Protein AF-A0A7V2Y6A7-F1 (afdb_monomer_lite)

Radius of gyration: 33.12 Å; chains: 1; bounding box: 86×65×86 Å

pLDDT: mean 72.44, std 16.3, range [29.2, 94.75]

Sequence (646 aa):
MNVSGGICSSGGDNKKPAILAMLDSTALSPCHEFSRSATKQEVMSVTSLHDLLLLVTRYEAGELPMVISVGSVKALTPAILKALQRLDCEWIVPRKIASVLGCDDTSTVVVALDAEGGAVDAASNTHVQYVLFHVSPQNVATFAQTLRENLGTSYSVTLRAKNLDQYEERDFLNYERQLAALAEEILKGADCSGGRCFCPNLCSREAPRCGAGTTLLTAAPDGLIYPCPAFYHAGRSHALASVHELLDEPGWGKRIQQLCRDLDCRACAFLSRAQNGKAEQACRFSAAEALARRQLPHYAVRSRRLWRGFCSLETVASQVRTQLECDAAQTPVVQTYDVGTDLLRQALVDVQTLAAYAWSANGLSEEIWQRWRPLDGVPSGSRLAVFRARVLEIVEELLQLRDARKSSALRDNDAWNRDAHGNTADTSTSNVCLRLSAEEIENIHGRHAVYMGWRALVISSQRDKADGFDCGEPSWMETQLRSSRIAVDEWFHEARQRYGLHADDGWTCEVNFEKGSLDVSSPCSSSQMCLATGFASQNPLLEKQRETMALSDKDLQFIYALLELRNALIDTFRSQYRDAQTANAKRERTRALLHELGDVSMGISAWYGQKARAMGWVPTASWTIDMQEKMLVLTHDSESDASRRG

Structure (mmCIF, N/CA/C/O backbone):
data_AF-A0A7V2Y6A7-F1
#
_entry.id   AF-A0A7V2Y6A7-F1
#
loop_
_atom_site.group_PDB
_atom_site.id
_atom_site.type_symbol
_atom_site.label_atom_id
_atom_site.label_alt_id
_atom_site.label_comp_id
_atom_site.label_asym_id
_atom_site.label_entity_id
_atom_site.label_seq_id
_atom_site.pdbx_PDB_ins_code
_atom_site.Cartn_x
_atom_site.Cartn_y
_atom_site.Cartn_z
_atom_site.occupancy
_atom_site.B_iso_or_equiv
_atom_site.auth_seq_id
_atom_site.auth_comp_id
_atom_site.auth_asym_id
_atom_site.auth_atom_id
_atom_site.pdbx_PDB_model_num
ATOM 1 N N . MET A 1 1 ? 22.693 13.515 -13.619 1.00 29.20 1 MET A N 1
ATOM 2 C CA . MET A 1 1 ? 21.214 13.617 -13.651 1.00 29.20 1 MET A CA 1
ATOM 3 C C . MET A 1 1 ? 20.679 12.343 -13.012 1.00 29.20 1 MET A C 1
ATOM 5 O O . MET A 1 1 ? 21.199 11.309 -13.367 1.00 29.20 1 MET A O 1
ATOM 9 N N . ASN A 1 2 ? 19.756 12.401 -12.042 1.00 30.44 2 ASN A N 1
ATOM 10 C CA . ASN A 1 2 ? 19.219 11.205 -11.360 1.00 30.44 2 ASN A CA 1
ATOM 11 C C . ASN A 1 2 ? 17.943 10.742 -12.088 1.00 30.44 2 ASN A C 1
ATOM 13 O O . ASN A 1 2 ? 16.851 11.240 -11.794 1.00 30.44 2 ASN A O 1
ATOM 17 N N . VAL A 1 3 ? 18.065 9.841 -13.065 1.00 42.25 3 VAL A N 1
ATOM 18 C CA . VAL A 1 3 ? 16.919 9.300 -13.821 1.00 42.25 3 VAL A CA 1
ATOM 19 C C . VAL A 1 3 ? 16.109 8.332 -12.942 1.00 42.25 3 VAL A C 1
ATOM 21 O O . VAL A 1 3 ? 14.883 8.297 -13.036 1.00 42.25 3 VAL A O 1
ATOM 24 N N . SER A 1 4 ? 16.738 7.682 -11.962 1.00 41.19 4 SER A N 1
ATOM 25 C CA . SER A 1 4 ? 16.099 6.842 -10.930 1.00 41.19 4 SER A CA 1
ATOM 26 C C . SER A 1 4 ? 15.046 7.563 -10.064 1.00 41.19 4 SER A C 1
ATOM 28 O O . SER A 1 4 ? 14.013 6.980 -9.738 1.00 41.19 4 SER A O 1
ATOM 30 N N . GLY A 1 5 ? 15.234 8.853 -9.759 1.00 39.09 5 GLY A N 1
ATOM 31 C CA . GLY A 1 5 ? 14.198 9.701 -9.147 1.00 39.09 5 GLY A CA 1
ATOM 32 C C . GLY A 1 5 ? 13.186 10.264 -10.158 1.00 39.09 5 GLY A C 1
ATOM 33 O O . GLY A 1 5 ? 12.112 10.731 -9.781 1.00 39.09 5 GLY A O 1
ATOM 34 N N . GLY A 1 6 ? 13.516 10.234 -11.452 1.00 37.94 6 GLY A N 1
ATOM 35 C CA . GLY A 1 6 ? 12.758 10.825 -12.558 1.00 37.94 6 GLY A CA 1
ATOM 36 C C . GLY A 1 6 ? 11.764 9.887 -13.247 1.00 37.94 6 GLY A C 1
ATOM 37 O O . GLY A 1 6 ? 10.730 10.363 -13.708 1.00 37.94 6 GLY A O 1
ATOM 38 N N . ILE A 1 7 ? 12.018 8.573 -13.269 1.00 45.84 7 ILE A N 1
ATOM 39 C CA . ILE A 1 7 ? 11.173 7.587 -13.978 1.00 45.84 7 ILE A CA 1
ATOM 40 C C . ILE A 1 7 ? 9.750 7.503 -13.384 1.00 45.84 7 ILE A C 1
ATOM 42 O O . ILE A 1 7 ? 8.827 7.038 -14.051 1.00 45.84 7 ILE A O 1
ATOM 46 N N . CYS A 1 8 ? 9.534 7.986 -12.153 1.00 40.06 8 CYS A N 1
ATOM 47 C CA . CYS A 1 8 ? 8.248 7.893 -11.450 1.00 40.06 8 CYS A CA 1
ATOM 48 C C . CYS A 1 8 ? 7.839 9.141 -10.630 1.00 40.06 8 CYS A C 1
ATOM 50 O O . CYS A 1 8 ? 6.833 9.078 -9.923 1.00 40.06 8 CYS A O 1
ATOM 52 N N . SER A 1 9 ? 8.569 10.266 -10.685 1.00 37.28 9 SER A N 1
ATOM 53 C CA . SER A 1 9 ? 8.211 11.470 -9.907 1.00 37.28 9 SER A CA 1
ATOM 54 C C . SER A 1 9 ? 7.148 12.326 -10.598 1.00 37.28 9 SER A C 1
ATOM 56 O O . SER A 1 9 ? 7.328 12.776 -11.731 1.00 37.28 9 SER A O 1
ATOM 58 N N . SER A 1 10 ? 6.053 12.592 -9.886 1.00 38.47 10 SER A N 1
ATOM 59 C CA . SER A 1 10 ? 5.015 13.538 -10.282 1.00 38.47 10 SER A CA 1
ATOM 60 C C . SER A 1 10 ? 5.404 14.972 -9.895 1.00 38.47 10 SER A C 1
ATOM 62 O O . SER A 1 10 ? 5.747 15.264 -8.753 1.00 38.47 10 SER A O 1
ATOM 64 N N . GLY A 1 11 ? 5.403 15.874 -10.875 1.00 35.06 11 GLY A N 1
ATOM 65 C CA . GLY A 1 11 ? 5.667 17.304 -10.688 1.00 35.06 11 GLY A CA 1
ATOM 66 C C . GLY A 1 11 ? 6.063 17.953 -12.013 1.00 35.06 11 GLY A C 1
ATOM 67 O O . GLY A 1 11 ? 6.853 17.368 -12.749 1.00 35.06 11 GLY A O 1
ATOM 68 N N . GLY A 1 12 ? 5.448 19.094 -12.333 1.00 41.91 12 GLY A N 1
ATOM 69 C CA . GLY A 1 12 ? 5.376 19.698 -13.667 1.00 41.91 12 GLY A CA 1
ATOM 70 C C . GLY A 1 12 ? 6.686 20.214 -14.279 1.00 41.91 12 GLY A C 1
ATOM 71 O O . GLY A 1 12 ? 7.741 20.187 -13.655 1.00 41.91 12 GLY A O 1
ATOM 72 N N . ASP A 1 13 ? 6.528 20.692 -15.518 1.00 44.12 13 ASP A N 1
ATOM 73 C CA . ASP A 1 13 ? 7.490 21.246 -16.486 1.00 44.12 13 ASP A CA 1
ATOM 74 C C . ASP A 1 13 ? 8.343 20.251 -17.297 1.00 44.12 13 ASP A C 1
ATOM 76 O O . ASP A 1 13 ? 9.270 19.623 -16.797 1.00 44.12 13 ASP A O 1
ATOM 80 N N . ASN A 1 14 ? 8.003 20.138 -18.596 1.00 54.50 14 ASN A N 1
ATOM 81 C CA . ASN A 1 14 ? 8.814 19.698 -19.750 1.00 54.50 14 ASN A CA 1
ATOM 82 C C . ASN A 1 14 ? 9.995 18.736 -19.478 1.00 54.50 14 ASN A C 1
ATOM 84 O O . ASN A 1 14 ? 11.102 18.937 -19.987 1.00 54.50 14 ASN A O 1
ATOM 88 N N . LYS A 1 15 ? 9.786 17.653 -18.721 1.00 61.81 15 LYS A N 1
ATOM 89 C CA . LYS A 1 15 ? 10.799 16.598 -18.594 1.00 61.81 15 LYS A CA 1
ATOM 90 C C . LYS A 1 15 ? 10.938 15.867 -19.928 1.00 61.81 15 LYS A C 1
ATOM 92 O O . LYS A 1 15 ? 9.965 15.343 -20.466 1.00 61.81 15 LYS A O 1
ATOM 97 N N . LYS A 1 16 ? 12.162 15.846 -20.458 1.00 71.44 16 LYS A N 1
ATOM 98 C CA . LYS A 1 16 ? 12.517 15.079 -21.657 1.00 71.44 16 LYS A CA 1
ATOM 99 C C . LYS A 1 16 ? 12.300 13.582 -21.389 1.00 71.44 16 LYS A C 1
ATOM 101 O O . LYS A 1 16 ? 12.652 13.132 -20.296 1.00 71.44 16 LYS A O 1
ATOM 106 N N . PRO A 1 17 ? 11.753 12.815 -22.347 1.00 77.50 17 PRO A N 1
ATOM 107 C CA . PRO A 1 17 ? 11.653 11.370 -22.200 1.00 77.50 17 PRO A CA 1
ATOM 108 C C . PRO A 1 17 ? 13.050 10.742 -22.133 1.00 77.50 17 PRO A C 1
ATOM 110 O O . PRO A 1 17 ? 13.981 11.230 -22.770 1.00 77.50 17 PRO A O 1
ATOM 113 N N . ALA A 1 18 ? 13.189 9.663 -21.369 1.00 86.31 18 ALA A N 1
ATOM 114 C CA . ALA A 1 18 ? 14.375 8.813 -21.355 1.00 86.31 18 ALA A CA 1
ATOM 115 C C . ALA A 1 18 ? 14.158 7.572 -22.238 1.00 86.31 18 ALA A C 1
ATOM 117 O O . ALA A 1 18 ? 13.022 7.117 -22.408 1.00 86.31 18 ALA A O 1
ATOM 118 N N . ILE A 1 19 ? 15.234 6.984 -22.765 1.00 89.94 19 ILE A N 1
ATOM 119 C CA . ILE A 1 19 ? 15.189 5.658 -23.395 1.00 89.94 19 ILE A CA 1
ATOM 120 C C . ILE A 1 19 ? 15.784 4.615 -22.455 1.00 89.94 19 ILE A C 1
ATOM 122 O O . ILE A 1 19 ? 16.933 4.716 -22.035 1.00 89.94 19 ILE A O 1
ATOM 126 N N . LEU A 1 20 ? 15.007 3.572 -22.186 1.00 92.81 20 LEU A N 1
ATOM 127 C CA . LEU A 1 20 ? 15.472 2.314 -21.627 1.00 92.81 20 LEU A CA 1
ATOM 128 C C . LEU A 1 20 ? 15.904 1.383 -22.766 1.00 92.81 20 LEU A C 1
ATOM 130 O O . LEU A 1 20 ? 15.060 0.901 -23.521 1.00 92.81 20 LEU A O 1
ATOM 134 N N . ALA A 1 21 ? 17.196 1.106 -22.886 1.00 93.88 21 ALA A N 1
ATOM 135 C CA . ALA A 1 21 ? 17.734 0.152 -23.848 1.00 93.88 21 ALA A CA 1
ATOM 136 C C . ALA A 1 21 ? 17.866 -1.234 -23.201 1.00 93.88 21 ALA A C 1
ATOM 138 O O . ALA A 1 21 ? 18.738 -1.451 -22.363 1.00 93.88 21 ALA A O 1
ATOM 139 N N . MET A 1 22 ? 17.007 -2.178 -23.581 1.00 94.12 22 MET A N 1
ATOM 140 C CA . MET A 1 22 ? 17.089 -3.573 -23.142 1.00 94.12 22 MET A CA 1
ATOM 141 C C . MET A 1 22 ? 17.996 -4.358 -24.090 1.00 94.12 22 MET A C 1
ATOM 143 O O . MET A 1 22 ? 17.633 -4.594 -25.241 1.00 94.12 22 MET A O 1
ATOM 147 N N . LEU A 1 23 ? 19.164 -4.791 -23.614 1.00 93.25 23 LEU A N 1
ATOM 148 C CA . LEU A 1 23 ? 20.128 -5.506 -24.461 1.00 93.25 23 LEU A CA 1
ATOM 149 C C . LEU A 1 23 ? 19.753 -6.966 -24.715 1.00 93.25 23 LEU A C 1
ATOM 151 O O . LEU A 1 23 ? 20.261 -7.576 -25.653 1.00 93.25 23 LEU A O 1
ATOM 155 N N . ASP A 1 24 ? 18.877 -7.539 -23.897 1.00 92.00 24 ASP A N 1
ATOM 156 C CA . ASP A 1 24 ? 18.388 -8.897 -24.074 1.00 92.00 24 ASP A CA 1
ATOM 157 C C . ASP A 1 24 ? 16.984 -9.081 -23.497 1.00 92.00 24 ASP A C 1
ATOM 159 O O . ASP A 1 24 ? 16.505 -8.265 -22.707 1.00 92.00 24 ASP A O 1
ATOM 163 N N . SER A 1 25 ? 16.300 -10.153 -23.900 1.00 89.38 25 SER A N 1
ATOM 164 C CA . SER A 1 25 ? 14.912 -10.395 -23.488 1.00 89.38 25 SER A CA 1
ATOM 165 C C . SER A 1 25 ? 14.774 -10.715 -22.000 1.00 89.38 25 SER A C 1
ATOM 167 O O . SER A 1 25 ? 13.656 -10.707 -21.483 1.00 89.38 25 SER A O 1
ATOM 169 N N . THR A 1 26 ? 15.890 -10.977 -21.306 1.00 87.44 26 THR A N 1
ATOM 170 C CA . THR A 1 26 ? 15.943 -11.199 -19.859 1.00 87.44 26 THR A CA 1
ATOM 171 C C . THR A 1 26 ? 16.251 -9.943 -19.055 1.00 87.44 26 THR A C 1
ATOM 173 O O . THR A 1 26 ? 16.211 -10.007 -17.828 1.00 87.44 26 THR A O 1
ATOM 176 N N . ALA A 1 27 ? 16.494 -8.811 -19.722 1.00 88.12 27 ALA A N 1
ATOM 177 C CA . ALA A 1 27 ? 16.737 -7.523 -19.092 1.00 88.12 27 ALA A CA 1
ATOM 178 C C . ALA A 1 27 ? 15.652 -7.168 -18.065 1.00 88.12 27 ALA A C 1
ATOM 180 O O . ALA A 1 27 ? 14.460 -7.422 -18.266 1.00 88.12 27 ALA A O 1
ATOM 181 N N . LEU A 1 28 ? 16.100 -6.603 -16.946 1.00 82.94 28 LEU A N 1
ATOM 182 C CA . LEU A 1 28 ? 15.254 -6.244 -15.817 1.00 82.94 28 LEU A CA 1
ATOM 183 C C . LEU A 1 28 ? 14.446 -4.998 -16.155 1.00 82.94 28 LEU A C 1
ATOM 185 O O . LEU A 1 28 ? 14.983 -4.006 -16.663 1.00 82.94 28 LEU A O 1
ATOM 189 N N . SER A 1 29 ? 13.155 -5.033 -15.848 1.00 81.38 29 SER A N 1
ATOM 190 C CA . SER A 1 29 ? 12.271 -3.904 -16.109 1.00 81.38 29 SER A CA 1
ATOM 191 C C . SER A 1 29 ? 12.105 -3.037 -14.860 1.00 81.38 29 SER A C 1
ATOM 193 O O . SER A 1 29 ? 11.726 -3.570 -13.818 1.00 81.38 29 SER A O 1
ATOM 195 N N . PRO A 1 30 ? 12.252 -1.697 -14.942 1.00 82.12 30 PRO A N 1
ATOM 196 C CA . PRO A 1 30 ? 11.836 -0.787 -13.870 1.00 82.12 30 PRO A CA 1
ATOM 197 C C . PRO A 1 30 ? 10.302 -0.697 -13.726 1.00 82.12 30 PRO A C 1
ATOM 199 O O . PRO A 1 30 ? 9.796 0.046 -12.880 1.00 82.12 30 PRO A O 1
ATOM 202 N N . CYS A 1 31 ? 9.548 -1.413 -14.567 1.00 81.69 31 CYS A N 1
ATOM 203 C CA . CYS A 1 31 ? 8.094 -1.542 -14.526 1.00 81.69 31 CYS A CA 1
ATOM 204 C C . CYS A 1 31 ? 7.674 -2.877 -13.881 1.00 81.69 31 CYS A C 1
ATOM 206 O O . CYS A 1 31 ? 8.509 -3.667 -13.452 1.00 81.69 31 CYS A O 1
ATOM 208 N N . HIS A 1 32 ? 6.367 -3.131 -13.825 1.00 80.25 32 HIS A N 1
ATOM 209 C CA . HIS A 1 32 ? 5.845 -4.458 -13.511 1.00 80.25 32 HIS A CA 1
ATOM 210 C C . HIS A 1 32 ? 6.189 -5.442 -14.636 1.00 80.25 32 HIS A C 1
ATOM 212 O O . HIS A 1 32 ? 6.089 -5.095 -15.817 1.00 80.25 32 HIS A O 1
ATOM 218 N N . GLU A 1 33 ? 6.584 -6.659 -14.270 1.00 80.25 33 GLU A N 1
ATOM 219 C CA . GLU A 1 33 ? 6.861 -7.737 -15.221 1.00 80.25 33 GLU A CA 1
ATOM 220 C C . GLU A 1 33 ? 5.668 -8.689 -15.323 1.00 80.25 33 GLU A C 1
ATOM 222 O O . GLU A 1 33 ? 4.976 -8.957 -14.340 1.00 80.25 33 GLU A O 1
ATOM 227 N N . PHE A 1 34 ? 5.453 -9.225 -16.521 1.00 77.94 34 PHE A N 1
ATOM 228 C CA . PHE A 1 34 ? 4.435 -10.230 -16.820 1.00 77.94 34 PHE A CA 1
ATOM 229 C C . PHE A 1 34 ? 5.117 -11.542 -17.185 1.00 77.94 34 PHE A C 1
ATOM 231 O O . PHE A 1 34 ? 6.252 -11.537 -17.671 1.00 77.94 34 PHE A O 1
ATOM 238 N N . SER A 1 35 ? 4.413 -12.651 -16.983 1.00 75.56 35 SER A N 1
ATOM 239 C CA . SER A 1 35 ? 4.882 -13.976 -17.372 1.00 75.56 35 SER A CA 1
ATOM 240 C C . SER A 1 35 ? 5.261 -13.971 -18.847 1.00 75.56 35 SER A C 1
ATOM 242 O O . SER A 1 35 ? 4.439 -13.706 -19.726 1.00 75.56 35 SER A O 1
ATOM 244 N N . ARG A 1 36 ? 6.537 -14.234 -19.124 1.00 71.75 36 ARG A N 1
ATOM 245 C CA . ARG A 1 36 ? 7.058 -14.242 -20.489 1.00 71.75 36 ARG A CA 1
ATOM 246 C C . ARG A 1 36 ? 6.557 -15.491 -21.209 1.00 71.75 36 ARG A C 1
ATOM 248 O O . ARG A 1 36 ? 6.721 -16.600 -20.710 1.00 71.75 36 ARG A O 1
ATOM 255 N N . SER A 1 37 ? 6.005 -15.318 -22.407 1.00 57.38 37 SER A N 1
ATOM 256 C CA . SER A 1 37 ? 5.673 -16.431 -23.309 1.00 57.38 37 SER A CA 1
ATOM 257 C C . SER A 1 37 ? 6.879 -16.915 -24.129 1.00 57.38 37 SER A C 1
ATOM 259 O O . SER A 1 37 ? 6.824 -17.975 -24.753 1.00 57.38 37 SER A O 1
ATOM 261 N N . ALA A 1 38 ? 7.976 -16.149 -24.151 1.00 55.25 38 ALA A N 1
ATOM 262 C CA . ALA A 1 38 ? 9.100 -16.389 -25.048 1.00 55.25 38 ALA A CA 1
ATOM 263 C C . ALA A 1 38 ? 10.020 -17.524 -24.566 1.00 55.25 38 ALA A C 1
ATOM 265 O O . ALA A 1 38 ? 10.620 -17.462 -23.495 1.00 55.25 38 ALA A O 1
ATOM 266 N N . THR A 1 39 ? 10.192 -18.533 -25.422 1.00 57.00 39 THR A N 1
ATOM 267 C CA . THR A 1 39 ? 11.076 -19.695 -25.225 1.00 57.00 39 THR A CA 1
ATOM 268 C C . THR A 1 39 ? 12.521 -19.465 -25.683 1.00 57.00 39 THR A C 1
ATOM 270 O O . THR A 1 39 ? 13.382 -20.306 -25.424 1.00 57.00 39 THR A O 1
ATOM 273 N N . LYS A 1 40 ? 12.824 -18.339 -26.348 1.00 74.19 40 LYS A N 1
ATOM 274 C CA . LYS A 1 40 ? 14.178 -17.986 -26.808 1.00 74.19 40 LYS A CA 1
ATOM 275 C C . LYS A 1 40 ? 14.662 -16.678 -26.190 1.00 74.19 40 LYS A C 1
ATOM 277 O O . LYS A 1 40 ? 13.940 -15.686 -26.142 1.00 74.19 40 LYS A O 1
ATOM 282 N N . GLN A 1 41 ? 15.915 -16.696 -25.747 1.00 81.00 41 GLN A N 1
ATOM 283 C CA . GLN A 1 41 ? 16.631 -15.509 -25.305 1.00 81.00 41 GLN A CA 1
ATOM 284 C C . GLN A 1 41 ? 17.021 -14.681 -26.537 1.00 81.00 41 GLN A C 1
ATOM 286 O O . GLN A 1 41 ? 17.829 -15.132 -27.349 1.00 81.00 41 GLN A O 1
ATOM 291 N N . GLU A 1 42 ? 16.425 -13.501 -26.693 1.00 89.19 42 GLU A N 1
ATOM 292 C CA . GLU A 1 42 ? 16.776 -12.549 -27.752 1.00 89.19 42 GLU A CA 1
ATOM 293 C C . GLU A 1 42 ? 17.856 -11.599 -27.236 1.00 89.19 42 GLU A C 1
ATOM 295 O O . GLU A 1 42 ? 17.863 -11.258 -26.054 1.00 89.19 42 GLU A O 1
ATOM 300 N N . VAL A 1 43 ? 18.766 -11.178 -28.113 1.00 91.00 43 VAL A N 1
ATOM 301 C CA . VAL A 1 43 ? 19.843 -10.227 -27.808 1.00 91.00 43 VAL A CA 1
ATOM 302 C C . VAL A 1 43 ? 19.819 -9.134 -28.867 1.00 91.00 43 VAL A C 1
ATOM 304 O O . VAL A 1 43 ? 19.700 -9.435 -30.056 1.00 91.00 43 VAL A O 1
ATOM 307 N N . MET A 1 44 ? 19.953 -7.881 -28.433 1.00 91.06 44 MET A N 1
ATOM 308 C CA . MET A 1 44 ? 20.017 -6.722 -29.312 1.00 91.06 44 MET A CA 1
ATOM 309 C C . MET A 1 44 ? 21.185 -6.853 -30.287 1.00 91.06 44 MET A C 1
ATOM 311 O O . MET A 1 44 ? 22.329 -7.093 -29.894 1.00 91.06 44 MET A O 1
ATOM 315 N N . SER A 1 45 ? 20.900 -6.681 -31.578 1.00 89.56 45 SER A N 1
ATOM 316 C CA . SER A 1 45 ? 21.947 -6.710 -32.596 1.00 89.56 45 SER A CA 1
ATOM 317 C C . SER A 1 45 ? 22.884 -5.503 -32.456 1.00 89.56 45 SER A C 1
ATOM 319 O O . SER A 1 45 ? 22.470 -4.420 -32.038 1.00 89.56 45 SER A O 1
ATOM 321 N N . VAL A 1 46 ? 24.151 -5.663 -32.855 1.00 88.38 46 VAL A N 1
ATOM 322 C CA . VAL A 1 46 ? 25.131 -4.560 -32.861 1.00 88.38 46 VAL A CA 1
ATOM 323 C C . VAL A 1 46 ? 24.648 -3.401 -33.735 1.00 88.38 46 VAL A C 1
ATOM 325 O O . VAL A 1 46 ? 24.819 -2.246 -33.357 1.00 88.38 46 VAL A O 1
ATOM 328 N N . THR A 1 47 ? 24.005 -3.704 -34.865 1.00 89.31 47 THR A N 1
ATOM 329 C CA . THR A 1 47 ? 23.417 -2.701 -35.761 1.00 89.31 47 THR A CA 1
ATOM 330 C C . THR A 1 47 ? 22.305 -1.920 -35.065 1.00 89.31 47 THR A C 1
ATOM 332 O O . THR A 1 47 ? 22.331 -0.698 -35.069 1.00 89.31 47 THR A O 1
ATOM 335 N N . SER A 1 48 ? 21.379 -2.602 -34.386 1.00 91.00 48 SER A N 1
ATOM 336 C CA . SER A 1 48 ? 20.292 -1.940 -33.651 1.00 91.00 48 SER A CA 1
ATOM 337 C C . SER A 1 48 ? 20.812 -1.071 -32.506 1.00 91.00 48 SER A C 1
ATOM 339 O O . SER A 1 48 ? 20.295 0.020 -32.289 1.00 91.00 48 SER A O 1
ATOM 341 N N . LEU A 1 49 ? 21.849 -1.526 -31.790 1.00 90.62 49 LEU A N 1
ATOM 342 C CA . LEU A 1 49 ? 22.485 -0.723 -30.747 1.00 90.62 49 LEU A CA 1
ATOM 343 C C . LEU A 1 49 ? 23.180 0.507 -31.340 1.00 90.62 49 LEU A C 1
ATOM 345 O O . LEU A 1 49 ? 23.029 1.603 -30.815 1.00 90.62 49 LEU A O 1
ATOM 349 N N . HIS A 1 50 ? 23.925 0.343 -32.432 1.00 89.81 50 HIS A N 1
ATOM 350 C CA . HIS A 1 50 ? 24.558 1.457 -33.132 1.00 89.81 50 HIS A CA 1
ATOM 351 C C . HIS A 1 50 ? 23.526 2.504 -33.569 1.00 89.81 50 HIS A C 1
ATOM 353 O O . HIS A 1 50 ? 23.698 3.693 -33.297 1.00 89.81 50 HIS A O 1
ATOM 359 N N . ASP A 1 51 ? 22.429 2.055 -34.175 1.00 91.25 51 ASP A N 1
ATOM 360 C CA . ASP A 1 51 ? 21.348 2.928 -34.621 1.00 91.25 51 ASP A CA 1
ATOM 361 C C . ASP A 1 51 ? 20.685 3.641 -33.434 1.00 91.25 51 ASP A C 1
ATOM 363 O O . ASP A 1 51 ? 20.400 4.836 -33.499 1.00 91.25 51 ASP A O 1
ATOM 367 N N . LEU A 1 52 ? 20.538 2.956 -32.298 1.00 90.94 52 LEU A N 1
ATOM 368 C CA . LEU A 1 52 ? 20.011 3.556 -31.077 1.00 90.94 52 LEU A CA 1
ATOM 369 C C . LEU A 1 52 ? 20.930 4.653 -30.526 1.00 90.94 52 LEU A C 1
ATOM 371 O O . LEU A 1 52 ? 20.456 5.706 -30.103 1.00 90.94 52 LEU A O 1
ATOM 375 N N . LEU A 1 53 ? 22.245 4.435 -30.545 1.00 89.44 53 LEU A N 1
ATOM 376 C CA . LEU A 1 53 ? 23.219 5.437 -30.108 1.00 89.44 53 LEU A CA 1
ATOM 377 C C . LEU A 1 53 ? 23.207 6.668 -31.021 1.00 89.44 53 LEU A C 1
ATOM 379 O O . LEU A 1 53 ? 23.270 7.801 -30.537 1.00 89.44 53 LEU A O 1
ATOM 383 N N . LEU A 1 54 ? 23.070 6.468 -32.334 1.00 87.88 54 LEU A N 1
ATOM 384 C CA . LEU A 1 54 ? 22.858 7.570 -33.272 1.00 87.88 54 LEU A CA 1
ATOM 385 C C . LEU A 1 54 ? 21.553 8.314 -32.981 1.00 87.88 54 LEU A C 1
ATOM 387 O O . LEU A 1 54 ? 21.533 9.541 -33.023 1.00 87.88 54 LEU A O 1
ATOM 391 N N . LEU A 1 55 ? 20.483 7.595 -32.646 1.00 86.19 55 LEU A N 1
ATOM 392 C CA . LEU A 1 55 ? 19.180 8.187 -32.355 1.00 86.19 55 LEU A CA 1
ATOM 393 C C . LEU A 1 55 ? 19.257 9.088 -31.117 1.00 86.19 55 LEU A C 1
ATOM 395 O O . LEU A 1 55 ? 18.831 10.241 -31.155 1.00 86.19 55 LEU A O 1
ATOM 399 N N . VAL A 1 56 ? 19.860 8.579 -30.040 1.00 86.06 56 VAL A N 1
ATOM 400 C CA . VAL A 1 56 ? 20.046 9.300 -28.773 1.00 86.06 56 VAL A CA 1
ATOM 401 C C . VAL A 1 56 ? 20.920 10.547 -28.950 1.00 86.06 56 VAL A C 1
ATOM 403 O O . VAL A 1 56 ? 20.617 11.593 -28.377 1.00 86.06 56 VAL A O 1
ATOM 406 N N . THR A 1 57 ? 21.972 10.467 -29.771 1.00 82.88 57 THR A N 1
ATOM 407 C CA . THR A 1 57 ? 22.901 11.589 -30.013 1.00 82.88 57 THR A CA 1
ATOM 408 C C . THR A 1 57 ? 22.368 12.632 -30.997 1.00 82.88 57 THR A C 1
ATOM 410 O O . THR A 1 57 ? 22.722 13.804 -30.886 1.00 82.88 57 THR A O 1
ATOM 413 N N . ARG A 1 58 ? 21.499 12.247 -31.942 1.00 80.00 58 ARG A N 1
ATOM 414 C CA . ARG A 1 58 ? 20.885 13.156 -32.931 1.00 80.00 58 ARG A CA 1
ATOM 415 C C . ARG A 1 58 ? 19.597 13.824 -32.447 1.00 80.00 58 ARG A C 1
ATOM 417 O O . ARG A 1 58 ? 18.974 14.554 -33.217 1.00 80.00 58 ARG A O 1
ATOM 424 N N . TYR A 1 59 ? 19.165 13.585 -31.210 1.00 74.44 59 TYR A N 1
ATOM 425 C CA . TYR A 1 59 ? 17.920 14.156 -30.705 1.00 74.44 59 TYR A CA 1
ATOM 426 C C . TYR A 1 59 ? 17.984 15.693 -30.647 1.00 74.44 59 TYR A C 1
ATOM 428 O O . TYR A 1 59 ? 18.754 16.284 -29.891 1.00 74.44 59 TYR A O 1
ATOM 436 N N . GLU A 1 60 ? 17.141 16.353 -31.449 1.00 62.22 60 GLU A N 1
ATOM 437 C CA . GLU A 1 60 ? 17.190 17.802 -31.713 1.00 62.22 60 GLU A CA 1
ATOM 438 C C . GLU A 1 60 ? 16.998 18.679 -30.460 1.00 62.22 60 GLU A C 1
ATOM 440 O O . GLU A 1 60 ? 17.404 19.839 -30.444 1.00 62.22 60 GLU A O 1
ATOM 445 N N . ALA A 1 61 ? 16.401 18.142 -29.389 1.00 61.03 61 ALA A N 1
ATOM 446 C CA . ALA A 1 61 ? 16.177 18.871 -28.140 1.00 61.03 61 ALA A CA 1
ATOM 447 C C . ALA A 1 61 ? 17.357 18.778 -27.145 1.00 61.03 61 ALA A C 1
ATOM 449 O O . ALA A 1 61 ? 17.212 19.206 -25.996 1.00 61.03 61 ALA A O 1
ATOM 450 N N . GLY A 1 62 ? 18.507 18.224 -27.547 1.00 66.62 62 GLY A N 1
ATOM 451 C CA . GLY A 1 62 ? 19.687 17.940 -26.713 1.00 66.62 62 GLY A CA 1
ATOM 452 C C . GLY A 1 62 ? 19.788 16.459 -26.333 1.00 66.62 62 GLY A C 1
ATOM 453 O O . GLY A 1 62 ? 18.933 15.677 -26.724 1.00 66.62 62 GLY A O 1
ATOM 454 N N . GLU A 1 63 ? 20.794 16.070 -25.545 1.00 67.88 63 GLU A N 1
ATOM 455 C CA . GLU A 1 63 ? 21.010 14.657 -25.186 1.00 67.88 63 GLU A CA 1
ATOM 456 C C . GLU A 1 63 ? 19.769 14.035 -24.526 1.00 67.88 63 GLU A C 1
ATOM 458 O O . GLU A 1 63 ? 19.205 14.576 -23.564 1.00 67.88 63 GLU A O 1
ATOM 463 N N . LEU A 1 64 ? 19.320 12.913 -25.092 1.00 77.06 64 LEU A N 1
ATOM 464 C CA . LEU A 1 64 ? 18.230 12.116 -24.553 1.00 77.06 64 LEU A CA 1
ATOM 465 C C . LEU A 1 64 ? 18.801 11.184 -23.471 1.00 77.06 64 LEU A C 1
ATOM 467 O O . LEU A 1 64 ? 19.686 10.387 -23.784 1.00 77.06 64 LEU A O 1
ATOM 471 N N . PRO A 1 65 ? 18.333 11.241 -22.211 1.00 84.88 65 PRO A N 1
ATOM 472 C CA . PRO A 1 65 ? 18.851 10.361 -21.171 1.00 84.88 65 PRO A CA 1
ATOM 473 C C . PRO A 1 65 ? 18.650 8.894 -21.553 1.00 84.88 65 PRO A C 1
ATOM 475 O O . PRO A 1 65 ? 17.547 8.495 -21.937 1.00 84.88 65 PRO A O 1
ATOM 478 N N . MET A 1 66 ? 19.705 8.093 -21.429 1.00 87.94 66 MET A N 1
ATOM 479 C CA . MET A 1 66 ? 19.668 6.671 -21.747 1.00 87.94 66 MET A CA 1
ATOM 480 C C . MET A 1 66 ? 19.985 5.835 -20.509 1.00 87.94 66 MET A C 1
ATOM 482 O O . MET A 1 66 ? 20.960 6.086 -19.800 1.00 87.94 66 MET A O 1
ATOM 486 N N . VAL A 1 67 ? 19.157 4.820 -20.282 1.00 88.94 67 VAL A N 1
ATOM 487 C CA . VAL A 1 67 ? 19.325 3.809 -19.239 1.00 88.94 67 VAL A CA 1
ATOM 488 C C . VAL A 1 67 ? 19.516 2.463 -19.924 1.00 88.94 67 VAL A C 1
ATOM 490 O O . VAL A 1 67 ? 18.676 2.049 -20.720 1.00 88.94 67 VAL A O 1
ATOM 493 N N . ILE A 1 68 ? 20.607 1.767 -19.631 1.00 90.62 68 ILE A N 1
ATOM 494 C CA . ILE A 1 68 ? 20.903 0.444 -20.178 1.00 90.62 68 ILE A CA 1
ATOM 495 C C . ILE A 1 68 ? 20.388 -0.624 -19.215 1.00 90.62 68 ILE A C 1
ATOM 497 O O . ILE A 1 68 ? 20.700 -0.585 -18.028 1.00 90.62 68 ILE A O 1
ATOM 501 N N . SER A 1 69 ? 19.635 -1.604 -19.714 1.00 90.69 69 SER A N 1
ATOM 502 C CA . SER A 1 69 ? 19.215 -2.776 -18.944 1.00 90.69 69 SER A CA 1
ATOM 503 C C . SER A 1 69 ? 19.730 -4.068 -19.564 1.00 90.69 69 SER A C 1
ATOM 505 O O . SER A 1 69 ? 19.586 -4.3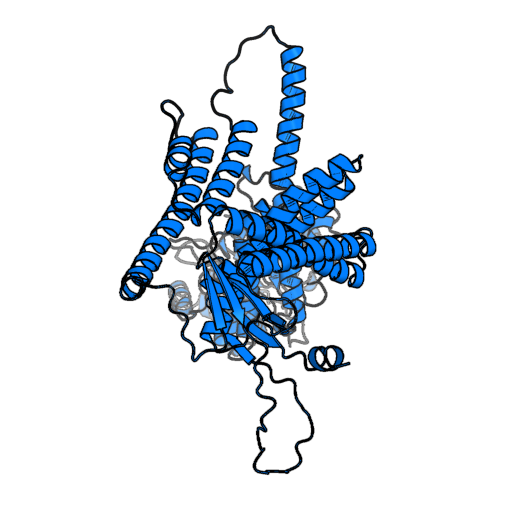00 -20.768 1.00 90.69 69 SER A O 1
ATOM 507 N N . VAL A 1 70 ? 20.336 -4.918 -18.733 1.00 89.12 70 VAL A N 1
ATOM 508 C CA . VAL A 1 70 ? 20.971 -6.174 -19.157 1.00 89.12 70 VAL A CA 1
ATOM 509 C C . VAL A 1 70 ? 20.586 -7.284 -18.199 1.00 89.12 70 VAL A C 1
ATOM 511 O O . VAL A 1 70 ? 20.798 -7.159 -16.999 1.00 89.12 70 VAL A O 1
ATOM 514 N N . GLY A 1 71 ? 20.040 -8.379 -18.718 1.00 85.38 71 GLY A N 1
ATOM 515 C CA . GLY A 1 71 ? 19.638 -9.540 -17.924 1.00 85.38 71 GLY A CA 1
ATOM 516 C C . GLY A 1 71 ? 20.663 -10.666 -17.946 1.00 85.38 71 GLY A C 1
ATOM 517 O O . GLY A 1 71 ? 20.717 -11.473 -17.018 1.00 85.38 71 GLY A O 1
ATOM 518 N N . SER A 1 72 ? 21.514 -10.718 -18.977 1.00 86.31 72 SER A N 1
ATOM 519 C CA . SER A 1 72 ? 22.494 -11.790 -19.145 1.00 86.31 72 SER A CA 1
ATOM 520 C C . SER A 1 72 ? 23.841 -11.308 -19.667 1.00 86.31 72 SER A C 1
ATOM 522 O O . SER A 1 72 ? 23.921 -10.554 -20.630 1.00 86.31 72 SER A O 1
ATOM 524 N N . VAL A 1 73 ? 24.927 -11.860 -19.114 1.00 83.38 73 VAL A N 1
ATOM 525 C CA . VAL A 1 73 ? 26.300 -11.611 -19.593 1.00 83.38 73 VAL A CA 1
ATOM 526 C C . VAL A 1 73 ? 26.466 -11.999 -21.066 1.00 83.38 73 VAL A C 1
ATOM 528 O O . VAL A 1 73 ? 27.241 -11.379 -21.784 1.00 83.38 73 VAL A O 1
ATOM 531 N N . LYS A 1 74 ? 25.695 -12.980 -21.558 1.00 83.94 74 LYS A N 1
ATOM 532 C CA . LYS A 1 74 ? 25.722 -13.391 -22.972 1.00 83.94 74 LYS A CA 1
ATOM 533 C C . LYS A 1 74 ? 25.328 -12.264 -23.934 1.00 83.94 74 LYS A C 1
ATOM 535 O O . LYS A 1 74 ? 25.724 -12.309 -25.094 1.00 83.94 74 LYS A O 1
ATOM 540 N N . ALA A 1 75 ? 24.574 -11.272 -23.462 1.00 78.31 75 ALA A N 1
ATOM 541 C CA . ALA A 1 75 ? 24.186 -10.103 -24.244 1.00 78.31 75 ALA A CA 1
ATOM 542 C C . ALA A 1 75 ? 25.342 -9.107 -24.447 1.00 78.31 75 ALA A C 1
ATOM 544 O O . ALA A 1 75 ? 25.330 -8.297 -25.372 1.00 78.31 75 ALA A O 1
ATOM 545 N N . LEU A 1 76 ? 26.367 -9.177 -23.595 1.00 81.25 76 LEU A N 1
ATOM 546 C CA . LEU A 1 76 ? 27.494 -8.254 -23.563 1.00 81.25 76 LEU A CA 1
ATOM 547 C C . LEU A 1 76 ? 28.667 -8.821 -24.356 1.00 81.25 76 LEU A C 1
ATOM 549 O O . LEU A 1 76 ? 29.670 -9.270 -23.800 1.00 81.25 76 LEU A O 1
ATOM 553 N N . THR A 1 77 ? 28.565 -8.789 -25.685 1.00 83.38 77 THR A N 1
ATOM 554 C CA . THR A 1 77 ? 29.757 -9.052 -26.505 1.00 83.38 77 THR A CA 1
ATOM 555 C C . THR A 1 77 ? 30.860 -8.040 -26.151 1.00 83.38 77 THR A C 1
ATOM 557 O O . THR A 1 77 ? 30.543 -6.898 -25.803 1.00 83.38 77 THR A O 1
ATOM 560 N N . PRO A 1 78 ? 32.156 -8.386 -26.273 1.00 82.25 78 PRO A N 1
ATOM 561 C CA . PRO A 1 78 ? 33.241 -7.451 -25.957 1.00 82.25 78 PRO A CA 1
ATOM 562 C C . PRO A 1 78 ? 33.136 -6.110 -26.702 1.00 82.25 78 PRO A C 1
ATOM 564 O O . PRO A 1 78 ? 33.514 -5.068 -26.170 1.00 82.25 78 PRO A O 1
ATOM 567 N N . ALA A 1 79 ? 32.588 -6.125 -27.923 1.00 76.44 79 ALA A N 1
ATOM 568 C CA . ALA A 1 79 ? 32.337 -4.925 -28.713 1.00 76.44 79 ALA A CA 1
ATOM 569 C C . ALA A 1 79 ? 31.236 -4.041 -28.102 1.00 76.44 79 ALA A C 1
ATOM 571 O O . ALA A 1 79 ? 31.445 -2.839 -27.950 1.00 76.44 79 ALA A O 1
ATOM 572 N N . ILE A 1 80 ? 30.101 -4.637 -27.713 1.00 82.19 80 ILE A N 1
ATOM 573 C CA . ILE A 1 80 ? 28.993 -3.937 -27.045 1.00 82.19 80 ILE A CA 1
ATOM 574 C C . ILE A 1 80 ? 29.465 -3.369 -25.705 1.00 82.19 80 ILE A C 1
ATOM 576 O O . ILE A 1 80 ? 29.279 -2.185 -25.444 1.00 82.19 80 ILE A O 1
ATOM 580 N N . LEU A 1 81 ? 30.150 -4.176 -24.891 1.00 83.25 81 LEU A N 1
ATOM 581 C CA . LEU A 1 81 ? 30.659 -3.750 -23.590 1.00 83.25 81 LEU A CA 1
ATOM 582 C C . LEU A 1 81 ? 31.593 -2.539 -23.711 1.00 83.25 81 LEU A C 1
ATOM 584 O O . LEU A 1 81 ? 31.399 -1.533 -23.034 1.00 83.25 81 LEU A O 1
ATOM 588 N N . LYS A 1 82 ? 32.566 -2.602 -24.626 1.00 80.88 82 LYS A N 1
ATOM 589 C CA . LYS A 1 82 ? 33.509 -1.504 -24.873 1.00 80.88 82 LYS A CA 1
ATOM 590 C C . LYS A 1 82 ? 32.818 -0.238 -25.387 1.00 80.88 82 LYS A C 1
ATOM 592 O O . LYS A 1 82 ? 33.289 0.861 -25.101 1.00 80.88 82 LYS A O 1
ATOM 597 N N . ALA A 1 83 ? 31.748 -0.378 -26.171 1.00 79.62 83 ALA A N 1
ATOM 598 C CA . ALA A 1 83 ? 30.957 0.758 -26.635 1.00 79.62 83 ALA A CA 1
ATOM 599 C C . ALA A 1 83 ? 30.200 1.412 -25.473 1.00 79.62 83 ALA A C 1
ATOM 601 O O . ALA A 1 83 ? 30.296 2.622 -25.296 1.00 79.62 83 ALA A O 1
ATOM 602 N N . LEU A 1 84 ? 29.523 0.614 -24.646 1.00 81.88 84 LEU A N 1
ATOM 603 C CA . LEU A 1 84 ? 28.726 1.105 -23.523 1.00 81.88 84 LEU A CA 1
ATOM 604 C C . LEU A 1 84 ? 29.581 1.706 -22.397 1.00 81.88 84 LEU A C 1
ATOM 606 O O . LEU A 1 84 ? 29.192 2.713 -21.824 1.00 81.88 84 LEU A O 1
ATOM 610 N N . GLN A 1 85 ? 30.779 1.170 -22.136 1.00 80.25 85 GLN A N 1
ATOM 611 C CA . GLN A 1 85 ? 31.732 1.729 -21.159 1.00 80.25 85 GLN A CA 1
ATOM 612 C C . GLN A 1 85 ? 32.210 3.152 -21.494 1.00 80.25 85 GLN A C 1
ATOM 614 O O . GLN A 1 85 ? 32.782 3.826 -20.642 1.00 80.25 85 GLN A O 1
ATOM 619 N N . ARG A 1 86 ? 32.020 3.611 -22.736 1.00 79.81 86 ARG A N 1
ATOM 620 C CA . ARG A 1 86 ? 32.371 4.974 -23.165 1.00 79.81 86 ARG A CA 1
ATOM 621 C C . ARG A 1 86 ? 31.221 5.964 -23.006 1.00 79.81 86 ARG A C 1
ATOM 623 O O . ARG A 1 86 ? 31.423 7.147 -23.263 1.00 79.81 86 ARG A O 1
ATOM 630 N N . LEU A 1 87 ? 30.031 5.485 -22.651 1.00 78.00 87 LEU A N 1
ATOM 631 C CA . LEU A 1 87 ? 28.828 6.294 -22.534 1.00 78.00 87 LEU A CA 1
ATOM 632 C C . LEU A 1 87 ? 28.570 6.622 -21.069 1.00 78.00 87 LEU A C 1
ATOM 634 O O . LEU A 1 87 ? 28.602 5.736 -20.215 1.00 78.00 87 LEU A O 1
ATOM 638 N N . ASP A 1 88 ? 28.246 7.882 -20.798 1.00 77.31 88 ASP A N 1
ATOM 639 C CA . ASP A 1 88 ? 27.743 8.312 -19.495 1.00 77.31 88 ASP A CA 1
ATOM 640 C C . ASP A 1 88 ? 26.254 7.943 -19.384 1.00 77.31 88 ASP A C 1
ATOM 642 O O . ASP A 1 88 ? 25.363 8.741 -19.671 1.00 77.31 88 ASP A O 1
ATOM 646 N N . CYS A 1 89 ? 25.981 6.671 -19.088 1.00 80.75 89 CYS A N 1
ATOM 647 C CA . CYS A 1 89 ? 24.630 6.117 -19.000 1.00 80.75 89 CYS A CA 1
ATOM 648 C C . CYS A 1 89 ? 24.395 5.396 -17.668 1.00 80.75 89 CYS A C 1
ATOM 650 O O . CYS A 1 89 ? 25.322 4.872 -17.049 1.00 80.75 89 CYS A O 1
ATOM 652 N N . GLU A 1 90 ? 23.135 5.365 -17.229 1.00 83.69 90 GLU A N 1
ATOM 653 C CA . GLU A 1 90 ? 22.729 4.616 -16.035 1.00 83.69 90 GLU A CA 1
ATOM 654 C C . GLU A 1 90 ? 22.500 3.138 -16.374 1.00 83.69 90 GLU A C 1
ATOM 656 O O . GLU A 1 90 ? 22.086 2.811 -17.489 1.00 83.69 90 GLU A O 1
ATOM 661 N N . TRP A 1 91 ? 22.722 2.242 -15.406 1.00 84.75 91 TRP A N 1
ATOM 662 C CA . TRP A 1 91 ? 22.631 0.796 -15.617 1.00 84.75 91 TRP A CA 1
ATOM 663 C C . TRP A 1 91 ? 21.618 0.131 -14.677 1.00 84.75 91 TRP A C 1
ATOM 665 O O . TRP A 1 91 ? 21.634 0.306 -13.457 1.00 84.75 91 TRP A O 1
ATOM 675 N N . ILE A 1 92 ? 20.766 -0.717 -15.250 1.00 85.88 92 ILE A N 1
ATOM 676 C CA . ILE A 1 92 ? 19.892 -1.647 -14.534 1.00 85.88 92 ILE A CA 1
ATOM 677 C C . ILE A 1 92 ? 20.399 -3.057 -14.820 1.00 85.88 92 ILE A C 1
ATOM 679 O O . ILE A 1 92 ? 20.217 -3.592 -15.914 1.00 85.88 92 ILE A O 1
ATOM 683 N N . VAL A 1 93 ? 21.065 -3.666 -13.843 1.00 83.94 93 VAL A N 1
ATOM 684 C CA . VAL A 1 93 ? 21.704 -4.974 -14.023 1.00 83.94 93 VAL A CA 1
ATOM 685 C C . VAL A 1 93 ? 21.550 -5.843 -12.774 1.00 83.94 93 VAL A C 1
ATOM 687 O O . VAL A 1 93 ? 21.591 -5.335 -11.651 1.00 83.94 93 VAL A O 1
ATOM 690 N N . PRO A 1 94 ? 21.408 -7.173 -12.921 1.00 79.56 94 PRO A N 1
ATOM 691 C CA . PRO A 1 94 ? 21.524 -8.091 -11.801 1.00 79.56 94 PRO A CA 1
ATOM 692 C C . PRO A 1 94 ? 22.888 -7.938 -11.124 1.00 79.56 94 PRO A C 1
ATOM 694 O O . PRO A 1 94 ? 23.904 -7.755 -11.801 1.00 79.56 94 PRO A O 1
ATOM 697 N N . ARG A 1 95 ? 22.948 -8.125 -9.799 1.00 74.31 95 ARG A N 1
ATOM 698 C CA . ARG A 1 95 ? 24.206 -8.026 -9.029 1.00 74.31 95 ARG A CA 1
ATOM 699 C C . ARG A 1 95 ? 25.337 -8.871 -9.618 1.00 74.31 95 ARG A C 1
ATOM 701 O O . ARG A 1 95 ? 26.469 -8.419 -9.706 1.00 74.31 95 ARG A O 1
ATOM 708 N N . LYS A 1 96 ? 25.015 -10.091 -10.061 1.00 76.31 96 LYS A N 1
ATOM 709 C CA . LYS A 1 96 ? 25.980 -11.031 -10.659 1.00 76.31 96 LYS A CA 1
ATOM 710 C C . LYS A 1 96 ? 26.633 -10.497 -11.942 1.00 76.31 96 LYS A C 1
ATOM 712 O O . LYS A 1 96 ? 27.684 -10.990 -12.325 1.00 76.31 96 LYS A O 1
ATOM 717 N N . ILE A 1 97 ? 25.993 -9.542 -12.617 1.00 79.88 97 ILE A N 1
ATOM 718 C CA . ILE A 1 97 ? 26.484 -8.912 -13.848 1.00 79.88 97 ILE A CA 1
ATOM 719 C C . ILE A 1 97 ? 27.234 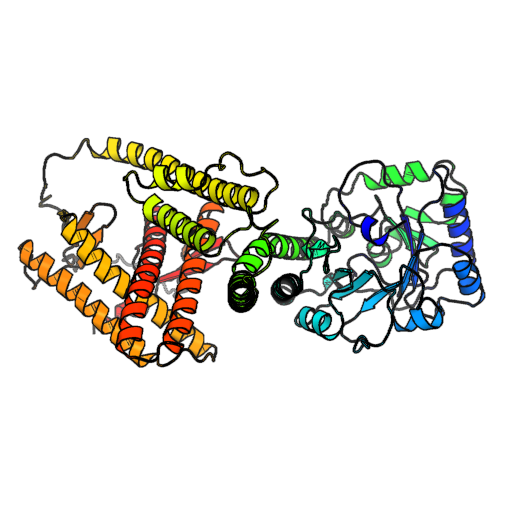-7.615 -13.532 1.00 79.88 97 ILE A C 1
ATOM 721 O O . ILE A 1 97 ? 28.212 -7.317 -14.209 1.00 79.88 97 ILE A O 1
ATOM 725 N N . ALA A 1 98 ? 26.825 -6.878 -12.494 1.00 77.75 98 ALA A N 1
ATOM 726 C CA . ALA A 1 98 ? 27.463 -5.620 -12.093 1.00 77.75 98 ALA A CA 1
ATOM 727 C C . ALA A 1 98 ? 28.983 -5.760 -11.880 1.00 77.75 98 ALA A C 1
ATOM 729 O O . ALA A 1 98 ? 29.748 -4.962 -12.423 1.00 77.75 98 ALA A O 1
ATOM 730 N N . SER A 1 99 ? 29.413 -6.833 -11.207 1.00 75.25 99 SER A N 1
ATOM 731 C CA . SER A 1 99 ? 30.836 -7.111 -10.971 1.00 75.25 99 SER A CA 1
ATOM 732 C C . SER A 1 99 ? 31.604 -7.430 -12.255 1.00 75.25 99 SER A C 1
ATOM 734 O O . SER A 1 99 ? 32.741 -7.003 -12.436 1.00 75.25 99 SER A O 1
ATOM 736 N N . VAL A 1 100 ? 30.970 -8.130 -13.200 1.00 78.44 100 VAL A N 1
ATOM 737 C CA . VAL A 1 100 ? 31.551 -8.426 -14.521 1.00 78.44 100 VAL A CA 1
ATOM 738 C C . VAL A 1 100 ? 31.736 -7.148 -15.342 1.00 78.44 100 VAL A C 1
ATOM 740 O O . VAL A 1 100 ? 32.676 -7.045 -16.127 1.00 78.44 100 VAL A O 1
ATOM 743 N N . LEU A 1 101 ? 30.850 -6.170 -15.159 1.00 76.56 101 LEU A N 1
ATOM 744 C CA . LEU A 1 101 ? 30.908 -4.881 -15.841 1.00 76.56 101 LEU A CA 1
ATOM 745 C C . LEU A 1 101 ? 31.931 -3.912 -15.230 1.00 76.56 101 LEU A C 1
ATOM 747 O O . LEU A 1 101 ? 32.235 -2.895 -15.855 1.00 76.56 101 LEU A O 1
ATOM 751 N N . GLY A 1 102 ? 32.462 -4.212 -14.038 1.00 73.12 102 GLY A N 1
ATOM 752 C CA . GLY A 1 102 ? 33.276 -3.271 -13.267 1.00 73.12 102 GLY A CA 1
ATOM 753 C C . GLY A 1 102 ? 32.477 -2.045 -12.814 1.00 73.12 102 GLY A C 1
ATOM 754 O O . GLY A 1 102 ? 33.048 -0.974 -12.629 1.00 73.12 102 GLY A O 1
ATOM 755 N N . CYS A 1 103 ? 31.153 -2.179 -12.674 1.00 67.06 103 CYS A N 1
ATOM 756 C CA . CYS A 1 103 ? 30.257 -1.098 -12.249 1.00 67.06 103 CYS A CA 1
ATOM 757 C C . CYS A 1 103 ? 30.128 -0.995 -10.722 1.00 67.06 103 CYS A C 1
ATOM 759 O O . CYS A 1 103 ? 29.241 -0.305 -10.228 1.00 67.06 103 CYS A O 1
ATOM 761 N N . ASP A 1 104 ? 30.990 -1.677 -9.968 1.00 61.06 104 ASP A N 1
ATOM 762 C CA . ASP A 1 104 ? 30.900 -1.760 -8.508 1.00 61.06 104 ASP A CA 1
ATOM 763 C C . ASP A 1 104 ? 31.071 -0.387 -7.814 1.00 61.06 104 ASP A C 1
ATOM 765 O O . ASP A 1 104 ? 30.534 -0.190 -6.722 1.00 61.06 104 ASP A O 1
ATOM 769 N N . ASP A 1 105 ? 31.709 0.579 -8.494 1.00 56.06 105 ASP A N 1
ATOM 770 C CA . ASP A 1 105 ? 32.027 1.924 -7.984 1.00 56.06 105 ASP A CA 1
ATOM 771 C C . ASP A 1 105 ? 31.250 3.077 -8.660 1.00 56.06 105 ASP A C 1
ATOM 773 O O . ASP A 1 105 ? 31.428 4.241 -8.289 1.00 56.06 105 ASP A O 1
ATOM 777 N N . THR A 1 106 ? 30.390 2.811 -9.655 1.00 54.38 106 THR A N 1
ATOM 778 C CA . THR A 1 106 ? 29.700 3.877 -10.409 1.00 54.38 106 THR A CA 1
ATOM 779 C C . THR A 1 106 ? 28.286 4.173 -9.895 1.00 54.38 106 THR A C 1
ATOM 781 O O . THR A 1 106 ? 27.550 3.312 -9.417 1.00 54.38 106 THR A O 1
ATOM 784 N N . SER A 1 107 ? 27.900 5.447 -9.991 1.00 48.16 107 SER A N 1
ATOM 785 C CA . SER A 1 107 ? 26.810 6.109 -9.254 1.00 48.16 107 SER A CA 1
ATOM 786 C C . SER A 1 107 ? 25.378 5.601 -9.469 1.00 48.16 107 SER A C 1
ATOM 788 O O . SER A 1 107 ? 24.454 6.190 -8.901 1.00 48.16 107 SER A O 1
ATOM 790 N N . THR A 1 108 ? 25.113 4.594 -10.301 1.00 54.25 108 THR A N 1
ATOM 791 C CA . THR A 1 108 ? 23.725 4.179 -10.575 1.00 54.25 108 THR A CA 1
ATOM 792 C C . THR A 1 108 ? 23.646 2.743 -11.082 1.00 54.25 108 THR A C 1
ATOM 794 O O . THR A 1 108 ? 23.306 2.491 -12.233 1.00 54.25 108 THR A O 1
ATOM 797 N N . VAL A 1 109 ? 23.964 1.788 -10.204 1.00 54.09 109 VAL A N 1
ATOM 798 C CA . VAL A 1 109 ? 23.603 0.378 -10.399 1.00 54.09 109 VAL A CA 1
ATOM 799 C C . VAL A 1 109 ? 22.292 0.111 -9.675 1.00 54.09 109 VAL A C 1
ATOM 801 O O . VAL A 1 109 ? 22.242 0.111 -8.445 1.00 54.09 109 VAL A O 1
ATOM 804 N N . VAL A 1 110 ? 21.228 -0.132 -10.439 1.00 59.69 110 VAL A N 1
ATOM 805 C CA . VAL A 1 110 ? 19.970 -0.652 -9.902 1.00 59.69 110 VAL A CA 1
ATOM 806 C C . VAL A 1 110 ? 20.092 -2.167 -9.805 1.00 59.69 110 VAL A C 1
ATOM 808 O O . VAL A 1 110 ? 19.912 -2.879 -10.794 1.00 59.69 110 VAL A O 1
ATOM 811 N N . VAL A 1 111 ? 20.423 -2.663 -8.614 1.00 60.62 111 VAL A N 1
ATOM 812 C CA . VAL A 1 111 ? 20.458 -4.105 -8.353 1.00 60.62 111 VAL A CA 1
ATOM 813 C C . VAL A 1 111 ? 19.025 -4.610 -8.256 1.00 60.62 111 VAL A C 1
ATOM 815 O O . VAL A 1 111 ? 18.298 -4.197 -7.348 1.00 60.62 111 VAL A O 1
ATOM 818 N N . ALA A 1 112 ? 18.627 -5.509 -9.161 1.00 57.22 112 ALA A N 1
ATOM 819 C CA . ALA A 1 112 ? 17.425 -6.296 -8.932 1.00 57.22 112 ALA A CA 1
ATOM 820 C C . ALA A 1 112 ? 17.709 -7.492 -8.036 1.00 57.22 112 ALA A C 1
ATOM 822 O O . ALA A 1 112 ? 18.613 -8.290 -8.304 1.00 57.22 112 ALA A O 1
ATOM 823 N N . LEU A 1 113 ? 16.927 -7.588 -6.968 1.00 63.47 113 LEU A N 1
ATOM 824 C CA . LEU A 1 113 ? 16.912 -8.733 -6.075 1.00 63.47 113 LEU A CA 1
ATOM 825 C C . LEU A 1 113 ? 15.636 -9.516 -6.358 1.00 63.47 113 LEU A C 1
ATOM 827 O O . LEU A 1 113 ? 14.536 -9.036 -6.093 1.00 63.47 113 LEU A O 1
ATOM 831 N N . ASP A 1 114 ? 15.806 -10.720 -6.890 1.00 59.03 114 ASP A N 1
ATOM 832 C CA . ASP A 1 114 ? 14.821 -11.779 -6.726 1.00 59.03 114 ASP A CA 1
ATOM 833 C C . ASP A 1 114 ? 15.096 -12.426 -5.361 1.00 59.03 114 ASP A C 1
ATOM 835 O O . ASP A 1 114 ? 16.253 -12.657 -5.019 1.00 59.03 114 ASP A O 1
ATOM 839 N N . ALA A 1 115 ? 14.070 -12.737 -4.567 1.00 52.09 115 ALA A N 1
ATOM 840 C CA . ALA A 1 115 ? 14.256 -13.365 -3.246 1.00 52.09 115 ALA A CA 1
ATOM 841 C C . ALA A 1 115 ? 14.982 -14.729 -3.286 1.00 52.09 115 ALA A C 1
ATOM 843 O O . ALA A 1 115 ? 15.518 -15.174 -2.277 1.00 52.09 115 ALA A O 1
ATOM 844 N N . GLU A 1 116 ? 15.043 -15.378 -4.452 1.00 53.94 116 GLU A N 1
ATOM 845 C CA . GLU A 1 116 ? 15.842 -16.590 -4.689 1.00 53.94 116 GLU A CA 1
ATOM 846 C C . GLU A 1 116 ? 17.351 -16.292 -4.839 1.00 53.94 116 GLU A C 1
ATOM 848 O O . GLU A 1 116 ? 18.191 -17.191 -4.868 1.00 53.94 116 GLU A O 1
ATOM 853 N N . GLY A 1 117 ? 17.712 -15.014 -4.942 1.00 50.00 117 GLY A N 1
ATOM 854 C CA . GLY A 1 117 ? 19.031 -14.501 -5.281 1.00 50.00 117 GLY A CA 1
ATOM 855 C C . GLY A 1 117 ? 19.960 -14.244 -4.099 1.00 50.00 117 GLY A C 1
ATOM 856 O O . GLY A 1 117 ? 20.743 -13.310 -4.190 1.00 50.00 117 GLY A O 1
ATOM 857 N N . GLY A 1 118 ? 19.919 -15.063 -3.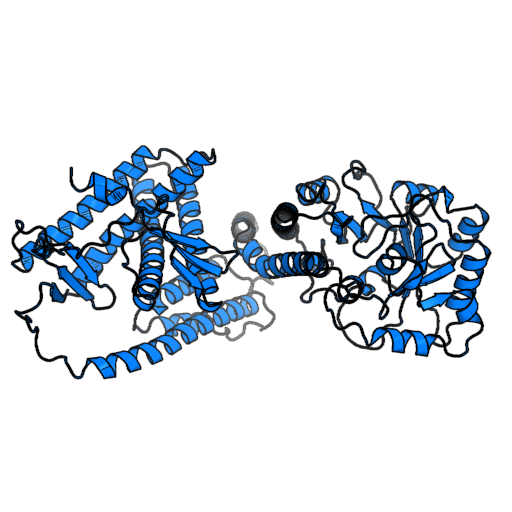045 1.00 51.62 118 GLY A N 1
ATOM 858 C CA . GLY A 1 118 ? 20.920 -15.067 -1.969 1.00 51.62 118 GLY A CA 1
ATOM 859 C C . GLY A 1 118 ? 21.003 -13.784 -1.132 1.00 51.62 118 GLY A C 1
ATOM 860 O O . GLY A 1 118 ? 20.413 -12.753 -1.452 1.00 51.62 118 GLY A O 1
ATOM 861 N N . ALA A 1 119 ? 21.730 -13.866 -0.017 1.00 53.84 119 ALA A N 1
ATOM 862 C CA . ALA A 1 119 ? 21.924 -12.718 0.851 1.00 53.84 119 ALA A CA 1
ATOM 863 C C . ALA A 1 119 ? 22.627 -11.584 0.090 1.00 53.84 119 ALA A C 1
ATOM 865 O O . ALA A 1 119 ? 23.581 -11.815 -0.660 1.00 53.84 119 ALA A O 1
ATOM 866 N N . VAL A 1 120 ? 22.181 -10.344 0.282 1.00 55.53 120 VAL A N 1
ATOM 867 C CA . VAL A 1 120 ? 22.983 -9.198 -0.133 1.00 55.53 120 VAL A CA 1
ATOM 868 C C . VAL A 1 120 ? 24.124 -9.137 0.867 1.00 55.53 120 VAL A C 1
ATOM 870 O O . VAL A 1 120 ? 23.940 -8.609 1.956 1.00 55.53 120 VAL A O 1
ATOM 873 N N . ASP A 1 121 ? 25.282 -9.712 0.531 1.00 50.91 121 ASP A N 1
ATOM 874 C CA . ASP A 1 121 ? 26.452 -9.627 1.408 1.00 50.91 121 ASP A CA 1
ATOM 875 C C . ASP A 1 121 ? 26.673 -8.158 1.786 1.00 50.91 121 ASP A C 1
ATOM 877 O O . 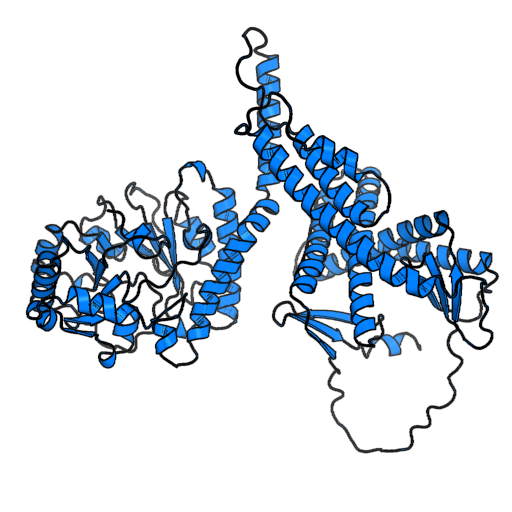ASP A 1 121 ? 26.956 -7.327 0.917 1.00 50.91 121 ASP A O 1
ATOM 881 N N . ALA A 1 122 ? 26.482 -7.860 3.076 1.00 45.88 122 ALA A N 1
ATOM 882 C CA . ALA A 1 122 ? 26.528 -6.528 3.679 1.00 45.88 122 ALA A CA 1
ATOM 883 C C . ALA A 1 122 ? 27.945 -5.922 3.689 1.00 45.88 122 ALA A C 1
ATOM 885 O O . ALA A 1 122 ? 28.161 -4.807 4.164 1.00 45.88 122 ALA A O 1
ATOM 886 N N . ALA A 1 123 ? 28.927 -6.652 3.161 1.00 41.03 123 ALA A N 1
ATOM 887 C CA . ALA A 1 123 ? 30.289 -6.192 3.008 1.00 41.03 123 ALA A CA 1
ATOM 888 C C . ALA A 1 123 ? 30.432 -5.384 1.701 1.00 41.03 123 ALA A C 1
ATOM 890 O O . ALA A 1 123 ? 30.501 -5.942 0.613 1.00 41.03 123 ALA A O 1
ATOM 891 N N . SER A 1 124 ? 30.496 -4.057 1.865 1.00 45.09 124 SER A N 1
ATOM 892 C CA . SER A 1 124 ? 31.494 -3.167 1.238 1.00 45.09 124 SER A CA 1
ATOM 893 C C . SER A 1 124 ? 31.185 -2.243 0.052 1.00 45.09 124 SER A C 1
ATOM 895 O O . SER A 1 124 ? 32.127 -1.564 -0.340 1.00 45.09 124 SER A O 1
ATOM 897 N N . ASN A 1 125 ? 29.964 -2.070 -0.470 1.00 50.91 125 ASN A N 1
ATOM 898 C CA . ASN A 1 125 ? 29.767 -1.070 -1.548 1.00 50.91 125 ASN A CA 1
ATOM 899 C C . ASN A 1 125 ? 28.996 0.177 -1.093 1.00 50.91 125 ASN A C 1
ATOM 901 O O . ASN A 1 125 ? 27.765 0.217 -1.071 1.00 50.91 125 ASN A O 1
ATOM 905 N N . THR A 1 126 ? 29.758 1.232 -0.788 1.00 51.81 126 THR A N 1
ATOM 906 C CA . THR A 1 126 ? 29.326 2.590 -0.405 1.00 51.81 126 THR A CA 1
ATOM 907 C C . THR A 1 126 ? 28.627 3.385 -1.519 1.00 51.81 126 THR A C 1
ATOM 909 O O . THR A 1 126 ? 28.227 4.525 -1.284 1.00 51.81 126 THR A O 1
ATOM 912 N N . HIS A 1 127 ? 28.453 2.817 -2.719 1.00 58.56 127 HIS A N 1
ATOM 913 C CA . HIS A 1 127 ? 28.021 3.565 -3.910 1.00 58.56 127 HIS A CA 1
ATOM 914 C C . HIS A 1 127 ? 26.680 3.143 -4.529 1.00 58.56 127 HIS A C 1
ATOM 916 O O . HIS A 1 127 ? 26.174 3.853 -5.399 1.00 58.56 127 HIS A O 1
ATOM 922 N N . VAL A 1 128 ? 26.037 2.067 -4.060 1.00 61.09 128 VAL A N 1
ATOM 923 C CA . VAL A 1 128 ? 24.691 1.711 -4.546 1.00 61.09 128 VAL A CA 1
ATOM 924 C C . VAL A 1 128 ? 23.666 2.660 -3.917 1.00 61.09 128 VAL A C 1
ATOM 926 O O . VAL A 1 128 ? 23.492 2.675 -2.704 1.00 61.09 128 VAL A O 1
ATOM 929 N N . GLN A 1 129 ? 22.992 3.476 -4.730 1.00 66.44 129 GLN A N 1
ATOM 930 C CA . GLN A 1 129 ? 22.000 4.452 -4.244 1.00 66.44 129 GLN A CA 1
ATOM 931 C C . GLN A 1 129 ? 20.550 3.966 -4.389 1.00 66.44 129 GLN A C 1
ATOM 933 O O . GLN A 1 129 ? 19.682 4.383 -3.618 1.00 66.44 129 GLN A O 1
ATOM 938 N N . TYR A 1 130 ? 20.289 3.073 -5.350 1.00 75.62 130 TYR A N 1
ATOM 939 C CA . TYR A 1 130 ? 18.943 2.645 -5.729 1.00 75.62 130 TYR A CA 1
ATOM 940 C C . TYR A 1 130 ? 18.876 1.130 -5.920 1.00 75.62 130 TYR A C 1
ATOM 942 O O . TYR A 1 130 ? 19.719 0.540 -6.587 1.00 75.62 130 TYR A O 1
ATOM 950 N N . VAL A 1 131 ? 17.846 0.504 -5.359 1.00 79.50 131 VAL A N 1
ATOM 951 C CA . VAL A 1 131 ? 17.579 -0.934 -5.467 1.00 79.50 131 VAL A CA 1
ATOM 952 C C . VAL A 1 131 ? 16.194 -1.114 -6.069 1.00 79.50 131 VAL A C 1
ATOM 954 O O . VAL A 1 131 ? 15.244 -0.462 -5.642 1.00 79.50 131 VAL A O 1
ATOM 957 N N . LEU A 1 132 ? 16.062 -1.998 -7.053 1.00 81.88 132 LEU A N 1
ATOM 958 C CA . LEU A 1 132 ? 14.769 -2.367 -7.623 1.00 81.88 132 LEU A CA 1
ATOM 959 C C . LEU A 1 132 ? 14.412 -3.758 -7.127 1.00 81.88 132 LEU A C 1
ATOM 961 O O . LEU A 1 132 ? 14.968 -4.745 -7.579 1.00 81.88 132 LEU A O 1
ATOM 965 N N . PHE A 1 133 ? 13.503 -3.864 -6.175 1.00 84.94 133 PHE A N 1
ATOM 966 C CA . PHE A 1 133 ? 13.133 -5.158 -5.629 1.00 84.94 133 PHE A CA 1
ATOM 967 C C . PHE A 1 133 ? 11.944 -5.734 -6.399 1.00 84.94 133 PHE A C 1
ATOM 969 O O . PHE A 1 133 ? 10.846 -5.165 -6.376 1.00 84.94 133 PHE A O 1
ATOM 976 N N . HIS A 1 134 ? 12.159 -6.868 -7.069 1.00 85.62 134 HIS A N 1
ATOM 977 C CA . HIS A 1 134 ? 11.100 -7.575 -7.777 1.00 85.62 134 HIS A CA 1
ATOM 978 C C . HIS A 1 134 ? 10.359 -8.515 -6.822 1.00 85.62 134 HIS A C 1
ATOM 980 O O . HIS A 1 134 ? 10.872 -9.535 -6.356 1.00 85.62 134 HIS A O 1
ATOM 986 N N . VAL A 1 135 ? 9.115 -8.157 -6.520 1.00 87.94 135 VAL A N 1
ATOM 987 C CA . VAL A 1 135 ? 8.215 -8.967 -5.700 1.00 87.94 135 VAL A CA 1
ATOM 988 C C . VAL A 1 135 ? 7.504 -9.940 -6.628 1.00 87.94 135 VAL A C 1
ATOM 990 O O . VAL A 1 135 ? 6.905 -9.512 -7.602 1.00 87.94 135 VAL A O 1
ATOM 993 N N . SER A 1 136 ? 7.582 -11.233 -6.348 1.00 89.44 136 SER A N 1
ATOM 994 C CA . SER A 1 136 ? 6.916 -12.309 -7.091 1.00 89.44 136 SER A CA 1
ATOM 995 C C . SER A 1 136 ? 5.911 -13.020 -6.178 1.00 89.44 136 SER A C 1
ATOM 997 O O . SER A 1 136 ? 6.026 -12.892 -4.954 1.00 89.44 136 SER A O 1
ATOM 999 N N . PRO A 1 137 ? 4.954 -13.802 -6.708 1.00 89.56 137 PRO A N 1
ATOM 1000 C CA . PRO A 1 137 ? 4.043 -14.585 -5.868 1.00 89.56 137 PRO A CA 1
ATOM 1001 C C . PRO A 1 137 ? 4.780 -15.492 -4.868 1.00 89.56 137 PRO A C 1
ATOM 1003 O O . PRO A 1 137 ? 4.342 -15.676 -3.739 1.00 89.56 137 PRO A O 1
ATOM 1006 N N . GLN A 1 138 ? 5.959 -16.000 -5.239 1.00 88.75 138 GLN A N 1
ATOM 1007 C CA . GLN A 1 138 ? 6.757 -16.897 -4.400 1.00 88.75 138 GLN A CA 1
ATOM 1008 C C . GLN A 1 138 ? 7.390 -16.191 -3.190 1.00 88.75 138 GLN A C 1
ATOM 1010 O O . GLN A 1 138 ? 7.674 -16.838 -2.186 1.00 88.75 138 GLN A O 1
ATOM 1015 N N . ASN A 1 139 ? 7.618 -14.875 -3.269 1.00 88.06 139 ASN A N 1
ATOM 1016 C CA . ASN A 1 139 ? 8.320 -14.113 -2.231 1.00 88.06 139 ASN A CA 1
ATOM 1017 C C . ASN A 1 139 ? 7.475 -13.020 -1.563 1.00 88.06 139 ASN A C 1
ATOM 1019 O O . ASN A 1 139 ? 7.930 -12.366 -0.620 1.00 88.06 139 ASN A O 1
ATOM 1023 N N . VAL A 1 140 ? 6.236 -12.832 -2.021 1.00 90.88 140 VAL A N 1
ATOM 1024 C CA . VAL A 1 140 ? 5.348 -11.771 -1.542 1.00 90.88 140 VAL A CA 1
ATOM 1025 C C . VAL A 1 140 ? 5.084 -11.855 -0.038 1.00 90.88 140 VAL A C 1
ATOM 1027 O O . VAL A 1 140 ? 4.827 -10.838 0.589 1.00 90.88 140 VAL A O 1
ATOM 1030 N N . ALA A 1 141 ? 5.176 -13.046 0.558 1.00 90.56 141 ALA A N 1
ATOM 1031 C CA . ALA A 1 141 ? 4.951 -13.266 1.983 1.00 90.56 141 ALA A CA 1
ATOM 1032 C C . ALA A 1 141 ? 6.159 -12.920 2.873 1.00 90.56 141 ALA A C 1
ATOM 1034 O O . ALA A 1 141 ? 5.997 -12.838 4.088 1.00 90.56 141 ALA A O 1
ATOM 1035 N N . THR A 1 142 ? 7.353 -12.733 2.303 1.00 89.62 142 THR A N 1
ATOM 1036 C CA . THR A 1 142 ? 8.601 -12.592 3.076 1.00 89.62 142 THR A CA 1
ATOM 1037 C C . THR A 1 142 ? 9.464 -11.403 2.662 1.00 89.62 142 THR A C 1
ATOM 1039 O O . THR A 1 142 ? 10.459 -11.123 3.332 1.00 89.62 142 THR A O 1
ATOM 1042 N N . PHE A 1 143 ? 9.108 -10.664 1.604 1.00 87.62 143 PHE A N 1
ATOM 1043 C CA . PHE A 1 143 ? 10.004 -9.640 1.060 1.00 87.62 143 PHE A CA 1
ATOM 1044 C C . PHE A 1 143 ? 10.385 -8.544 2.063 1.00 87.62 143 PHE A C 1
ATOM 1046 O O . PHE A 1 143 ? 11.501 -8.042 1.987 1.00 87.62 143 PHE A O 1
ATOM 1053 N N . ALA A 1 144 ? 9.523 -8.163 3.015 1.00 86.88 144 ALA A N 1
ATOM 1054 C CA . ALA A 1 144 ? 9.886 -7.130 3.988 1.00 86.88 144 ALA A CA 1
ATOM 1055 C C . ALA A 1 144 ? 10.990 -7.619 4.935 1.00 86.88 144 ALA A C 1
ATOM 1057 O O . ALA A 1 144 ? 11.902 -6.861 5.269 1.00 86.88 144 ALA A O 1
ATOM 1058 N N . GLN A 1 145 ? 10.943 -8.897 5.324 1.00 85.88 145 GLN A N 1
ATOM 1059 C CA . GLN A 1 145 ? 12.018 -9.539 6.078 1.00 85.88 145 GLN A CA 1
ATOM 1060 C C . GLN A 1 145 ? 13.291 -9.634 5.237 1.00 85.88 145 GLN A C 1
ATOM 1062 O O . GLN A 1 145 ? 14.355 -9.255 5.718 1.00 85.88 145 GLN A O 1
ATOM 1067 N N . THR A 1 146 ? 13.181 -10.039 3.968 1.00 83.50 146 THR A N 1
ATOM 1068 C CA . THR A 1 146 ? 14.326 -10.074 3.050 1.00 83.50 146 THR A CA 1
ATOM 1069 C C . THR A 1 146 ? 14.975 -8.700 2.929 1.00 83.50 146 THR A C 1
ATOM 1071 O O . THR A 1 146 ? 16.182 -8.588 3.102 1.00 83.50 146 THR A O 1
ATOM 1074 N N . LEU A 1 147 ? 14.200 -7.638 2.699 1.00 82.50 147 LEU A N 1
ATOM 1075 C CA . LEU A 1 147 ? 14.720 -6.272 2.642 1.00 82.50 147 LEU A CA 1
ATOM 1076 C C . LEU A 1 147 ? 15.418 -5.884 3.949 1.00 82.50 147 LEU A C 1
ATOM 1078 O O . LEU A 1 147 ? 16.482 -5.289 3.893 1.00 82.50 147 LEU A O 1
ATOM 1082 N N . ARG A 1 148 ? 14.874 -6.261 5.110 1.00 79.44 148 ARG A N 1
ATOM 1083 C CA . ARG A 1 148 ? 15.471 -5.960 6.420 1.00 79.44 148 ARG A CA 1
ATOM 1084 C C . ARG A 1 148 ? 16.808 -6.666 6.648 1.00 79.44 148 ARG A C 1
ATOM 1086 O O . ARG A 1 148 ? 17.735 -6.062 7.173 1.00 79.44 148 ARG A O 1
ATOM 1093 N N . GLU A 1 149 ? 16.886 -7.947 6.308 1.00 79.12 149 GLU A N 1
ATOM 1094 C CA . GLU A 1 149 ? 18.084 -8.766 6.527 1.00 79.12 149 GLU A CA 1
ATOM 1095 C C . GLU A 1 149 ? 19.211 -8.406 5.556 1.00 79.12 149 GLU A C 1
ATOM 1097 O O . GLU A 1 149 ? 20.384 -8.548 5.888 1.00 79.12 149 GLU A O 1
ATOM 1102 N N . ASN A 1 150 ? 18.849 -7.928 4.364 1.00 71.00 150 ASN A N 1
ATOM 1103 C CA . ASN A 1 150 ? 19.777 -7.764 3.250 1.00 71.00 150 ASN A CA 1
ATOM 1104 C C . ASN A 1 150 ? 20.104 -6.304 2.932 1.00 71.00 150 ASN A C 1
ATOM 1106 O O . ASN A 1 150 ? 21.169 -6.010 2.397 1.00 71.00 150 ASN A O 1
ATOM 1110 N N . LEU A 1 151 ? 19.209 -5.369 3.239 1.00 70.19 151 LEU A N 1
ATOM 1111 C CA . LEU A 1 151 ? 19.397 -3.957 2.939 1.00 70.19 151 LEU A CA 1
ATOM 1112 C C . LEU A 1 151 ? 19.370 -3.155 4.239 1.00 70.19 151 LEU A C 1
ATOM 1114 O O . LEU A 1 151 ? 18.354 -3.062 4.925 1.00 70.19 151 LEU A O 1
ATOM 1118 N N . GLY A 1 152 ? 20.500 -2.525 4.559 1.00 64.62 152 GLY A N 1
ATOM 1119 C CA . GLY A 1 152 ? 20.531 -1.463 5.564 1.00 64.62 152 GLY A CA 1
ATOM 1120 C C . GLY A 1 152 ? 19.675 -0.261 5.138 1.00 64.62 152 GLY A C 1
ATOM 1121 O O . GLY A 1 152 ? 19.264 -0.142 3.985 1.00 64.62 152 GLY A O 1
ATOM 1122 N N . THR A 1 153 ? 19.446 0.691 6.044 1.00 60.88 153 THR A N 1
ATOM 1123 C CA . THR A 1 153 ? 18.600 1.881 5.801 1.00 60.88 153 THR A CA 1
ATOM 1124 C C . THR A 1 153 ? 19.174 2.887 4.790 1.00 60.88 153 THR A C 1
ATOM 1126 O O . THR A 1 153 ? 18.541 3.901 4.504 1.00 60.88 153 THR A O 1
ATOM 1129 N N . SER A 1 154 ? 20.361 2.632 4.235 1.00 64.31 154 SER A N 1
ATOM 1130 C CA . SER A 1 154 ? 21.098 3.559 3.366 1.00 64.31 154 SER A CA 1
ATOM 1131 C C . SER A 1 154 ? 20.661 3.551 1.894 1.00 64.31 154 SER A C 1
ATOM 1133 O O . SER A 1 154 ? 21.120 4.398 1.128 1.00 64.31 154 SER A O 1
ATOM 1135 N N . TYR A 1 155 ? 19.785 2.627 1.491 1.00 71.38 155 TYR A N 1
ATOM 1136 C CA . TYR A 1 155 ? 19.363 2.445 0.098 1.00 71.38 155 TYR A CA 1
ATOM 1137 C C . TYR A 1 155 ? 17.958 2.990 -0.160 1.00 71.38 155 TYR A C 1
ATOM 1139 O O . TYR A 1 155 ? 17.093 2.927 0.711 1.00 71.38 155 TYR A O 1
ATOM 1147 N N . SER A 1 156 ? 17.705 3.475 -1.379 1.00 77.62 156 SER A N 1
ATOM 1148 C CA . SER A 1 156 ? 16.343 3.738 -1.851 1.00 77.62 156 SER A CA 1
ATOM 1149 C C . SER A 1 156 ? 15.821 2.534 -2.636 1.00 77.62 156 SER A C 1
ATOM 1151 O O . SER A 1 156 ? 16.297 2.232 -3.727 1.00 77.62 156 SER A O 1
ATOM 1153 N N . VAL A 1 157 ? 14.854 1.824 -2.067 1.00 81.94 157 VAL A N 1
ATOM 1154 C CA . VAL A 1 157 ? 14.279 0.585 -2.591 1.00 81.94 157 VAL A CA 1
ATOM 1155 C C . VAL A 1 157 ? 12.962 0.872 -3.297 1.00 81.94 157 VAL A C 1
ATOM 1157 O O . VAL A 1 157 ? 11.991 1.305 -2.685 1.00 81.94 157 VAL A O 1
ATOM 1160 N N . THR A 1 158 ? 12.896 0.572 -4.585 1.00 84.38 158 THR A N 1
ATOM 1161 C CA . THR A 1 158 ? 11.666 0.619 -5.372 1.00 84.38 158 THR A CA 1
ATOM 1162 C C . THR A 1 158 ? 11.107 -0.787 -5.541 1.00 84.38 158 THR A C 1
ATOM 1164 O O . THR A 1 158 ? 11.796 -1.661 -6.056 1.00 84.38 158 THR A O 1
ATOM 1167 N N . LEU A 1 159 ? 9.856 -1.009 -5.142 1.00 85.94 159 LEU A N 1
ATOM 1168 C CA . LEU A 1 159 ? 9.183 -2.305 -5.277 1.00 85.94 159 LEU A CA 1
ATOM 1169 C C . LEU A 1 159 ? 8.478 -2.405 -6.634 1.00 85.94 159 LEU A C 1
ATOM 1171 O O . LEU A 1 159 ? 7.769 -1.472 -7.032 1.00 85.94 159 LEU A O 1
ATOM 1175 N N . ARG A 1 160 ? 8.635 -3.531 -7.338 1.00 86.62 160 ARG A N 1
ATOM 1176 C CA . ARG A 1 160 ? 7.900 -3.843 -8.576 1.00 86.62 160 ARG A CA 1
ATOM 1177 C C . ARG A 1 160 ? 7.422 -5.286 -8.582 1.00 86.62 160 ARG A C 1
ATOM 1179 O O . ARG A 1 160 ? 8.199 -6.194 -8.331 1.00 86.62 160 ARG A O 1
ATOM 1186 N N . ALA A 1 161 ? 6.151 -5.497 -8.909 1.00 85.50 161 ALA A N 1
ATOM 1187 C CA . ALA A 1 161 ? 5.611 -6.844 -9.085 1.00 85.50 161 ALA A CA 1
ATOM 1188 C C . ALA A 1 161 ? 6.214 -7.543 -10.319 1.00 85.50 161 ALA A C 1
ATOM 1190 O O . ALA A 1 161 ? 6.338 -6.930 -11.382 1.00 85.50 161 ALA A O 1
ATOM 1191 N N . LYS A 1 162 ? 6.527 -8.826 -10.176 1.00 86.31 162 LYS A N 1
ATOM 1192 C CA . LYS A 1 162 ? 7.057 -9.736 -11.187 1.00 86.31 162 LYS A CA 1
ATOM 1193 C C . LYS A 1 162 ? 6.070 -10.867 -11.411 1.00 86.31 162 LYS A C 1
ATOM 1195 O O . LYS A 1 162 ? 5.532 -11.395 -10.446 1.00 86.31 162 LYS A O 1
ATOM 1200 N N . ASN A 1 163 ? 5.862 -11.256 -12.667 1.00 85.00 163 ASN A N 1
ATOM 1201 C CA . ASN A 1 163 ? 4.796 -12.184 -13.055 1.00 85.00 163 ASN A CA 1
ATOM 1202 C C . ASN A 1 163 ? 3.436 -11.714 -12.521 1.00 85.00 163 ASN A C 1
ATOM 1204 O O . ASN A 1 163 ? 2.699 -12.474 -11.899 1.00 85.00 163 ASN A O 1
ATOM 1208 N N . LEU A 1 164 ? 3.126 -10.430 -12.724 1.00 83.56 164 LEU A N 1
ATOM 1209 C CA . LEU A 1 164 ? 1.938 -9.782 -12.171 1.00 83.56 164 LEU A CA 1
ATOM 1210 C C . LEU A 1 164 ? 0.642 -10.548 -12.492 1.00 83.56 164 LEU A C 1
ATOM 1212 O O . LEU A 1 164 ? -0.280 -10.588 -11.687 1.00 83.56 164 LEU A O 1
ATOM 1216 N N . ASP A 1 165 ? 0.601 -11.196 -13.651 1.00 81.62 165 ASP A N 1
ATOM 1217 C CA . ASP A 1 165 ? -0.521 -11.995 -14.124 1.00 81.62 165 ASP A CA 1
ATOM 1218 C C . ASP A 1 165 ? -0.734 -13.329 -13.387 1.00 81.62 165 ASP A C 1
ATOM 1220 O O . ASP A 1 165 ? -1.756 -13.971 -13.627 1.00 81.62 165 ASP A O 1
ATOM 1224 N N . GLN A 1 166 ? 0.197 -13.732 -12.517 1.00 87.56 166 GLN A N 1
ATOM 1225 C CA . GLN A 1 166 ? 0.119 -14.937 -11.681 1.00 87.56 166 GLN A CA 1
ATOM 1226 C C . GLN A 1 166 ? -0.357 -14.652 -10.249 1.00 87.56 166 GLN A C 1
ATOM 1228 O O . GLN A 1 166 ? -0.481 -15.587 -9.466 1.00 87.56 166 GLN A O 1
ATOM 1233 N N . TYR A 1 167 ? -0.598 -13.388 -9.889 1.00 86.62 167 TYR A N 1
ATOM 1234 C CA . TYR A 1 167 ? -1.017 -13.027 -8.536 1.00 86.62 167 TYR A CA 1
ATOM 1235 C C . TYR A 1 167 ? -2.464 -13.427 -8.250 1.00 86.62 167 TYR A C 1
ATOM 1237 O O . TYR A 1 167 ? -3.384 -13.071 -8.994 1.00 86.62 167 TYR A O 1
ATOM 1245 N N . GLU A 1 168 ? -2.658 -14.092 -7.116 1.00 88.75 168 GLU A N 1
ATOM 1246 C CA . GLU A 1 168 ? -3.959 -14.453 -6.562 1.00 88.75 168 GLU A CA 1
ATOM 1247 C C . GLU A 1 168 ? -4.357 -13.513 -5.412 1.00 88.75 168 GLU A C 1
ATOM 1249 O O . GLU A 1 168 ? -3.541 -12.769 -4.871 1.00 88.75 168 GLU A O 1
ATOM 1254 N N . GLU A 1 169 ? -5.619 -13.579 -4.977 1.00 82.75 169 GLU A N 1
ATOM 1255 C CA . GLU A 1 169 ? -6.171 -12.759 -3.884 1.00 82.75 169 GLU A CA 1
ATOM 1256 C C . GLU A 1 169 ? -5.299 -12.771 -2.617 1.00 82.75 169 GLU A C 1
ATOM 1258 O O . GLU A 1 169 ? -4.965 -11.731 -2.044 1.00 82.75 169 GLU A O 1
ATOM 1263 N N . ARG A 1 170 ? -4.862 -13.968 -2.213 1.00 88.50 170 ARG A N 1
ATOM 1264 C CA . ARG A 1 170 ? -3.997 -14.174 -1.045 1.00 88.50 170 ARG A CA 1
ATOM 1265 C C . ARG A 1 170 ? -2.652 -13.457 -1.157 1.00 88.50 170 ARG A C 1
ATOM 1267 O O . ARG A 1 170 ? -2.100 -13.048 -0.137 1.00 88.50 170 ARG A O 1
ATOM 1274 N N . ASP A 1 171 ? -2.131 -13.288 -2.368 1.00 89.19 171 ASP A N 1
ATOM 1275 C CA . ASP A 1 171 ? -0.835 -12.658 -2.598 1.00 89.19 171 ASP A CA 1
ATOM 1276 C C . ASP A 1 171 ? -0.926 -11.150 -2.381 1.00 89.19 171 ASP A C 1
ATOM 1278 O O . ASP A 1 171 ? -0.020 -10.563 -1.795 1.00 89.19 171 ASP A O 1
ATOM 1282 N N . PHE A 1 172 ? -2.044 -10.525 -2.760 1.00 83.69 172 PHE A N 1
ATOM 1283 C CA . PHE A 1 172 ? -2.299 -9.111 -2.468 1.00 83.69 172 PHE A CA 1
ATOM 1284 C C . PHE A 1 172 ? -2.428 -8.855 -0.965 1.00 83.69 172 PHE A C 1
ATOM 1286 O O . PHE A 1 172 ? -1.822 -7.913 -0.457 1.00 83.69 172 PHE A O 1
ATOM 1293 N N . LEU A 1 173 ? -3.132 -9.729 -0.237 1.00 80.81 173 LEU A N 1
ATOM 1294 C CA . LEU A 1 173 ? -3.215 -9.647 1.227 1.00 80.81 173 LEU A CA 1
ATOM 1295 C C . LEU A 1 173 ? -1.834 -9.785 1.880 1.00 80.81 173 LEU A C 1
ATOM 1297 O O . LEU A 1 173 ? -1.504 -9.063 2.823 1.00 80.81 173 LEU A O 1
ATOM 1301 N N . ASN A 1 174 ? -1.000 -10.694 1.373 1.00 87.88 174 ASN A N 1
ATOM 1302 C CA . ASN A 1 174 ? 0.380 -10.828 1.829 1.00 87.88 174 ASN A CA 1
ATOM 1303 C C . ASN A 1 174 ? 1.207 -9.581 1.498 1.00 87.88 174 ASN A C 1
ATOM 1305 O O . ASN A 1 174 ? 1.947 -9.107 2.359 1.00 87.88 174 ASN A O 1
ATOM 1309 N N . TYR A 1 175 ? 1.039 -9.014 0.301 1.00 89.75 175 TYR A N 1
ATOM 1310 C CA . TYR A 1 175 ? 1.723 -7.794 -0.112 1.00 89.75 175 TYR A CA 1
ATOM 1311 C C . TYR A 1 175 ? 1.391 -6.625 0.819 1.00 89.75 175 TYR A C 1
ATOM 1313 O O . TYR A 1 175 ? 2.301 -5.975 1.327 1.00 89.75 175 TYR A O 1
ATOM 1321 N N . GLU A 1 176 ? 0.109 -6.407 1.122 1.00 85.06 176 GLU A N 1
ATOM 1322 C CA . GLU A 1 176 ? -0.344 -5.385 2.074 1.00 85.06 176 GLU A CA 1
ATOM 1323 C C . GLU A 1 176 ? 0.274 -5.573 3.463 1.00 85.06 176 GLU A C 1
ATOM 1325 O O . GLU A 1 176 ? 0.820 -4.627 4.035 1.00 85.06 176 GLU A O 1
ATOM 1330 N N . ARG A 1 177 ? 0.264 -6.806 3.987 1.00 86.06 177 ARG A N 1
ATOM 1331 C CA . ARG A 1 177 ? 0.882 -7.131 5.284 1.00 86.06 177 ARG A CA 1
ATOM 1332 C C . ARG A 1 177 ? 2.380 -6.834 5.297 1.00 86.06 177 ARG A C 1
ATOM 1334 O O . ARG A 1 177 ? 2.888 -6.274 6.266 1.00 86.06 177 ARG A O 1
ATOM 1341 N N . GLN A 1 178 ? 3.093 -7.190 4.232 1.00 90.50 178 GLN A N 1
ATOM 1342 C CA . GLN A 1 178 ? 4.522 -6.912 4.128 1.00 90.50 178 GLN A CA 1
ATOM 1343 C C . GLN A 1 178 ? 4.811 -5.416 3.952 1.00 90.50 178 GLN A C 1
ATOM 1345 O O . GLN A 1 178 ? 5.771 -4.920 4.536 1.00 90.50 178 GLN A O 1
ATOM 1350 N N . LEU A 1 179 ? 3.982 -4.666 3.215 1.00 87.19 179 LEU A N 1
ATOM 1351 C CA . LEU A 1 179 ? 4.100 -3.207 3.135 1.00 87.19 179 LEU A CA 1
ATOM 1352 C C . LEU A 1 179 ? 3.891 -2.546 4.498 1.00 87.19 179 LEU A C 1
ATOM 1354 O O . LEU A 1 179 ? 4.636 -1.629 4.836 1.00 87.19 179 LEU A O 1
ATOM 1358 N N . ALA A 1 180 ? 2.927 -3.020 5.291 1.00 83.38 180 ALA A N 1
ATOM 1359 C CA . ALA A 1 180 ? 2.718 -2.559 6.661 1.00 83.38 180 ALA A CA 1
ATOM 1360 C C . ALA A 1 180 ? 3.952 -2.830 7.537 1.00 83.38 180 ALA A C 1
ATOM 1362 O O . ALA A 1 180 ? 4.455 -1.926 8.204 1.00 83.38 180 ALA A O 1
ATOM 1363 N N . ALA A 1 181 ? 4.505 -4.045 7.466 1.00 84.25 181 ALA A N 1
ATOM 1364 C CA . ALA A 1 181 ? 5.734 -4.396 8.173 1.00 84.25 181 ALA A CA 1
ATOM 1365 C C . ALA A 1 181 ? 6.926 -3.525 7.733 1.00 84.25 181 ALA A C 1
ATOM 1367 O O . ALA A 1 181 ? 7.710 -3.077 8.568 1.00 84.25 181 ALA A O 1
ATOM 1368 N N . LEU A 1 182 ? 7.054 -3.244 6.434 1.00 84.19 182 LEU A N 1
ATOM 1369 C CA . LEU A 1 182 ? 8.098 -2.372 5.897 1.00 84.19 182 LEU A CA 1
ATOM 1370 C C . LEU A 1 182 ? 7.905 -0.918 6.341 1.00 84.19 182 LEU A C 1
ATOM 1372 O O . LEU A 1 182 ? 8.877 -0.258 6.698 1.00 84.19 182 LEU A O 1
ATOM 1376 N N . ALA A 1 183 ? 6.666 -0.425 6.357 1.00 81.12 183 ALA A N 1
ATOM 1377 C CA . ALA A 1 183 ? 6.330 0.900 6.861 1.00 81.12 183 ALA A CA 1
ATOM 1378 C C . ALA A 1 183 ? 6.746 1.047 8.329 1.00 81.12 183 ALA A C 1
ATOM 1380 O O . ALA A 1 183 ? 7.372 2.044 8.684 1.00 81.12 183 ALA A O 1
ATOM 1381 N N . GLU A 1 184 ? 6.491 0.040 9.167 1.00 76.25 184 GLU A N 1
ATOM 1382 C CA . GLU A 1 184 ? 6.983 0.027 10.546 1.00 76.25 184 GLU A CA 1
ATOM 1383 C C . GLU A 1 184 ? 8.512 0.068 10.638 1.00 76.25 184 GLU A C 1
ATOM 1385 O O . GLU A 1 184 ? 9.043 0.751 11.510 1.00 76.25 184 GLU A O 1
ATOM 1390 N N . GLU A 1 185 ? 9.239 -0.636 9.767 1.00 74.31 185 GLU A N 1
ATOM 1391 C CA . GLU A 1 185 ? 10.710 -0.603 9.751 1.00 74.31 185 GLU A CA 1
ATOM 1392 C C . GLU A 1 185 ? 11.262 0.748 9.296 1.00 74.31 185 GLU A C 1
ATOM 1394 O O . GLU A 1 185 ? 12.160 1.293 9.942 1.00 74.31 185 GLU A O 1
ATOM 1399 N N . ILE A 1 186 ? 10.683 1.335 8.245 1.00 73.75 186 ILE A N 1
ATOM 1400 C CA . ILE A 1 186 ? 10.997 2.703 7.808 1.00 73.75 186 ILE A CA 1
ATOM 1401 C C . ILE A 1 186 ? 10.792 3.658 8.978 1.00 73.75 186 ILE A C 1
ATOM 1403 O O . ILE A 1 186 ? 11.651 4.489 9.272 1.00 73.75 186 ILE A O 1
ATOM 1407 N N . LEU A 1 187 ? 9.683 3.491 9.699 1.00 69.56 187 LEU A N 1
ATOM 1408 C CA . LEU A 1 187 ? 9.404 4.268 10.888 1.00 69.56 187 LEU A CA 1
ATOM 1409 C C . LEU A 1 187 ? 10.408 3.989 12.000 1.00 69.56 187 LEU A C 1
ATOM 1411 O O . LEU A 1 187 ? 10.806 4.954 12.622 1.00 69.56 187 LEU A O 1
ATOM 1415 N N . LYS A 1 188 ? 10.868 2.757 12.252 1.00 67.12 188 LYS A N 1
ATOM 1416 C CA . LYS A 1 188 ? 11.885 2.442 13.282 1.00 67.12 188 LYS A CA 1
ATOM 1417 C C . LYS A 1 188 ? 13.256 3.052 12.961 1.00 67.12 188 LYS A C 1
ATOM 1419 O O . LYS A 1 188 ? 13.916 3.543 13.880 1.00 67.12 188 LYS A O 1
ATOM 1424 N N . GLY A 1 189 ? 13.660 3.048 11.688 1.00 61.88 189 GLY A N 1
ATOM 1425 C CA . GLY A 1 189 ? 14.978 3.487 11.214 1.00 61.88 189 GLY A CA 1
ATOM 1426 C C . GLY A 1 189 ? 15.100 4.965 10.821 1.00 61.88 189 GLY A C 1
ATOM 1427 O O . GLY A 1 189 ? 16.212 5.435 10.605 1.00 61.88 189 GLY A O 1
ATOM 1428 N N . ALA A 1 190 ? 13.996 5.713 10.729 1.00 51.22 190 ALA A N 1
ATOM 1429 C CA . ALA A 1 190 ? 13.983 7.061 10.164 1.00 51.22 190 ALA A CA 1
ATOM 1430 C C . ALA A 1 190 ? 14.714 8.106 11.019 1.00 51.22 190 ALA A C 1
ATOM 1432 O O . ALA A 1 190 ? 14.114 8.722 11.903 1.00 51.22 190 ALA A O 1
ATOM 1433 N N . ASP A 1 191 ? 15.976 8.337 10.682 1.00 45.81 191 ASP A N 1
ATOM 1434 C CA . ASP A 1 191 ? 16.525 9.674 10.480 1.00 45.81 191 ASP A CA 1
ATOM 1435 C C . ASP A 1 191 ? 16.144 10.111 9.043 1.00 45.81 191 ASP A C 1
ATOM 1437 O O . ASP A 1 191 ? 16.953 10.154 8.121 1.00 45.81 191 ASP A O 1
ATOM 1441 N N . CYS A 1 192 ? 14.851 10.371 8.796 1.00 48.16 192 CYS A N 1
ATOM 1442 C CA . CYS A 1 192 ? 14.378 10.899 7.499 1.00 48.16 192 CYS A CA 1
ATOM 1443 C C . CYS A 1 192 ? 14.771 12.376 7.285 1.00 48.16 192 CYS A C 1
ATOM 1445 O O . CYS A 1 192 ? 14.387 12.994 6.292 1.00 48.16 192 CYS A O 1
ATOM 1447 N N . SER A 1 193 ? 15.538 12.943 8.216 1.00 43.50 193 SER A N 1
ATOM 1448 C CA . SER A 1 193 ? 16.054 14.311 8.237 1.00 43.50 193 SER A CA 1
ATOM 1449 C C . SER A 1 193 ? 16.978 14.625 7.046 1.00 43.50 193 SER A C 1
ATOM 1451 O O . SER A 1 193 ? 17.121 15.788 6.682 1.00 43.50 193 SER A O 1
ATOM 1453 N N . GLY A 1 194 ? 17.533 13.604 6.377 1.00 49.03 194 GLY A N 1
ATOM 1454 C CA . GLY A 1 194 ? 18.397 13.745 5.196 1.00 49.03 194 GLY A CA 1
ATOM 1455 C C . GLY A 1 194 ? 17.696 13.760 3.826 1.00 49.03 194 GLY A C 1
ATOM 1456 O O . GLY A 1 194 ? 18.380 13.718 2.804 1.00 49.03 194 GLY A O 1
ATOM 1457 N N . GLY A 1 195 ? 16.358 13.759 3.763 1.00 51.16 195 GLY A N 1
ATOM 1458 C CA . GLY A 1 195 ? 15.606 13.903 2.504 1.00 51.16 195 GLY A CA 1
ATOM 1459 C C . GLY A 1 195 ? 15.594 12.685 1.563 1.00 51.16 195 GLY A C 1
ATOM 1460 O O . GLY A 1 195 ? 15.011 12.764 0.483 1.00 51.16 195 GLY A O 1
ATOM 1461 N N . ARG A 1 196 ? 16.189 11.546 1.946 1.00 55.53 196 ARG A N 1
ATOM 1462 C CA . ARG A 1 196 ? 16.126 10.287 1.180 1.00 55.53 196 ARG A CA 1
ATOM 1463 C C . ARG A 1 196 ? 15.180 9.294 1.848 1.00 55.53 196 ARG A C 1
ATOM 1465 O O . ARG A 1 196 ? 15.379 8.918 2.997 1.00 55.53 196 ARG A O 1
ATOM 1472 N N . CYS A 1 197 ? 14.153 8.866 1.117 1.00 63.09 197 CYS A N 1
ATOM 1473 C CA . CYS A 1 197 ? 13.242 7.824 1.574 1.00 63.09 197 CYS A CA 1
ATOM 1474 C C . CYS A 1 197 ? 13.763 6.428 1.199 1.00 63.09 197 CYS A C 1
ATOM 1476 O O . CYS A 1 197 ? 14.067 6.163 0.031 1.00 63.09 197 CYS A O 1
ATOM 1478 N N . PHE A 1 198 ? 13.777 5.533 2.192 1.00 71.25 198 PHE A N 1
ATOM 1479 C CA . PHE A 1 198 ? 14.145 4.124 2.042 1.00 71.25 198 PHE A CA 1
ATOM 1480 C C . PHE A 1 198 ? 13.257 3.366 1.049 1.00 71.25 198 PHE A C 1
ATOM 1482 O O . PHE A 1 198 ? 13.752 2.517 0.328 1.00 71.25 198 PHE A O 1
ATOM 1489 N N . CYS A 1 199 ? 11.961 3.672 0.966 1.00 74.06 199 CYS A N 1
ATOM 1490 C CA . CYS A 1 199 ? 11.053 3.053 -0.000 1.00 74.06 199 CYS A CA 1
ATOM 1491 C C . CYS A 1 199 ? 10.158 4.111 -0.660 1.00 74.06 199 CYS A C 1
ATOM 1493 O O . CYS A 1 199 ? 9.123 4.473 -0.089 1.00 74.06 199 CYS A O 1
ATOM 1495 N N . PRO A 1 200 ? 10.519 4.650 -1.840 1.00 69.88 200 PRO A N 1
ATOM 1496 C CA . PRO A 1 200 ? 9.743 5.698 -2.501 1.00 69.88 200 PRO A CA 1
ATOM 1497 C C . PRO A 1 200 ? 8.279 5.318 -2.747 1.00 69.88 200 PRO A C 1
ATOM 1499 O O . PRO A 1 200 ? 7.415 6.194 -2.665 1.00 69.88 200 PRO A O 1
ATOM 1502 N N . ASN A 1 201 ? 7.983 4.024 -2.957 1.00 74.38 201 ASN A N 1
ATOM 1503 C CA . ASN A 1 201 ? 6.610 3.514 -3.040 1.00 74.38 201 ASN A CA 1
ATOM 1504 C C . ASN A 1 201 ? 5.775 3.896 -1.797 1.00 74.38 201 ASN A C 1
ATOM 1506 O O . ASN A 1 201 ? 4.570 4.091 -1.917 1.00 74.38 201 ASN A O 1
ATOM 1510 N N . LEU A 1 202 ? 6.392 4.051 -0.620 1.00 73.81 202 LEU A N 1
ATOM 1511 C CA . LEU A 1 202 ? 5.724 4.332 0.656 1.00 73.81 202 LEU A CA 1
ATOM 1512 C C . LEU A 1 202 ? 5.865 5.779 1.164 1.00 73.81 202 LEU A C 1
ATOM 1514 O O . LEU A 1 202 ? 5.076 6.187 2.010 1.00 73.81 202 LEU A O 1
ATOM 1518 N N . CYS A 1 203 ? 6.822 6.577 0.678 1.00 69.56 203 CYS A N 1
ATOM 1519 C CA . CYS A 1 203 ? 6.994 7.958 1.170 1.00 69.56 203 CYS A CA 1
ATOM 1520 C C . CYS A 1 203 ? 6.475 9.056 0.236 1.00 69.56 203 CYS A C 1
ATOM 1522 O O . CYS A 1 203 ? 6.357 10.203 0.667 1.00 69.56 203 CYS A O 1
ATOM 1524 N N . SER A 1 204 ? 6.222 8.763 -1.043 1.00 67.75 204 SER A N 1
ATOM 1525 C CA . SER A 1 204 ? 5.711 9.784 -1.964 1.00 67.75 204 SER A CA 1
ATOM 1526 C C . SER A 1 204 ? 4.290 10.205 -1.573 1.00 67.75 204 SER A C 1
ATOM 1528 O O . SER A 1 204 ? 3.441 9.355 -1.315 1.00 67.75 204 SER A O 1
ATOM 1530 N N . ARG A 1 205 ? 4.004 11.517 -1.567 1.00 62.88 205 ARG A N 1
ATOM 1531 C CA . ARG A 1 205 ? 2.643 12.044 -1.333 1.00 62.88 205 ARG A CA 1
ATOM 1532 C C . ARG A 1 205 ? 1.663 11.635 -2.430 1.00 62.88 205 ARG A C 1
ATOM 1534 O O . ARG A 1 205 ? 0.470 11.500 -2.173 1.00 62.88 205 ARG A O 1
ATOM 1541 N N . GLU A 1 206 ? 2.170 11.430 -3.639 1.00 63.88 206 GLU A N 1
ATOM 1542 C CA . GLU A 1 206 ? 1.382 11.037 -4.799 1.00 63.88 206 GLU A CA 1
ATOM 1543 C C . GLU A 1 206 ? 1.784 9.643 -5.277 1.00 63.88 206 GLU A C 1
ATOM 1545 O O . GLU A 1 206 ? 2.958 9.264 -5.230 1.00 63.88 206 GLU A O 1
ATOM 1550 N N . ALA A 1 207 ? 0.800 8.880 -5.758 1.00 62.66 207 ALA A N 1
ATOM 1551 C CA . ALA A 1 207 ? 1.077 7.622 -6.433 1.00 62.66 207 ALA A CA 1
ATOM 1552 C C . ALA A 1 207 ? 1.913 7.911 -7.694 1.00 62.66 207 ALA A C 1
ATOM 1554 O O . ALA A 1 207 ? 1.525 8.785 -8.481 1.00 62.66 207 ALA A O 1
ATOM 1555 N N . PRO A 1 208 ? 3.039 7.207 -7.901 1.00 65.12 208 PRO A N 1
ATOM 1556 C CA . PRO A 1 208 ? 3.840 7.389 -9.099 1.00 65.12 208 PRO A CA 1
ATOM 1557 C C . PRO A 1 208 ? 2.986 7.082 -10.331 1.00 65.12 208 PRO A C 1
ATOM 1559 O O . PRO A 1 208 ? 2.312 6.052 -10.389 1.00 65.12 208 PRO A O 1
ATOM 1562 N N . ARG A 1 209 ? 2.991 7.994 -11.307 1.00 70.31 209 ARG A N 1
ATOM 1563 C CA . ARG A 1 209 ? 2.285 7.782 -12.575 1.00 70.31 209 ARG A CA 1
ATOM 1564 C C . ARG A 1 209 ? 3.120 6.905 -13.497 1.00 70.31 209 ARG A C 1
ATOM 1566 O O . ARG A 1 209 ? 4.346 6.994 -13.505 1.00 70.31 209 ARG A O 1
ATOM 1573 N N . CYS A 1 210 ? 2.450 6.087 -14.304 1.00 76.38 210 CYS A N 1
ATOM 1574 C CA . CYS A 1 210 ? 3.116 5.301 -15.335 1.00 76.38 210 CYS A CA 1
ATOM 1575 C C . CYS A 1 210 ? 3.809 6.224 -16.354 1.00 76.38 210 CYS A C 1
ATOM 1577 O O . CYS A 1 210 ? 3.151 7.018 -17.022 1.00 76.38 210 CYS A O 1
ATOM 1579 N N . GLY A 1 211 ? 5.131 6.091 -16.492 1.00 76.25 211 GLY A N 1
ATOM 1580 C CA . GLY A 1 211 ? 5.931 6.842 -17.467 1.00 76.25 211 GLY A CA 1
ATOM 1581 C C . GLY A 1 211 ? 5.913 6.279 -18.893 1.00 76.25 211 GLY A C 1
ATOM 1582 O O . GLY A 1 211 ? 6.623 6.789 -19.754 1.00 76.25 211 GLY A O 1
ATOM 1583 N N . ALA A 1 212 ? 5.154 5.208 -19.150 1.00 81.44 212 ALA A N 1
ATOM 1584 C CA . ALA A 1 212 ? 5.176 4.500 -20.428 1.00 81.44 212 ALA A CA 1
ATOM 1585 C C . ALA A 1 212 ? 4.731 5.410 -21.579 1.00 81.44 212 ALA A C 1
ATOM 1587 O O . ALA A 1 212 ? 3.635 5.970 -21.550 1.00 81.44 212 ALA A O 1
ATOM 1588 N N . GLY A 1 213 ? 5.588 5.558 -22.584 1.00 74.94 213 GLY A N 1
ATOM 1589 C CA . GLY A 1 213 ? 5.363 6.443 -23.721 1.00 74.94 213 GLY A CA 1
ATOM 1590 C C . GLY A 1 213 ? 5.586 7.923 -23.411 1.00 74.94 213 GLY A C 1
ATOM 1591 O O . GLY A 1 213 ? 5.984 8.637 -24.314 1.00 74.94 213 GLY A O 1
ATOM 1592 N N . THR A 1 214 ? 5.379 8.377 -22.167 1.00 75.06 214 THR A N 1
ATOM 1593 C CA . THR A 1 214 ? 5.445 9.794 -21.756 1.00 75.06 214 THR A CA 1
ATOM 1594 C C . THR A 1 214 ? 6.851 10.233 -21.360 1.00 75.06 214 THR A C 1
ATOM 1596 O O . THR A 1 214 ? 7.430 11.124 -21.975 1.00 75.06 214 THR A O 1
ATOM 1599 N N . THR A 1 215 ? 7.396 9.626 -20.310 1.00 78.44 215 THR A N 1
ATOM 1600 C CA . THR A 1 215 ? 8.698 9.966 -19.723 1.00 78.44 215 THR A CA 1
ATOM 1601 C C . THR A 1 215 ? 9.735 8.872 -19.949 1.00 78.44 215 THR A C 1
ATOM 1603 O O . THR A 1 215 ? 10.918 9.102 -19.709 1.00 78.44 215 THR A O 1
ATOM 1606 N N . LEU A 1 216 ? 9.311 7.702 -20.434 1.00 85.19 216 LEU A N 1
ATOM 1607 C CA . LEU A 1 216 ? 10.163 6.563 -20.735 1.00 85.19 216 LEU A CA 1
ATOM 1608 C C . LEU A 1 216 ? 9.692 5.860 -22.013 1.00 85.19 216 LEU A C 1
ATOM 1610 O O . LEU A 1 216 ? 8.507 5.570 -22.170 1.00 85.19 216 LEU A O 1
ATOM 1614 N N . LEU A 1 217 ? 10.639 5.525 -22.885 1.00 89.06 217 LEU A N 1
ATOM 1615 C CA . LEU A 1 217 ? 10.464 4.591 -23.997 1.00 89.06 217 LEU A CA 1
ATOM 1616 C C . LEU A 1 217 ? 11.390 3.397 -23.836 1.00 89.06 217 LEU A C 1
ATOM 1618 O O . LEU A 1 217 ? 12.379 3.461 -23.112 1.00 89.06 217 LEU A O 1
ATOM 1622 N N . THR A 1 218 ? 11.084 2.297 -24.513 1.00 92.44 218 THR A N 1
ATOM 1623 C CA . THR A 1 218 ? 11.901 1.084 -24.468 1.00 92.44 218 THR A CA 1
ATOM 1624 C C . THR A 1 218 ? 12.399 0.721 -25.851 1.00 92.44 218 THR A C 1
ATOM 1626 O O . THR A 1 218 ? 11.591 0.429 -26.724 1.00 92.44 218 THR A O 1
ATOM 1629 N N . ALA A 1 219 ? 13.716 0.697 -26.030 1.00 94.75 219 ALA A N 1
ATOM 1630 C CA . ALA A 1 219 ? 14.360 0.047 -27.162 1.00 94.75 219 ALA A CA 1
ATOM 1631 C C . ALA A 1 219 ? 14.628 -1.409 -26.789 1.00 94.75 219 ALA A C 1
ATOM 1633 O O . ALA A 1 219 ? 15.428 -1.689 -25.895 1.00 94.75 219 ALA A O 1
ATOM 1634 N N . ALA A 1 220 ? 13.903 -2.323 -27.422 1.00 94.06 220 ALA A N 1
ATOM 1635 C CA . ALA A 1 220 ? 13.913 -3.734 -27.075 1.00 94.06 220 ALA A CA 1
ATOM 1636 C C . ALA A 1 220 ? 14.958 -4.527 -27.890 1.00 94.06 220 ALA A C 1
ATOM 1638 O O . ALA A 1 220 ? 15.487 -4.028 -28.889 1.00 94.06 220 ALA A O 1
ATOM 1639 N N . PRO A 1 221 ? 15.255 -5.781 -27.500 1.00 93.56 221 PRO A N 1
ATOM 1640 C CA . PRO A 1 221 ? 16.267 -6.614 -28.160 1.00 93.56 221 PRO A CA 1
ATOM 1641 C C . PRO A 1 221 ? 15.982 -6.918 -29.635 1.00 93.56 221 PRO A C 1
ATOM 1643 O O . PRO A 1 221 ? 16.893 -7.231 -30.394 1.00 93.56 221 PRO A O 1
ATOM 1646 N N . ASP A 1 222 ? 14.726 -6.817 -30.060 1.00 93.81 222 ASP A N 1
ATOM 1647 C CA . ASP A 1 222 ? 14.314 -7.007 -31.450 1.00 93.81 222 ASP A CA 1
ATOM 1648 C C . ASP A 1 222 ? 14.589 -5.787 -32.351 1.00 93.81 222 ASP A C 1
ATOM 1650 O O . ASP A 1 222 ? 14.283 -5.834 -33.542 1.00 93.81 222 ASP A O 1
ATOM 1654 N N . GLY A 1 223 ? 15.176 -4.714 -31.804 1.00 93.50 223 GLY A N 1
ATOM 1655 C CA . GLY A 1 223 ? 15.471 -3.476 -32.526 1.00 93.50 223 GLY A CA 1
ATOM 1656 C C . GLY A 1 223 ? 14.255 -2.569 -32.720 1.00 93.50 223 GLY A C 1
ATOM 1657 O O . GLY A 1 223 ? 14.323 -1.626 -33.513 1.00 93.50 223 GLY A O 1
ATOM 1658 N N . LEU A 1 224 ? 13.150 -2.842 -32.019 1.00 94.44 224 LEU A N 1
ATOM 1659 C CA . LEU A 1 224 ? 11.928 -2.045 -32.060 1.00 94.44 224 LEU A CA 1
ATOM 1660 C C . LEU A 1 224 ? 11.774 -1.174 -30.805 1.00 94.44 224 LEU A C 1
ATOM 1662 O O . LEU A 1 224 ? 12.326 -1.456 -29.738 1.00 94.44 224 LEU A O 1
ATOM 1666 N N . ILE A 1 225 ? 11.006 -0.094 -30.945 1.00 91.94 225 ILE A N 1
ATOM 1667 C CA . ILE A 1 225 ? 10.667 0.845 -29.877 1.00 91.94 225 ILE A CA 1
ATOM 1668 C C . ILE A 1 225 ? 9.260 0.554 -29.362 1.00 91.94 225 ILE A C 1
ATOM 1670 O O . ILE A 1 225 ? 8.305 0.475 -30.131 1.00 91.94 225 ILE A O 1
ATOM 1674 N N . TYR A 1 226 ? 9.123 0.469 -28.045 1.00 90.62 226 TYR A N 1
ATOM 1675 C CA . TYR A 1 226 ? 7.874 0.216 -27.337 1.00 90.62 226 TYR A CA 1
ATOM 1676 C C . TYR A 1 226 ? 7.602 1.315 -26.299 1.00 90.62 226 TYR A C 1
ATOM 1678 O O . TYR A 1 226 ? 8.545 1.953 -25.819 1.00 90.62 226 TYR A O 1
ATOM 1686 N N . PRO A 1 227 ? 6.338 1.515 -25.873 1.00 87.06 227 PRO A N 1
ATOM 1687 C CA . PRO A 1 227 ? 6.028 2.465 -24.804 1.00 87.06 227 PRO A CA 1
ATOM 1688 C C . PRO A 1 227 ? 6.684 2.104 -23.463 1.00 87.06 227 PRO A C 1
ATOM 1690 O O . PRO A 1 227 ? 7.057 2.987 -22.701 1.00 87.06 227 PRO A O 1
ATOM 1693 N N . CYS A 1 228 ? 6.803 0.812 -23.146 1.00 88.62 228 CYS A N 1
ATOM 1694 C CA . CYS A 1 228 ? 7.542 0.298 -21.989 1.00 88.62 228 CYS A CA 1
ATOM 1695 C C . CYS A 1 228 ? 7.866 -1.200 -22.185 1.00 88.62 228 CYS A C 1
ATOM 1697 O O . CYS A 1 228 ? 7.329 -1.810 -23.118 1.00 88.62 228 CYS A O 1
ATOM 1699 N N . PRO A 1 229 ? 8.651 -1.843 -21.296 1.00 89.31 229 PRO A N 1
ATOM 1700 C CA . PRO A 1 229 ? 9.026 -3.255 -21.452 1.00 89.31 229 PRO A CA 1
ATOM 1701 C C . PRO A 1 229 ? 7.845 -4.234 -21.463 1.00 89.31 229 PRO A C 1
ATOM 1703 O O . PRO A 1 229 ? 7.913 -5.281 -22.102 1.00 89.31 229 PRO A O 1
ATOM 1706 N N . ALA A 1 230 ? 6.736 -3.900 -20.796 1.00 84.69 230 ALA A N 1
ATOM 1707 C CA . ALA A 1 230 ? 5.552 -4.759 -20.781 1.00 84.69 230 ALA A CA 1
ATOM 1708 C C . ALA A 1 230 ? 4.922 -4.909 -22.178 1.00 84.69 230 ALA A C 1
ATOM 1710 O O . ALA A 1 230 ? 4.498 -6.002 -22.543 1.00 84.69 230 ALA A O 1
ATOM 1711 N N . PHE A 1 231 ? 4.925 -3.842 -22.988 1.00 85.50 231 PHE A N 1
ATOM 1712 C CA . PHE A 1 231 ? 4.438 -3.899 -24.369 1.00 85.50 231 PHE A CA 1
ATOM 1713 C C . PHE A 1 231 ? 5.321 -4.779 -25.259 1.00 85.50 231 PHE A C 1
ATOM 1715 O O . PHE A 1 231 ? 4.784 -5.504 -26.090 1.00 85.50 231 PHE A O 1
ATOM 1722 N N . TYR A 1 232 ? 6.643 -4.775 -25.053 1.00 89.06 232 TYR A N 1
ATOM 1723 C CA . TYR A 1 232 ? 7.547 -5.701 -25.746 1.00 89.06 232 TYR A CA 1
ATOM 1724 C C . TYR A 1 232 ? 7.187 -7.158 -25.434 1.00 89.06 232 TYR A C 1
ATOM 1726 O O . TYR A 1 232 ? 6.996 -7.967 -26.340 1.00 89.06 232 TYR A O 1
ATOM 1734 N N . HIS A 1 233 ? 7.011 -7.488 -24.152 1.00 83.94 233 HIS A N 1
ATOM 1735 C CA . HIS A 1 233 ? 6.664 -8.849 -23.738 1.00 83.94 233 HIS A CA 1
ATOM 1736 C C . HIS A 1 233 ? 5.267 -9.300 -24.189 1.00 83.94 233 HIS A C 1
ATOM 1738 O O . HIS A 1 233 ? 5.031 -10.501 -24.311 1.00 83.94 233 HIS A O 1
ATOM 1744 N N . ALA A 1 234 ? 4.359 -8.366 -24.474 1.00 81.19 234 ALA A N 1
ATOM 1745 C CA . ALA A 1 234 ? 3.047 -8.666 -25.043 1.00 81.19 234 ALA A CA 1
ATOM 1746 C C . ALA A 1 234 ? 3.089 -9.007 -26.540 1.00 81.19 234 ALA A C 1
ATOM 1748 O O . ALA A 1 234 ? 2.156 -9.623 -27.053 1.00 81.19 234 ALA A O 1
ATOM 1749 N N . GLY A 1 235 ? 4.168 -8.635 -27.232 1.00 83.12 235 GLY A N 1
ATOM 1750 C CA . GLY A 1 235 ? 4.428 -9.007 -28.617 1.00 83.12 235 GLY A CA 1
ATOM 1751 C C . GLY A 1 235 ? 4.658 -7.820 -29.552 1.00 83.12 235 GLY A C 1
ATOM 1752 O O . GLY A 1 235 ? 4.306 -6.673 -29.275 1.00 83.12 235 GLY A O 1
ATOM 1753 N N . ARG A 1 236 ? 5.221 -8.131 -30.726 1.00 88.00 236 ARG A N 1
ATOM 1754 C CA . ARG A 1 236 ? 5.653 -7.148 -31.737 1.00 88.00 236 ARG A CA 1
ATOM 1755 C C . ARG A 1 236 ? 4.554 -6.233 -32.274 1.00 88.00 236 ARG A C 1
ATOM 1757 O O . ARG A 1 236 ? 4.862 -5.136 -32.721 1.00 88.00 236 ARG A O 1
ATOM 1764 N N . SER A 1 237 ? 3.283 -6.633 -32.214 1.00 84.06 237 SER A N 1
ATOM 1765 C CA . SER A 1 237 ? 2.148 -5.795 -32.641 1.00 84.06 237 SER A CA 1
ATOM 1766 C C . SER A 1 237 ? 1.990 -4.510 -31.823 1.00 84.06 237 SER A C 1
ATOM 1768 O O . SER A 1 237 ? 1.231 -3.627 -32.211 1.00 84.06 237 SER A O 1
ATOM 1770 N N . HIS A 1 238 ? 2.680 -4.409 -30.686 1.00 85.00 238 HIS A N 1
ATOM 1771 C CA . HIS A 1 238 ? 2.692 -3.230 -29.828 1.00 85.00 238 HIS A CA 1
ATOM 1772 C C . HIS A 1 238 ? 3.893 -2.301 -30.054 1.00 85.00 238 HIS A C 1
ATOM 1774 O O . HIS A 1 238 ? 4.022 -1.301 -29.342 1.00 85.00 238 HIS A O 1
ATOM 1780 N N . ALA A 1 239 ? 4.773 -2.624 -31.006 1.00 89.44 239 ALA A N 1
ATOM 1781 C CA . ALA A 1 239 ? 5.876 -1.754 -31.382 1.00 89.44 239 ALA A CA 1
ATOM 1782 C C . ALA A 1 239 ? 5.349 -0.453 -32.004 1.00 89.44 239 ALA A C 1
ATOM 1784 O O . ALA A 1 239 ? 4.375 -0.447 -32.755 1.00 89.44 239 ALA A O 1
ATOM 1785 N N . LEU A 1 240 ? 6.008 0.656 -31.682 1.00 87.56 240 LEU A N 1
ATOM 1786 C CA . LEU A 1 240 ? 5.703 1.982 -32.214 1.00 87.56 240 LEU A CA 1
ATOM 1787 C C . LEU A 1 240 ? 6.405 2.225 -33.555 1.00 87.56 240 LEU A C 1
ATOM 1789 O O . LEU A 1 240 ? 5.823 2.842 -34.445 1.00 87.56 240 LEU A O 1
ATOM 1793 N N . ALA A 1 241 ? 7.654 1.768 -33.662 1.00 89.56 241 ALA A N 1
ATOM 1794 C CA . ALA A 1 241 ? 8.522 1.864 -34.836 1.00 89.56 241 ALA A CA 1
ATOM 1795 C C . ALA A 1 241 ? 9.769 0.988 -34.626 1.00 89.56 241 ALA A C 1
ATOM 1797 O O . ALA A 1 241 ? 10.040 0.551 -33.503 1.00 89.56 241 ALA A O 1
ATOM 1798 N N . SER A 1 242 ? 10.562 0.774 -35.672 1.00 92.44 242 SER A N 1
ATOM 1799 C CA . SER A 1 242 ? 11.943 0.307 -35.514 1.00 92.44 242 SER A CA 1
ATOM 1800 C C . SER A 1 242 ? 12.892 1.456 -35.157 1.00 92.44 242 SER A C 1
ATOM 1802 O O . SER A 1 242 ? 12.649 2.612 -35.500 1.00 92.44 242 SER A O 1
ATOM 1804 N N . VAL A 1 243 ? 14.002 1.146 -34.479 1.00 89.25 243 VAL A N 1
ATOM 1805 C CA . VAL A 1 243 ? 15.056 2.137 -34.187 1.00 89.25 243 VAL A CA 1
ATOM 1806 C C . VAL A 1 243 ? 15.602 2.755 -35.480 1.00 89.25 243 VAL A C 1
ATOM 1808 O O . VAL A 1 243 ? 15.864 3.953 -35.527 1.00 89.25 243 VAL A O 1
ATOM 1811 N N . HIS A 1 244 ? 15.730 1.938 -36.527 1.00 89.25 244 HIS A N 1
ATOM 1812 C CA . HIS A 1 244 ? 16.243 2.350 -37.828 1.00 89.25 244 HIS A CA 1
ATOM 1813 C C . HIS A 1 244 ? 15.313 3.352 -38.528 1.00 89.25 244 HIS A C 1
ATOM 1815 O O . HIS A 1 244 ? 15.761 4.417 -38.930 1.00 89.25 244 HIS A O 1
ATOM 1821 N N . GLU A 1 245 ? 14.007 3.067 -38.592 1.00 87.06 245 GLU A N 1
ATOM 1822 C CA . GLU A 1 245 ? 13.018 3.979 -39.196 1.00 87.06 245 GLU A CA 1
ATOM 1823 C C . GLU A 1 245 ? 13.018 5.364 -38.530 1.00 87.06 245 GLU A C 1
ATOM 1825 O O . GLU A 1 245 ? 12.883 6.378 -39.209 1.00 87.06 245 GLU A O 1
ATOM 1830 N N . LEU A 1 246 ? 13.210 5.431 -37.207 1.00 83.88 246 LEU A N 1
ATOM 1831 C CA . LEU A 1 246 ? 13.223 6.706 -36.482 1.00 83.88 246 LEU A CA 1
ATOM 1832 C C . LEU A 1 246 ? 14.458 7.570 -36.768 1.00 83.88 246 LEU A C 1
ATOM 1834 O O . LEU A 1 246 ? 14.399 8.779 -36.555 1.00 83.88 246 LEU A O 1
ATOM 1838 N N . LEU A 1 247 ? 15.567 6.985 -37.234 1.00 82.38 247 LEU A N 1
ATOM 1839 C CA . LEU A 1 247 ? 16.756 7.751 -37.625 1.00 82.38 247 LEU A CA 1
ATOM 1840 C C . LEU A 1 247 ? 16.540 8.559 -38.903 1.00 82.38 247 LEU A C 1
ATOM 1842 O O . LEU A 1 247 ? 17.145 9.624 -39.053 1.00 82.38 247 LEU A O 1
ATOM 1846 N N . ASP A 1 248 ? 15.697 8.046 -39.796 1.00 82.06 248 ASP A N 1
ATOM 1847 C CA . ASP A 1 248 ? 15.439 8.632 -41.108 1.00 82.06 248 ASP A CA 1
ATOM 1848 C C . ASP A 1 248 ? 14.247 9.605 -41.094 1.00 82.06 248 ASP A C 1
ATOM 1850 O O . ASP A 1 248 ? 14.065 10.368 -42.044 1.00 82.06 248 ASP A O 1
ATOM 1854 N N . GLU A 1 249 ? 13.450 9.631 -40.017 1.00 78.19 249 GLU A N 1
ATOM 1855 C CA . GLU A 1 249 ? 12.296 10.523 -39.860 1.00 78.19 249 GLU A CA 1
ATOM 1856 C C . GLU A 1 249 ? 12.657 11.863 -39.175 1.00 78.19 249 GLU A C 1
ATOM 1858 O O . GLU A 1 249 ? 12.929 11.907 -37.967 1.00 78.19 249 GLU A O 1
ATOM 1863 N N . PRO A 1 250 ? 12.572 13.007 -39.886 1.00 67.25 250 PRO A N 1
ATOM 1864 C CA . PRO A 1 250 ? 12.746 14.322 -39.276 1.00 67.25 250 PRO A CA 1
ATOM 1865 C C . PRO A 1 250 ? 11.644 14.595 -38.243 1.00 67.25 250 PRO A C 1
ATOM 1867 O O . PRO A 1 250 ? 10.454 14.451 -38.527 1.00 67.25 250 PRO A O 1
ATOM 1870 N N . GLY A 1 251 ? 12.015 15.044 -37.041 1.00 65.69 251 GLY A N 1
ATOM 1871 C CA . GLY A 1 251 ? 11.046 15.428 -36.011 1.00 65.69 251 GLY A CA 1
ATOM 1872 C C . GLY A 1 251 ? 10.375 14.268 -35.263 1.00 65.69 251 GLY A C 1
ATOM 1873 O O . GLY A 1 251 ? 9.341 14.486 -34.623 1.00 65.69 251 GLY A O 1
ATOM 1874 N N . TRP A 1 252 ? 10.961 13.064 -35.271 1.00 68.31 252 TRP A N 1
ATOM 1875 C CA . TRP A 1 252 ? 10.486 11.889 -34.520 1.00 68.31 252 TRP A CA 1
ATOM 1876 C C . TRP A 1 252 ? 10.189 12.173 -33.031 1.00 68.31 252 TRP A C 1
ATOM 1878 O O . TRP A 1 252 ? 9.251 11.614 -32.457 1.00 68.31 252 TRP A O 1
ATOM 1888 N N . GLY A 1 253 ? 10.899 13.126 -32.413 1.00 61.88 253 GLY A N 1
ATOM 1889 C CA . GLY A 1 253 ? 10.618 13.597 -31.052 1.00 61.88 253 GLY A CA 1
ATOM 1890 C C . GLY A 1 253 ? 9.194 14.130 -30.845 1.00 61.88 253 GLY A C 1
ATOM 1891 O O . GLY A 1 253 ? 8.594 13.897 -29.796 1.00 61.88 253 GLY A O 1
ATOM 1892 N N . LYS A 1 254 ? 8.601 14.782 -31.858 1.00 65.38 254 LYS A N 1
ATOM 1893 C CA . LYS A 1 254 ? 7.200 15.243 -31.817 1.00 65.38 254 LYS A CA 1
ATOM 1894 C C . LYS A 1 254 ? 6.212 14.078 -31.927 1.00 65.38 254 LYS A C 1
ATOM 1896 O O . LYS A 1 254 ? 5.171 14.108 -31.273 1.00 65.38 254 LYS A O 1
ATOM 1901 N N . ARG A 1 255 ? 6.546 13.046 -32.710 1.00 65.50 255 ARG A N 1
ATOM 1902 C CA . ARG A 1 255 ? 5.730 11.830 -32.875 1.00 65.50 255 ARG A CA 1
ATOM 1903 C C . ARG A 1 255 ? 5.653 11.033 -31.573 1.00 65.50 255 ARG A C 1
ATOM 1905 O O . ARG A 1 255 ? 4.566 10.619 -31.182 1.00 65.50 255 ARG A O 1
ATOM 1912 N N . ILE A 1 256 ? 6.766 10.915 -30.846 1.00 58.81 256 ILE A N 1
ATOM 1913 C CA . ILE A 1 256 ? 6.779 10.327 -29.498 1.00 58.81 256 ILE A CA 1
ATOM 1914 C C . ILE A 1 256 ? 5.844 11.089 -28.569 1.00 58.81 256 ILE A C 1
ATOM 1916 O O . ILE A 1 256 ? 4.960 10.476 -27.985 1.00 58.81 256 ILE A O 1
ATOM 1920 N N . GLN A 1 257 ? 5.962 12.419 -28.500 1.00 57.50 257 GLN A N 1
ATOM 1921 C CA . GLN A 1 257 ? 5.119 13.247 -27.629 1.00 57.50 257 GLN A CA 1
ATOM 1922 C C . GLN A 1 257 ? 3.613 13.105 -27.913 1.00 57.50 257 GLN A C 1
ATOM 1924 O O . GLN A 1 257 ? 2.806 13.242 -26.991 1.00 57.50 257 GLN A O 1
ATOM 1929 N N . GLN A 1 258 ? 3.221 12.835 -29.162 1.00 58.91 258 GLN A N 1
ATOM 1930 C CA . GLN A 1 258 ? 1.826 12.581 -29.541 1.00 58.91 258 GLN A CA 1
ATOM 1931 C C . GLN A 1 258 ? 1.332 11.205 -29.073 1.00 58.91 258 GLN A C 1
ATOM 1933 O O . GLN A 1 258 ? 0.219 11.114 -28.564 1.00 58.91 258 GLN A O 1
ATOM 1938 N N . LEU A 1 259 ? 2.168 10.164 -29.151 1.00 52.81 259 LEU A N 1
ATOM 1939 C CA . LEU A 1 259 ? 1.819 8.797 -28.736 1.00 52.81 259 LEU A CA 1
ATOM 1940 C C . LEU A 1 259 ? 1.531 8.669 -27.228 1.00 52.81 259 LEU A C 1
ATOM 1942 O O . LEU A 1 259 ? 0.856 7.730 -26.807 1.00 52.81 259 LEU A O 1
ATOM 1946 N N . CYS A 1 260 ? 1.998 9.614 -26.406 1.00 51.03 260 CYS A N 1
ATOM 1947 C CA . CYS A 1 260 ? 1.797 9.581 -24.956 1.00 51.03 260 CYS A CA 1
ATOM 1948 C C . CYS A 1 260 ? 0.453 10.123 -24.447 1.00 51.03 260 CYS A C 1
ATOM 1950 O O . CYS A 1 260 ? 0.190 10.000 -23.251 1.00 51.03 260 CYS A O 1
ATOM 1952 N N . ARG A 1 261 ? -0.379 10.764 -25.282 1.00 51.03 261 ARG A N 1
ATOM 1953 C CA . ARG A 1 261 ? -1.591 11.464 -24.798 1.00 51.03 261 ARG A CA 1
ATOM 1954 C C . ARG A 1 261 ? -2.819 10.566 -24.614 1.00 51.03 261 ARG A C 1
ATOM 1956 O O . ARG A 1 261 ? -3.751 10.983 -23.938 1.00 51.03 261 ARG A O 1
ATOM 1963 N N . ASP A 1 262 ? -2.786 9.333 -25.118 1.00 50.44 262 ASP A N 1
ATOM 1964 C CA . ASP A 1 262 ? -3.971 8.461 -25.209 1.00 50.44 262 ASP A CA 1
ATOM 1965 C C . ASP A 1 262 ? -4.090 7.416 -24.077 1.00 50.44 262 ASP A C 1
ATOM 1967 O O . ASP A 1 262 ? -4.909 6.499 -24.146 1.00 50.44 262 ASP A O 1
ATOM 1971 N N . LEU A 1 263 ? -3.261 7.500 -23.031 1.00 53.75 263 LEU A N 1
ATOM 1972 C CA . LEU A 1 263 ? -3.175 6.491 -21.965 1.00 53.75 263 LEU A CA 1
ATOM 1973 C C . LEU A 1 263 ? -3.677 7.067 -20.628 1.00 53.75 263 LEU A C 1
ATOM 1975 O O . LEU A 1 263 ? -2.891 7.508 -19.795 1.00 53.75 263 LEU A O 1
ATOM 1979 N N . ASP A 1 264 ? -4.996 7.045 -20.407 1.00 50.62 264 ASP A N 1
ATOM 1980 C CA . ASP A 1 264 ? -5.668 7.705 -19.266 1.00 50.62 264 ASP A CA 1
ATOM 1981 C C . ASP A 1 264 ? -5.672 6.893 -17.948 1.00 50.62 264 ASP A C 1
ATOM 1983 O O . ASP A 1 264 ? -6.525 7.060 -17.076 1.00 50.62 264 ASP A O 1
ATOM 1987 N N . CYS A 1 265 ? -4.711 5.983 -17.760 1.00 55.16 265 CYS A N 1
ATOM 1988 C CA . CYS A 1 265 ? -4.590 5.233 -16.509 1.00 55.16 265 CYS A CA 1
ATOM 1989 C C . CYS A 1 265 ? -3.423 5.715 -15.662 1.00 55.16 265 CYS A C 1
ATOM 1991 O O . CYS A 1 265 ? -2.266 5.711 -16.083 1.00 55.16 265 CYS A O 1
ATOM 1993 N N . ARG A 1 266 ? -3.733 6.065 -14.410 1.00 60.84 266 ARG A N 1
ATOM 1994 C CA . ARG A 1 266 ? -2.761 6.614 -13.459 1.00 60.84 266 ARG A CA 1
ATOM 1995 C C . ARG A 1 266 ? -1.735 5.583 -12.970 1.00 60.84 266 ARG A C 1
ATOM 1997 O O . ARG A 1 266 ? -0.650 6.001 -12.586 1.00 60.84 266 ARG A O 1
ATOM 2004 N N . ALA A 1 267 ? -2.040 4.280 -13.008 1.00 64.38 267 ALA A N 1
ATOM 2005 C CA . ALA A 1 267 ? -1.180 3.223 -12.456 1.00 64.38 267 ALA A CA 1
ATOM 2006 C C . ALA A 1 267 ? -0.349 2.475 -13.518 1.00 64.38 267 ALA A C 1
ATOM 2008 O O . ALA A 1 267 ? 0.872 2.396 -13.399 1.00 64.38 267 ALA A O 1
ATOM 2009 N N . CYS A 1 268 ? -0.975 1.941 -14.578 1.00 75.19 268 CYS A N 1
ATOM 2010 C CA . CYS A 1 268 ? -0.277 1.206 -15.640 1.00 75.19 268 CYS A CA 1
ATOM 2011 C C . CYS A 1 268 ? -0.970 1.364 -17.004 1.00 75.19 268 CYS A C 1
ATOM 2013 O O . CYS A 1 268 ? -2.081 0.872 -17.229 1.00 75.19 268 CYS A O 1
ATOM 2015 N N . ALA A 1 269 ? -0.277 2.006 -17.944 1.00 75.56 269 ALA A N 1
ATOM 2016 C CA . ALA A 1 269 ? -0.768 2.219 -19.302 1.00 75.56 269 ALA A CA 1
ATOM 2017 C C . ALA A 1 269 ? -0.956 0.912 -20.094 1.00 75.56 269 ALA A C 1
ATOM 2019 O O . ALA A 1 269 ? -1.949 0.755 -20.801 1.00 75.56 269 ALA A O 1
ATOM 2020 N N . PHE A 1 270 ? -0.023 -0.036 -19.949 1.00 77.12 270 PHE A N 1
ATOM 2021 C CA . PHE A 1 270 ? -0.068 -1.326 -20.643 1.00 77.12 270 PHE A CA 1
ATOM 2022 C C . PHE A 1 270 ? -1.351 -2.094 -20.332 1.00 77.12 270 PHE A C 1
ATOM 2024 O O . PHE A 1 270 ? -2.093 -2.479 -21.231 1.00 77.12 270 PHE A O 1
ATOM 2031 N N . LEU A 1 271 ? -1.654 -2.248 -19.048 1.00 70.25 271 LEU A N 1
ATOM 2032 C CA . LEU A 1 271 ? -2.799 -3.023 -18.593 1.00 70.25 271 LEU A CA 1
ATOM 2033 C C . LEU A 1 271 ? -4.146 -2.439 -19.002 1.00 70.25 271 LEU A C 1
ATOM 2035 O O . LEU A 1 271 ? -5.066 -3.180 -19.331 1.00 70.25 271 LEU A O 1
ATOM 2039 N N . SER A 1 272 ? -4.236 -1.115 -19.033 1.00 67.94 272 SER A N 1
ATOM 2040 C CA . SER A 1 272 ? -5.452 -0.414 -19.455 1.00 67.94 272 SER A CA 1
ATOM 2041 C C . SER A 1 272 ? -5.771 -0.670 -20.923 1.00 67.94 272 SER A C 1
ATOM 2043 O O . SER A 1 272 ? -6.933 -0.713 -21.313 1.00 67.94 272 SER A O 1
ATOM 2045 N N . ARG A 1 273 ? -4.730 -0.891 -21.731 1.00 68.81 273 ARG A N 1
ATOM 2046 C CA . ARG A 1 273 ? -4.848 -1.182 -23.158 1.00 68.81 273 ARG A CA 1
ATOM 2047 C C . ARG A 1 273 ? -4.937 -2.675 -23.466 1.00 68.81 273 ARG A C 1
ATOM 2049 O O . ARG A 1 273 ? -5.536 -3.037 -24.469 1.00 68.81 273 ARG A O 1
ATOM 2056 N N . ALA A 1 274 ? -4.375 -3.534 -22.618 1.00 63.78 274 ALA A N 1
ATOM 2057 C CA . ALA A 1 274 ? -4.334 -4.977 -22.837 1.00 63.78 274 ALA A CA 1
ATOM 2058 C C . ALA A 1 274 ? -5.713 -5.667 -22.773 1.00 63.78 274 ALA A C 1
ATOM 2060 O O . ALA A 1 274 ? -5.770 -6.851 -23.065 1.00 63.78 274 ALA A O 1
ATOM 2061 N N . GLN A 1 275 ? -6.802 -4.973 -22.397 1.00 53.88 275 GLN A N 1
ATOM 2062 C CA . GLN A 1 275 ? -8.204 -5.456 -22.417 1.00 53.88 275 GLN A CA 1
ATOM 2063 C C . GLN A 1 275 ? -8.468 -6.835 -21.763 1.00 53.88 275 GLN A C 1
ATOM 2065 O O . GLN A 1 275 ? -9.530 -7.417 -21.943 1.00 53.88 275 GLN A O 1
ATOM 2070 N N . ASN A 1 276 ? -7.546 -7.351 -20.946 1.00 55.28 276 ASN A N 1
ATOM 2071 C CA . ASN A 1 276 ? -7.581 -8.739 -20.472 1.00 55.28 276 ASN A CA 1
ATOM 2072 C C . ASN A 1 276 ? -8.174 -8.913 -19.059 1.00 55.28 276 ASN A C 1
ATOM 2074 O O . ASN A 1 276 ? -7.889 -9.914 -18.411 1.00 55.28 276 ASN A O 1
ATOM 2078 N N . GLY A 1 277 ? -8.902 -7.934 -18.506 1.00 53.91 277 GLY A N 1
ATOM 2079 C CA . GLY A 1 277 ? -9.394 -7.964 -17.110 1.00 53.91 277 GLY A CA 1
ATOM 2080 C C . GLY A 1 277 ? -8.295 -7.863 -16.032 1.00 53.91 277 GLY A C 1
ATOM 2081 O O . GLY A 1 277 ? -8.542 -7.416 -14.921 1.00 53.91 277 GLY A O 1
ATOM 2082 N N . LYS A 1 278 ? -7.035 -8.151 -16.378 1.00 58.34 278 LYS A N 1
ATOM 2083 C CA . LYS A 1 278 ? -5.859 -8.103 -15.490 1.00 58.34 278 LYS A CA 1
ATOM 2084 C C . LYS A 1 278 ? -5.401 -6.688 -15.113 1.00 58.34 278 LYS A C 1
ATOM 2086 O O . LYS A 1 278 ? -4.463 -6.533 -14.335 1.00 58.34 278 LYS A O 1
ATOM 2091 N N . ALA A 1 279 ? -6.051 -5.645 -15.637 1.00 58.38 279 ALA A N 1
ATOM 2092 C CA . ALA A 1 279 ? -5.795 -4.268 -15.214 1.00 58.38 279 ALA A CA 1
ATOM 2093 C C . ALA A 1 279 ? -6.103 -4.039 -13.736 1.00 58.38 279 ALA A C 1
ATOM 2095 O O . ALA A 1 279 ? -5.431 -3.242 -13.079 1.00 58.38 279 ALA A O 1
ATOM 2096 N N . GLU A 1 280 ? -7.047 -4.812 -13.207 1.00 62.91 280 GLU A N 1
ATOM 2097 C CA . GLU A 1 280 ? -7.382 -4.831 -11.795 1.00 62.91 280 GLU A CA 1
ATOM 2098 C C . GLU A 1 280 ? -6.159 -5.146 -10.919 1.00 62.91 280 GLU A C 1
ATOM 2100 O O . GLU A 1 280 ? -5.934 -4.463 -9.927 1.00 62.91 280 GLU A O 1
ATOM 2105 N N . GLN A 1 281 ? -5.287 -6.079 -11.320 1.00 68.75 281 GLN A N 1
ATOM 2106 C CA . GLN A 1 281 ? -4.146 -6.516 -10.505 1.00 68.75 281 GLN A CA 1
ATOM 2107 C C . GLN A 1 281 ? -3.122 -5.392 -10.243 1.00 68.75 281 GLN A C 1
ATOM 2109 O O . GLN A 1 281 ? -2.735 -5.177 -9.095 1.00 68.75 281 GLN A O 1
ATOM 2114 N N . ALA A 1 282 ? -2.704 -4.606 -11.247 1.00 66.56 282 ALA A N 1
ATOM 2115 C CA . ALA A 1 282 ? -1.811 -3.460 -10.983 1.00 66.56 282 ALA A CA 1
ATOM 2116 C C . ALA A 1 282 ? -2.506 -2.337 -10.211 1.00 66.56 282 ALA A C 1
ATOM 2118 O O . ALA A 1 282 ? -1.876 -1.680 -9.380 1.00 66.56 282 ALA A O 1
ATOM 2119 N N . CYS A 1 283 ? -3.797 -2.108 -10.472 1.00 66.44 283 CYS A N 1
ATOM 2120 C CA . CYS A 1 283 ? -4.582 -1.156 -9.694 1.00 66.44 283 CYS A CA 1
ATOM 2121 C C . CYS A 1 283 ? -4.634 -1.569 -8.221 1.00 66.44 283 CYS A C 1
ATOM 2123 O O . CYS A 1 283 ? -4.499 -0.708 -7.358 1.00 66.44 283 CYS A O 1
ATOM 2125 N N . ARG A 1 284 ? -4.722 -2.870 -7.929 1.00 73.06 284 ARG A N 1
ATOM 2126 C CA . ARG A 1 284 ? -4.667 -3.418 -6.570 1.00 73.06 284 ARG A CA 1
ATOM 2127 C C . ARG A 1 284 ? -3.305 -3.237 -5.911 1.00 73.06 284 ARG A C 1
ATOM 2129 O O . ARG A 1 284 ? -3.267 -2.797 -4.771 1.00 73.06 284 ARG A O 1
ATOM 2136 N N . PHE A 1 285 ? -2.194 -3.450 -6.622 1.00 75.50 285 PHE A N 1
ATOM 2137 C CA . PHE A 1 285 ? -0.860 -3.084 -6.115 1.00 75.50 285 PHE A CA 1
ATOM 2138 C C . PHE A 1 285 ? -0.764 -1.593 -5.779 1.00 75.50 285 PHE A C 1
ATOM 2140 O O . PHE A 1 285 ? -0.321 -1.218 -4.696 1.00 75.50 285 PHE A O 1
ATOM 2147 N N . SER A 1 286 ? -1.216 -0.733 -6.693 1.00 72.88 286 SER A N 1
ATOM 2148 C CA . SER A 1 286 ? -1.208 0.717 -6.489 1.00 72.88 286 SER A CA 1
ATOM 2149 C C . SER A 1 286 ? -2.112 1.141 -5.325 1.00 72.88 286 SER A C 1
ATOM 2151 O O . SER A 1 286 ? -1.751 2.039 -4.560 1.00 72.88 286 SER A O 1
ATOM 2153 N N . ALA A 1 287 ? -3.261 0.477 -5.159 1.00 72.81 287 ALA A N 1
ATOM 2154 C CA . ALA A 1 287 ? -4.194 0.684 -4.059 1.00 72.81 287 ALA A CA 1
ATOM 2155 C C . ALA A 1 287 ? -3.607 0.220 -2.721 1.00 72.81 287 ALA A C 1
ATOM 2157 O O . ALA A 1 287 ? -3.659 0.988 -1.766 1.00 72.81 287 ALA A O 1
ATOM 2158 N N . ALA A 1 288 ? -2.980 -0.957 -2.670 1.00 75.56 288 ALA A N 1
ATOM 2159 C CA . ALA A 1 288 ? -2.270 -1.473 -1.502 1.00 75.56 288 ALA A CA 1
ATOM 2160 C C . ALA A 1 288 ? -1.139 -0.525 -1.071 1.00 75.56 288 ALA A C 1
ATOM 2162 O O . ALA A 1 288 ? -1.034 -0.157 0.097 1.00 75.56 288 ALA A O 1
ATOM 2163 N N . GLU A 1 289 ? -0.337 -0.032 -2.020 1.00 81.75 289 GLU A N 1
ATOM 2164 C CA . GLU A 1 289 ? 0.677 0.987 -1.739 1.00 81.75 289 GLU A CA 1
ATOM 2165 C C . GLU A 1 289 ? 0.057 2.304 -1.263 1.00 81.75 289 GLU A C 1
ATOM 2167 O O . GLU A 1 289 ? 0.559 2.922 -0.329 1.00 81.75 289 GLU A O 1
ATOM 2172 N N . ALA A 1 290 ? -1.040 2.757 -1.879 1.00 73.88 290 ALA A N 1
ATOM 2173 C CA . ALA A 1 290 ? -1.739 3.968 -1.457 1.00 73.88 290 ALA A CA 1
ATOM 2174 C C . ALA A 1 290 ? -2.333 3.831 -0.052 1.00 73.88 290 ALA A C 1
ATOM 2176 O O . ALA A 1 290 ? -2.287 4.790 0.720 1.00 73.88 290 ALA A O 1
ATOM 2177 N N . LEU A 1 291 ? -2.859 2.656 0.284 1.00 73.94 291 LEU A N 1
ATOM 2178 C CA . LEU A 1 291 ? -3.366 2.330 1.605 1.00 73.94 291 LEU A CA 1
ATOM 2179 C C . LEU A 1 291 ? -2.228 2.336 2.625 1.00 73.94 291 LEU A C 1
ATOM 2181 O O . LEU A 1 291 ? -2.323 3.067 3.605 1.00 73.94 291 LEU A O 1
ATOM 2185 N N . ALA A 1 292 ? -1.121 1.641 2.353 1.00 74.19 292 ALA A N 1
ATOM 2186 C CA . ALA A 1 292 ? 0.056 1.635 3.221 1.00 74.19 292 ALA A CA 1
ATOM 2187 C C . ALA A 1 292 ? 0.635 3.049 3.423 1.00 74.19 292 ALA A C 1
ATOM 2189 O O . ALA A 1 292 ? 0.962 3.428 4.547 1.00 74.19 292 ALA A O 1
ATOM 2190 N N . ARG A 1 293 ? 0.680 3.877 2.367 1.00 75.75 293 ARG A N 1
ATOM 2191 C CA . ARG A 1 293 ? 1.044 5.307 2.445 1.00 75.75 293 ARG A CA 1
ATOM 2192 C C . ARG A 1 293 ? 0.108 6.096 3.362 1.00 75.75 293 ARG A C 1
ATOM 2194 O O . ARG A 1 293 ? 0.571 6.861 4.203 1.00 75.75 293 ARG A O 1
ATOM 2201 N N . ARG A 1 294 ? -1.209 5.922 3.208 1.00 69.94 294 ARG A N 1
ATOM 2202 C CA . ARG A 1 294 ? -2.224 6.585 4.050 1.00 69.94 294 ARG A CA 1
ATOM 2203 C C . ARG A 1 294 ? -2.174 6.108 5.492 1.00 69.94 294 ARG A C 1
ATOM 2205 O O . ARG A 1 294 ? -2.442 6.892 6.391 1.00 69.94 294 ARG A O 1
ATOM 2212 N N . GLN A 1 295 ? -1.831 4.844 5.702 1.00 68.44 295 GLN A N 1
ATOM 2213 C CA . GLN A 1 295 ? -1.693 4.242 7.018 1.00 68.44 295 GLN A CA 1
ATOM 2214 C C . GLN A 1 295 ? -0.338 4.545 7.657 1.00 68.44 295 GLN A C 1
ATOM 2216 O O . GLN A 1 295 ? -0.221 4.398 8.862 1.00 68.44 295 GLN A O 1
ATOM 2221 N N . LEU A 1 296 ? 0.662 5.037 6.921 1.00 63.91 296 LEU A N 1
ATOM 2222 C CA . LEU A 1 296 ? 1.989 5.357 7.459 1.00 63.91 296 LEU A CA 1
ATOM 2223 C C . LEU A 1 296 ? 1.950 6.312 8.671 1.00 63.91 296 LEU A C 1
ATOM 2225 O O . LEU A 1 296 ? 2.609 6.012 9.664 1.00 63.91 296 LEU A O 1
ATOM 2229 N N . PRO A 1 297 ? 1.152 7.402 8.677 1.00 56.12 297 PRO A N 1
ATOM 2230 C CA . PRO A 1 297 ? 0.923 8.209 9.878 1.00 56.12 297 PRO A CA 1
ATOM 2231 C C . PRO A 1 297 ? 0.279 7.417 11.025 1.00 56.12 297 PRO A C 1
ATOM 2233 O O . PRO A 1 297 ? 0.683 7.569 12.173 1.00 56.12 297 PRO A O 1
ATOM 2236 N N . HIS A 1 298 ? -0.673 6.527 10.735 1.00 56.69 298 HIS A N 1
ATOM 2237 C CA . HIS A 1 298 ? -1.312 5.669 11.740 1.00 56.69 298 HIS A CA 1
ATOM 2238 C C . HIS A 1 298 ? -0.334 4.631 12.314 1.00 56.69 298 HIS A C 1
ATOM 2240 O O . HIS A 1 298 ? -0.299 4.418 13.525 1.00 56.69 298 HIS A O 1
ATOM 2246 N N . TYR A 1 299 ? 0.520 4.037 11.477 1.00 55.72 299 TYR A N 1
ATOM 2247 C CA . TYR A 1 299 ? 1.625 3.183 11.901 1.00 55.72 299 TYR A CA 1
ATOM 2248 C C . TYR A 1 299 ? 2.658 3.972 12.698 1.00 55.72 299 TYR A C 1
ATOM 2250 O O . TYR A 1 299 ? 3.192 3.440 13.660 1.00 55.72 299 TYR A O 1
ATOM 2258 N N . ALA A 1 300 ? 2.912 5.243 12.377 1.00 48.28 300 ALA A N 1
ATOM 2259 C CA . ALA A 1 300 ? 3.790 6.096 13.175 1.00 48.28 300 ALA A CA 1
ATOM 2260 C C . ALA A 1 300 ? 3.222 6.305 14.585 1.00 48.28 300 ALA A C 1
ATOM 2262 O O . ALA A 1 300 ? 3.969 6.185 15.559 1.00 48.28 300 ALA A O 1
ATOM 2263 N N . VAL A 1 301 ? 1.904 6.523 14.683 1.00 46.41 301 VAL A N 1
ATOM 2264 C CA . VAL A 1 301 ? 1.173 6.669 15.950 1.00 46.41 301 VAL A CA 1
ATOM 2265 C C . VAL A 1 301 ? 1.154 5.366 16.760 1.00 46.41 301 VAL A C 1
ATOM 2267 O O . VAL A 1 301 ? 1.376 5.399 17.967 1.00 46.41 301 VAL A O 1
ATOM 2270 N N . ARG A 1 302 ? 0.944 4.215 16.107 1.00 45.28 302 ARG A N 1
ATOM 2271 C CA . ARG A 1 302 ? 0.959 2.877 16.732 1.00 45.28 302 ARG A CA 1
ATOM 2272 C C . ARG A 1 302 ? 2.351 2.357 17.056 1.00 45.28 302 ARG A C 1
ATOM 2274 O O . ARG A 1 302 ? 2.516 1.556 17.976 1.00 45.28 302 ARG A O 1
ATOM 2281 N N . SER A 1 303 ? 3.355 2.750 16.275 1.00 42.16 303 SER A N 1
ATOM 2282 C CA . SER A 1 303 ? 4.713 2.280 16.476 1.00 42.16 303 SER A CA 1
ATOM 2283 C C . SER A 1 303 ? 5.142 2.706 17.870 1.00 42.16 303 SER A C 1
ATOM 2285 O O . SER A 1 303 ? 4.929 3.847 18.291 1.00 42.16 303 SER A O 1
ATOM 2287 N N . ARG A 1 304 ? 5.833 1.807 18.573 1.00 43.22 304 ARG A N 1
ATOM 2288 C CA . ARG A 1 304 ? 6.507 2.087 19.846 1.00 43.22 304 ARG A CA 1
ATOM 2289 C C . ARG A 1 304 ? 7.468 3.284 19.769 1.00 43.22 304 ARG A C 1
ATOM 2291 O O . ARG A 1 304 ? 8.225 3.442 20.700 1.00 43.22 304 ARG A O 1
ATOM 2298 N N . ARG A 1 305 ? 7.531 4.093 18.705 1.00 41.88 305 ARG A N 1
ATOM 2299 C CA . ARG A 1 305 ? 8.431 5.233 18.520 1.00 41.88 305 ARG A CA 1
ATOM 2300 C C . ARG A 1 305 ? 7.891 6.551 19.068 1.00 41.88 305 ARG A C 1
ATOM 2302 O O . ARG A 1 305 ? 8.706 7.310 19.565 1.00 41.88 305 ARG A O 1
ATOM 2309 N N . LEU A 1 306 ? 6.578 6.810 19.094 1.00 42.94 306 LEU A N 1
ATOM 2310 C CA . LEU A 1 306 ? 6.068 7.895 19.954 1.00 42.94 306 LEU A CA 1
ATOM 2311 C C . LEU A 1 306 ? 6.350 7.558 21.420 1.00 42.94 306 LEU A C 1
ATOM 2313 O O . LEU A 1 306 ? 6.845 8.395 22.160 1.00 42.94 306 LEU A O 1
ATOM 2317 N N . TRP A 1 307 ? 6.159 6.292 21.798 1.00 41.44 307 TRP A N 1
ATOM 2318 C CA . TRP A 1 307 ? 6.412 5.807 23.154 1.00 41.44 307 TRP A CA 1
ATOM 2319 C C . TRP A 1 307 ? 7.904 5.641 23.503 1.00 41.44 307 TRP A C 1
ATOM 2321 O O . TRP A 1 307 ? 8.314 5.952 24.607 1.00 41.44 307 TRP A O 1
ATOM 2331 N N . ARG A 1 308 ? 8.764 5.201 22.578 1.00 39.56 308 ARG A N 1
ATOM 2332 C CA . ARG A 1 308 ? 10.226 5.102 22.768 1.00 39.56 308 ARG A CA 1
ATOM 2333 C C . ARG A 1 308 ? 10.910 6.432 22.547 1.00 39.56 308 ARG A C 1
ATOM 2335 O O . ARG A 1 308 ? 11.929 6.636 23.171 1.00 39.56 308 ARG A O 1
ATOM 2342 N N . GLY A 1 309 ? 10.379 7.305 21.697 1.00 39.69 309 GLY A N 1
ATOM 2343 C CA . GLY A 1 309 ? 10.763 8.710 21.620 1.00 39.69 309 GLY A CA 1
ATOM 2344 C C . GLY A 1 309 ? 10.432 9.410 22.932 1.00 39.69 309 GLY A C 1
ATOM 2345 O O . GLY A 1 309 ? 11.266 10.128 23.460 1.00 39.69 309 GLY A O 1
ATOM 2346 N N . PHE A 1 310 ? 9.277 9.096 23.525 1.00 41.09 310 PHE A N 1
ATOM 2347 C CA . PHE A 1 310 ? 8.909 9.481 24.885 1.00 41.09 310 PHE A CA 1
ATOM 2348 C C . PHE A 1 310 ? 9.876 8.894 25.931 1.00 41.09 310 PHE A C 1
ATOM 2350 O O . PHE A 1 310 ? 10.464 9.662 26.680 1.00 41.09 310 PHE A O 1
ATOM 2357 N N . CYS A 1 311 ? 10.163 7.586 25.924 1.00 40.72 311 CYS A N 1
ATOM 2358 C CA . CYS A 1 311 ? 11.122 6.975 26.857 1.00 40.72 311 CYS A CA 1
ATOM 2359 C C . CYS A 1 311 ? 12.576 7.420 26.619 1.00 40.72 311 CYS A C 1
ATOM 2361 O O . CYS A 1 311 ? 13.342 7.518 27.569 1.00 40.72 311 CYS A O 1
ATOM 2363 N N . SER A 1 312 ? 12.995 7.693 25.381 1.00 42.53 312 SER A N 1
ATOM 2364 C CA . SER A 1 312 ? 14.341 8.174 25.058 1.00 42.53 312 SER A CA 1
ATOM 2365 C C . SER A 1 312 ? 14.484 9.641 25.413 1.00 42.53 312 SER A C 1
ATOM 2367 O O . SER A 1 312 ? 15.538 10.023 25.889 1.00 42.53 312 SER A O 1
ATOM 2369 N N . LEU A 1 313 ? 13.438 10.456 25.244 1.00 41.47 313 LEU A N 1
ATOM 2370 C CA . LEU A 1 313 ? 13.391 11.812 25.786 1.00 41.47 313 LEU A CA 1
ATOM 2371 C C . LEU A 1 313 ? 13.367 11.787 27.310 1.00 41.47 313 LEU A C 1
ATOM 2373 O O . LEU A 1 313 ? 13.969 12.655 27.912 1.00 41.47 313 LEU A O 1
ATOM 2377 N N . GLU A 1 314 ? 12.753 10.790 27.941 1.00 39.28 314 GLU A N 1
ATOM 2378 C CA . GLU A 1 314 ? 12.778 10.604 29.394 1.00 39.28 314 GLU A CA 1
ATOM 2379 C C . GLU A 1 314 ? 14.157 10.133 29.889 1.00 39.28 314 GLU A C 1
ATOM 2381 O O . GLU A 1 314 ? 14.630 10.612 30.912 1.00 39.28 314 GLU A O 1
ATOM 2386 N N . THR A 1 315 ? 14.851 9.285 29.120 1.00 43.72 315 THR A N 1
ATOM 2387 C CA . THR A 1 315 ? 16.218 8.809 29.411 1.00 43.72 315 THR A CA 1
ATOM 2388 C C . THR A 1 315 ? 17.263 9.891 29.135 1.00 43.72 315 THR A C 1
ATOM 2390 O O . THR A 1 315 ? 18.196 10.063 29.908 1.00 43.72 315 THR A O 1
ATOM 2393 N N . VAL A 1 316 ? 17.101 10.663 28.058 1.00 43.25 316 VAL A N 1
ATOM 2394 C CA . VAL A 1 316 ? 17.941 11.826 27.744 1.00 43.25 316 VAL A CA 1
ATOM 2395 C C . VAL A 1 316 ? 17.634 12.956 28.716 1.00 43.25 316 VAL A C 1
ATOM 2397 O O . VAL A 1 316 ? 18.563 13.573 29.207 1.00 43.25 316 VAL A O 1
ATOM 2400 N N . ALA A 1 317 ? 16.374 13.198 29.084 1.00 44.25 317 ALA A N 1
ATOM 2401 C CA . ALA A 1 317 ? 16.032 14.158 30.128 1.00 44.25 317 ALA A CA 1
ATOM 2402 C C . ALA A 1 317 ? 16.546 13.702 31.492 1.00 44.25 317 ALA A C 1
ATOM 2404 O O . ALA A 1 317 ? 16.976 14.555 32.252 1.00 44.25 317 ALA A O 1
ATOM 2405 N N . SER A 1 318 ? 16.561 12.403 31.814 1.00 46.47 318 SER A N 1
ATOM 2406 C CA . SER A 1 318 ? 17.163 11.916 33.058 1.00 46.47 318 SER A CA 1
ATOM 2407 C C . SER A 1 318 ? 18.682 12.040 33.015 1.00 46.47 318 SER A C 1
ATOM 2409 O O . SER A 1 318 ? 19.255 12.532 33.975 1.00 46.47 318 SER A O 1
ATOM 2411 N N . GLN A 1 319 ? 19.339 11.681 31.908 1.00 48.03 319 GLN A N 1
ATOM 2412 C CA . GLN A 1 319 ? 20.784 11.851 31.727 1.00 48.03 319 GLN A CA 1
ATOM 2413 C C . GLN A 1 319 ? 21.181 13.324 31.779 1.00 48.03 319 GLN A C 1
ATOM 2415 O O . GLN A 1 319 ? 22.078 13.666 32.530 1.00 48.03 319 GLN A O 1
ATOM 2420 N N . VAL A 1 320 ? 20.463 14.206 31.085 1.00 45.03 320 VAL A N 1
ATOM 2421 C CA . VAL A 1 320 ? 20.675 15.658 31.108 1.00 45.03 320 VAL A CA 1
ATOM 2422 C C . VAL A 1 320 ? 20.366 16.238 32.486 1.00 45.03 320 VAL A C 1
ATOM 2424 O O . VAL A 1 320 ? 21.088 17.116 32.924 1.00 45.03 320 VAL A O 1
ATOM 2427 N N . ARG A 1 321 ? 19.370 15.733 33.225 1.00 50.38 321 ARG A N 1
ATOM 2428 C CA . ARG A 1 321 ? 19.104 16.155 34.613 1.00 50.38 321 ARG A CA 1
ATOM 2429 C C . ARG A 1 321 ? 20.230 15.717 35.551 1.00 50.38 321 ARG A C 1
ATOM 2431 O O . ARG A 1 321 ? 20.711 16.534 36.318 1.00 50.38 321 ARG A O 1
ATOM 2438 N N . THR A 1 322 ? 20.725 14.488 35.395 1.00 52.41 322 THR A N 1
ATOM 2439 C CA . THR A 1 322 ? 21.882 13.966 36.145 1.00 52.41 322 THR A CA 1
ATOM 2440 C C . THR A 1 322 ? 23.155 14.749 35.802 1.00 52.41 322 THR A C 1
ATOM 2442 O O . THR A 1 322 ? 23.955 15.055 36.674 1.00 52.41 322 THR A O 1
ATOM 2445 N N . GLN A 1 323 ? 23.327 15.119 34.533 1.00 47.19 323 GLN A N 1
ATOM 2446 C CA . GLN A 1 323 ? 24.491 15.843 34.035 1.00 47.19 323 GLN A CA 1
ATOM 2447 C C . GLN A 1 323 ? 24.439 17.330 34.400 1.00 47.19 323 GLN A C 1
ATOM 2449 O O . GLN A 1 323 ? 25.455 17.881 34.782 1.00 47.19 323 GLN A O 1
ATOM 2454 N N . LEU A 1 324 ? 23.263 17.965 34.406 1.00 47.03 324 LEU A N 1
ATOM 2455 C CA . LEU A 1 324 ? 23.057 19.341 34.880 1.00 47.03 324 LEU A CA 1
ATOM 2456 C C . LEU A 1 324 ? 23.119 19.459 36.409 1.00 47.03 324 LEU A C 1
ATOM 2458 O O . LEU A 1 324 ? 23.548 20.491 36.917 1.00 47.03 324 LEU A O 1
ATOM 2462 N N . GLU A 1 325 ? 22.731 18.416 37.147 1.00 56.31 325 GLU A N 1
ATOM 2463 C CA . GLU A 1 325 ? 22.976 18.314 38.592 1.00 56.31 325 GLU A CA 1
ATOM 2464 C C . GLU A 1 325 ? 24.477 18.151 38.898 1.00 56.31 325 GLU A C 1
ATOM 2466 O O . GLU A 1 325 ? 24.937 18.601 39.948 1.00 56.31 325 GLU A O 1
ATOM 2471 N N . CYS A 1 326 ? 25.258 17.585 37.968 1.00 53.53 326 CYS A N 1
ATOM 2472 C CA . CYS A 1 326 ? 26.723 17.550 38.035 1.00 53.53 326 CYS A CA 1
ATOM 2473 C C . CYS A 1 326 ? 27.403 18.837 37.517 1.00 53.53 326 CYS A C 1
ATOM 2475 O O . CYS A 1 326 ? 28.428 19.233 38.068 1.00 53.53 326 CYS A O 1
ATOM 2477 N N . ASP A 1 327 ? 26.826 19.513 36.518 1.00 45.31 327 ASP A N 1
ATOM 2478 C CA . ASP A 1 327 ? 27.451 20.606 35.753 1.00 45.31 327 ASP A CA 1
ATOM 2479 C C . ASP A 1 327 ? 26.882 22.001 36.087 1.00 45.31 327 ASP A C 1
ATOM 2481 O O . ASP A 1 327 ? 27.009 22.934 35.291 1.00 45.31 327 ASP A O 1
ATOM 2485 N N . ALA A 1 328 ? 26.277 22.192 37.267 1.00 45.97 328 ALA A N 1
ATOM 2486 C CA . ALA A 1 328 ? 25.732 23.470 37.753 1.00 45.97 328 ALA A CA 1
ATOM 2487 C C . ALA A 1 328 ? 26.807 24.550 38.054 1.00 45.97 328 ALA A C 1
ATOM 2489 O O . ALA A 1 328 ? 26.800 25.200 39.099 1.00 45.97 328 ALA A O 1
ATOM 2490 N N . ALA A 1 329 ? 27.729 24.763 37.115 1.00 48.25 329 ALA A N 1
ATOM 2491 C CA . ALA A 1 329 ? 28.668 25.868 37.039 1.00 48.25 329 ALA A CA 1
ATOM 2492 C C . ALA A 1 329 ? 29.029 26.208 35.576 1.00 48.25 329 ALA A C 1
ATOM 2494 O O . ALA A 1 329 ? 30.206 26.398 35.274 1.00 48.25 329 ALA A O 1
ATOM 2495 N N . GLN A 1 330 ? 28.053 26.300 34.657 1.00 41.53 330 GLN A N 1
ATOM 2496 C CA . GLN A 1 330 ? 28.202 27.073 33.410 1.00 41.53 330 GLN A CA 1
ATOM 2497 C C . GLN A 1 330 ? 26.862 27.386 32.712 1.00 41.53 330 GLN A C 1
ATOM 2499 O O . GLN A 1 330 ? 25.882 26.660 32.809 1.00 41.53 330 GLN A O 1
ATOM 2504 N N . THR A 1 331 ? 26.831 28.556 32.077 1.00 43.88 331 THR A N 1
ATOM 2505 C CA . THR A 1 331 ? 25.679 29.394 31.688 1.00 43.88 331 THR A CA 1
ATOM 2506 C C . THR A 1 331 ? 24.671 28.798 30.681 1.00 43.88 331 THR A C 1
ATOM 2508 O O . THR A 1 331 ? 25.080 28.066 29.781 1.00 43.88 331 THR A O 1
ATOM 2511 N N . PRO A 1 332 ? 23.377 29.198 30.738 1.00 45.00 332 PRO A N 1
ATOM 2512 C CA . PRO A 1 332 ? 22.297 28.643 29.925 1.00 45.00 332 PRO A CA 1
ATOM 2513 C C . PRO A 1 332 ? 22.053 29.483 28.665 1.00 45.00 332 PRO A C 1
ATOM 2515 O O . PRO A 1 332 ? 21.542 30.600 28.745 1.00 45.00 332 PRO A O 1
ATOM 2518 N N . VAL A 1 333 ? 22.359 28.953 27.483 1.00 46.62 333 VAL A N 1
ATOM 2519 C CA . VAL A 1 333 ? 21.873 29.540 26.226 1.00 46.62 333 VAL A CA 1
ATOM 2520 C C . VAL A 1 333 ? 21.415 28.412 25.297 1.00 46.62 333 VAL A C 1
ATOM 2522 O O . VAL A 1 333 ? 22.171 27.496 25.000 1.00 46.62 333 VAL A O 1
ATOM 2525 N N . VAL A 1 334 ? 20.166 28.535 24.832 1.00 49.19 334 VAL A N 1
ATOM 2526 C CA . VAL A 1 334 ? 19.449 27.712 23.830 1.00 49.19 334 VAL A CA 1
ATOM 2527 C C . VAL A 1 334 ? 18.768 26.417 24.321 1.00 49.19 334 VAL A C 1
ATOM 2529 O O . VAL A 1 334 ? 19.092 25.328 23.868 1.00 49.19 334 VAL A O 1
ATOM 2532 N N . GLN A 1 335 ? 17.727 26.532 25.157 1.00 52.31 335 GLN A N 1
ATOM 2533 C CA . GLN A 1 335 ? 16.670 25.499 25.288 1.00 52.31 335 GLN A CA 1
ATOM 2534 C C . GLN A 1 335 ? 15.251 26.081 25.488 1.00 52.31 335 GLN A C 1
ATOM 2536 O O . GLN A 1 335 ? 14.343 25.406 25.957 1.00 52.31 335 GLN A O 1
ATOM 2541 N N . THR A 1 336 ? 15.004 27.345 25.139 1.00 56.00 336 THR A N 1
ATOM 2542 C CA . THR A 1 336 ? 13.749 28.027 25.513 1.00 56.00 336 THR A CA 1
ATOM 2543 C C . THR A 1 336 ? 12.491 27.582 24.750 1.00 56.00 336 THR A C 1
ATOM 2545 O O . THR A 1 336 ? 11.398 27.920 25.191 1.00 56.00 336 THR A O 1
ATOM 2548 N N . TYR A 1 337 ? 12.599 26.821 23.649 1.00 64.81 337 TYR A N 1
ATOM 2549 C CA . TYR A 1 337 ? 11.446 26.487 22.785 1.00 64.81 337 TYR A CA 1
ATOM 2550 C C . TYR A 1 337 ? 11.384 25.020 22.306 1.00 64.81 337 TYR A C 1
ATOM 2552 O O . TYR A 1 337 ? 10.922 24.752 21.190 1.00 64.81 337 TYR A O 1
ATOM 2560 N N . ASP A 1 338 ? 11.843 24.069 23.125 1.00 71.12 338 ASP A N 1
ATOM 2561 C CA . ASP A 1 338 ? 11.572 22.636 22.914 1.00 71.12 338 ASP A CA 1
ATOM 2562 C C . ASP A 1 338 ? 10.223 22.217 23.536 1.00 71.12 338 ASP A C 1
ATOM 2564 O O . ASP A 1 338 ? 9.663 22.896 24.398 1.00 71.12 338 ASP A O 1
ATOM 2568 N N . VAL A 1 339 ? 9.669 21.094 23.071 1.00 66.44 339 VAL A N 1
ATOM 2569 C CA . VAL A 1 339 ? 8.408 20.535 23.586 1.00 66.44 339 VAL A CA 1
ATOM 2570 C C . VAL A 1 339 ? 8.713 19.647 24.788 1.00 66.44 339 VAL A C 1
ATOM 2572 O O . VAL A 1 339 ? 9.258 18.556 24.638 1.00 66.44 339 VAL A O 1
ATOM 2575 N N . GLY A 1 340 ? 8.353 20.109 25.984 1.00 76.88 340 GLY A N 1
ATOM 2576 C CA . GLY A 1 340 ? 8.491 19.321 27.208 1.00 76.88 340 GLY A CA 1
ATOM 2577 C C . GLY A 1 340 ? 7.489 18.164 27.294 1.00 76.88 340 GLY A C 1
ATOM 2578 O O . GLY A 1 340 ? 6.379 18.233 26.761 1.00 76.88 340 GLY A O 1
ATOM 2579 N N . THR A 1 341 ? 7.861 17.113 28.026 1.00 54.09 341 THR A N 1
ATOM 2580 C CA . THR A 1 341 ? 7.035 15.915 28.260 1.00 54.09 341 THR A CA 1
ATOM 2581 C C . THR A 1 341 ? 5.676 16.242 28.884 1.00 54.09 341 THR A C 1
ATOM 2583 O O . THR A 1 341 ? 4.669 15.640 28.514 1.00 54.09 341 THR A O 1
ATOM 2586 N N . ASP A 1 342 ? 5.622 17.226 29.784 1.00 67.88 342 ASP A N 1
ATOM 2587 C CA . ASP A 1 342 ? 4.374 17.643 30.431 1.00 67.88 342 ASP A CA 1
ATOM 2588 C C . ASP A 1 342 ? 3.414 18.309 29.448 1.00 67.88 342 ASP A C 1
ATOM 2590 O O . ASP A 1 342 ? 2.215 18.044 29.480 1.00 67.88 342 ASP A O 1
ATOM 2594 N N . LEU A 1 343 ? 3.943 19.100 28.511 1.00 77.44 343 LEU A N 1
ATOM 2595 C CA . LEU A 1 343 ? 3.134 19.710 27.464 1.00 77.44 343 LEU A CA 1
ATOM 2596 C C . LEU A 1 343 ? 2.577 18.640 26.515 1.00 77.44 343 LEU A C 1
ATOM 2598 O O . LEU A 1 343 ? 1.412 18.699 26.138 1.00 77.44 343 LEU A O 1
ATOM 2602 N N . LEU A 1 344 ? 3.370 17.621 26.176 1.00 61.66 344 LEU A N 1
ATOM 2603 C CA . LEU A 1 344 ? 2.901 16.495 25.364 1.00 61.66 344 LEU A CA 1
ATOM 2604 C C . LEU A 1 344 ? 1.807 15.682 26.079 1.00 61.66 344 LEU A C 1
ATOM 2606 O O . LEU A 1 344 ? 0.786 15.351 25.478 1.00 61.66 344 LEU A O 1
ATOM 2610 N N . ARG A 1 345 ? 1.998 15.384 27.372 1.00 63.12 345 ARG A N 1
ATOM 2611 C CA . ARG A 1 345 ? 0.995 14.699 28.200 1.00 63.12 345 ARG A CA 1
ATOM 2612 C C . ARG A 1 345 ? -0.294 15.515 28.273 1.00 63.12 345 ARG A C 1
ATOM 2614 O O . ARG A 1 345 ? -1.369 14.953 28.093 1.00 63.12 345 ARG A O 1
ATOM 2621 N N . GLN A 1 346 ? -0.181 16.828 28.469 1.00 85.25 346 GLN A N 1
ATOM 2622 C CA . GLN A 1 346 ? -1.333 17.720 28.493 1.00 85.25 346 GLN A CA 1
ATOM 2623 C C . GLN A 1 346 ? -2.076 17.720 27.152 1.00 85.25 346 GLN A C 1
ATOM 2625 O O . GLN A 1 346 ? -3.298 17.671 27.154 1.00 85.25 346 GLN A O 1
ATOM 2630 N N . ALA A 1 347 ? -1.366 17.701 26.016 1.00 78.50 347 ALA A N 1
ATOM 2631 C CA . ALA A 1 347 ? -1.992 17.625 24.692 1.00 78.50 347 ALA A CA 1
ATOM 2632 C C . ALA A 1 347 ? -2.846 16.367 24.529 1.00 78.50 347 ALA A C 1
ATOM 2634 O O . ALA A 1 347 ? -3.970 16.437 24.040 1.00 78.50 347 ALA A O 1
ATOM 2635 N N . LEU A 1 348 ? -2.328 15.217 24.966 1.00 60.09 348 LEU A N 1
ATOM 2636 C CA . LEU A 1 348 ? -3.054 13.951 24.901 1.00 60.09 348 LEU A CA 1
ATOM 2637 C C . LEU A 1 348 ? -4.296 13.967 25.793 1.00 60.09 348 LEU A C 1
ATOM 2639 O O . LEU A 1 348 ? -5.376 13.622 25.319 1.00 60.09 348 LEU A O 1
ATOM 2643 N N . VAL A 1 349 ? -4.154 14.418 27.044 1.00 76.44 349 VAL A N 1
ATOM 2644 C CA . VAL A 1 349 ? -5.280 14.547 27.983 1.00 76.44 349 VAL A CA 1
ATOM 2645 C C . VAL A 1 349 ? -6.346 15.475 27.414 1.00 76.44 349 VAL A C 1
ATOM 2647 O O . VAL A 1 349 ? -7.526 15.149 27.459 1.00 76.44 349 VAL A O 1
ATOM 2650 N N . ASP A 1 350 ? -5.950 16.600 26.832 1.00 82.38 350 ASP A N 1
ATOM 2651 C CA . ASP A 1 350 ? -6.860 17.593 26.270 1.00 82.38 350 ASP A CA 1
ATOM 2652 C C . ASP A 1 350 ? -7.617 17.082 25.045 1.00 82.38 350 ASP A C 1
ATOM 2654 O O . ASP A 1 350 ? -8.825 17.286 24.938 1.00 82.38 350 ASP A O 1
ATOM 2658 N N . VAL A 1 351 ? -6.932 16.375 24.143 1.00 72.69 351 VAL A N 1
ATOM 2659 C CA . VAL A 1 351 ? -7.555 15.749 22.969 1.00 72.69 351 VAL A CA 1
ATOM 2660 C C . VAL A 1 351 ? -8.511 14.634 23.393 1.00 72.69 351 VAL A C 1
ATOM 2662 O O . VAL A 1 351 ? -9.631 14.569 22.892 1.00 72.69 351 VAL A O 1
ATOM 2665 N N . GLN A 1 352 ? -8.113 13.786 24.346 1.00 66.56 352 GLN A N 1
ATOM 2666 C CA . GLN A 1 352 ? -8.977 12.736 24.898 1.00 66.56 352 GLN A CA 1
ATOM 2667 C C . GLN A 1 352 ? -10.194 13.326 25.611 1.00 66.56 352 GLN A C 1
ATOM 2669 O O . GLN A 1 352 ? -11.315 12.867 25.404 1.00 66.56 352 GLN A O 1
ATOM 2674 N N . THR A 1 353 ? -9.980 14.383 26.394 1.00 75.12 353 THR A N 1
ATOM 2675 C CA . THR A 1 353 ? -11.043 15.122 27.074 1.00 75.12 353 THR A CA 1
ATOM 2676 C C . THR A 1 353 ? -12.001 15.692 26.037 1.00 75.12 353 THR A C 1
ATOM 2678 O O . THR A 1 353 ? -13.183 15.399 26.091 1.00 75.12 353 THR A O 1
ATOM 2681 N N . LEU A 1 354 ? -11.536 16.411 25.017 1.00 74.00 354 LEU A N 1
ATOM 2682 C CA . LEU A 1 354 ? -12.415 16.922 23.959 1.00 74.00 354 LEU A CA 1
ATOM 2683 C C . LEU A 1 354 ? -13.157 15.826 23.196 1.00 74.00 354 LEU A C 1
ATOM 2685 O O . LEU A 1 354 ? -14.329 16.008 22.885 1.00 74.00 354 LEU A O 1
ATOM 2689 N N . ALA A 1 355 ? -12.514 14.695 22.913 1.00 67.56 355 ALA A N 1
ATOM 2690 C CA . ALA A 1 355 ? -13.161 13.570 22.246 1.00 67.56 355 ALA A CA 1
ATOM 2691 C C . ALA A 1 355 ? -14.276 12.954 23.111 1.00 67.56 355 ALA A C 1
ATOM 2693 O O . ALA A 1 355 ? -15.356 12.660 22.597 1.00 67.56 355 ALA A O 1
ATOM 2694 N N . ALA A 1 356 ? -14.051 12.822 24.422 1.00 66.31 356 ALA A N 1
ATOM 2695 C CA . ALA A 1 356 ? -15.057 12.364 25.381 1.00 66.31 356 ALA A CA 1
ATOM 2696 C C . ALA A 1 356 ? -16.176 13.406 25.585 1.00 66.31 356 ALA A C 1
ATOM 2698 O O . ALA A 1 356 ? -17.357 13.070 25.620 1.00 66.31 356 ALA A O 1
ATOM 2699 N N . TYR A 1 357 ? -15.819 14.691 25.645 1.00 70.12 357 TYR A N 1
ATOM 2700 C CA . TYR A 1 357 ? -16.736 15.817 25.850 1.00 70.12 357 TYR A CA 1
ATOM 2701 C C . TYR A 1 357 ? -17.428 16.303 24.574 1.00 70.12 357 TYR A C 1
ATOM 2703 O O . TYR A 1 357 ? -18.388 17.064 24.669 1.00 70.12 357 TYR A O 1
ATOM 2711 N N . ALA A 1 358 ? -17.052 15.822 23.384 1.00 59.97 358 ALA A N 1
ATOM 2712 C CA . ALA A 1 358 ? -17.825 16.028 22.154 1.00 59.97 358 ALA A CA 1
ATOM 2713 C C . ALA A 1 358 ? -19.286 15.534 22.287 1.00 59.97 358 ALA A C 1
ATOM 2715 O O . ALA A 1 358 ? -20.132 15.840 21.445 1.00 59.97 358 ALA A O 1
ATOM 2716 N N . TRP A 1 359 ? -19.581 14.807 23.369 1.00 51.84 359 TRP A N 1
ATOM 2717 C CA . TRP A 1 359 ? -20.864 14.224 23.728 1.00 51.84 359 TRP A CA 1
ATOM 2718 C C . TRP A 1 359 ? -21.606 14.966 24.852 1.00 51.84 359 TRP A C 1
ATOM 2720 O O . TRP A 1 359 ? -22.774 14.665 25.079 1.00 51.84 359 TRP A O 1
ATOM 2730 N N . SER A 1 360 ? -20.996 15.948 25.533 1.00 58.59 360 SER A N 1
ATOM 2731 C CA . SER A 1 360 ? -21.648 16.695 26.620 1.00 58.59 360 SER A CA 1
ATOM 2732 C C . SER A 1 360 ? -21.685 18.208 26.355 1.00 58.59 360 SER A C 1
ATOM 2734 O O . SER A 1 360 ? -20.875 18.775 25.622 1.00 58.59 360 SER A O 1
ATOM 2736 N N . ALA A 1 361 ? -22.700 18.889 26.891 1.00 50.97 361 ALA A N 1
ATOM 2737 C CA . ALA A 1 361 ? -23.033 20.263 26.505 1.00 50.97 361 ALA A CA 1
ATOM 2738 C C . ALA A 1 361 ? -22.154 21.360 27.146 1.00 50.97 361 ALA A C 1
ATOM 2740 O O . ALA A 1 361 ? -22.333 22.529 26.801 1.00 50.97 361 ALA A O 1
ATOM 2741 N N . ASN A 1 362 ? -21.211 21.020 28.032 1.00 56.44 362 ASN A N 1
ATOM 2742 C CA . ASN A 1 362 ? -20.586 21.987 28.943 1.00 56.44 362 ASN A CA 1
ATOM 2743 C C . ASN A 1 362 ? -19.234 22.550 28.459 1.00 56.44 362 ASN A C 1
ATOM 2745 O O . ASN A 1 362 ? -18.478 21.900 27.741 1.00 56.44 362 ASN A O 1
ATOM 2749 N N . GLY A 1 363 ? -18.949 23.791 28.875 1.00 59.16 363 GLY A N 1
ATOM 2750 C CA . GLY A 1 363 ? -17.947 24.733 28.345 1.00 59.16 363 GLY A CA 1
ATOM 2751 C C . GLY A 1 363 ? -16.454 24.392 28.461 1.00 59.16 363 GLY A C 1
ATOM 2752 O O . GLY A 1 363 ? -15.637 25.301 28.350 1.00 59.16 363 GLY A O 1
ATOM 2753 N N . LEU A 1 364 ? -16.071 23.121 28.617 1.00 64.00 364 LEU A N 1
ATOM 2754 C CA . LEU A 1 364 ? -14.663 22.694 28.684 1.00 64.00 364 LEU A CA 1
ATOM 2755 C C . LEU A 1 364 ? -13.871 22.961 27.387 1.00 64.00 364 LEU A C 1
ATOM 2757 O O . LEU A 1 364 ? -12.642 22.967 27.393 1.00 64.00 364 LEU A O 1
ATOM 2761 N N . SER A 1 365 ? -14.557 23.186 26.262 1.00 73.19 365 SER A N 1
ATOM 2762 C CA . SER A 1 365 ? -13.909 23.359 24.959 1.00 73.19 365 SER A CA 1
ATOM 2763 C C . SER A 1 365 ? -13.083 24.627 24.824 1.00 73.19 365 SER A C 1
ATOM 2765 O O . SER A 1 365 ? -12.056 24.605 24.150 1.00 73.19 365 SER A O 1
ATOM 2767 N N . GLU A 1 366 ? -13.542 25.727 25.421 1.00 82.19 366 GLU A N 1
ATOM 2768 C CA . GLU A 1 366 ? -12.897 27.024 25.218 1.00 82.19 366 GLU A CA 1
ATOM 2769 C C . GLU A 1 366 ? -11.567 27.077 25.969 1.00 82.19 366 GLU A C 1
ATOM 2771 O O . GLU A 1 366 ? -10.563 27.500 25.412 1.00 82.19 366 GLU A O 1
ATOM 2776 N N . GLU A 1 367 ? -11.514 26.551 27.194 1.00 86.75 367 GLU A N 1
ATOM 2777 C CA . GLU A 1 367 ? -10.275 26.488 27.974 1.00 86.75 367 GLU A CA 1
ATOM 2778 C C . GLU A 1 367 ? -9.200 25.641 27.289 1.00 86.75 367 GLU A C 1
ATOM 2780 O O . GLU A 1 367 ? -8.034 26.037 27.247 1.00 86.75 367 GLU A O 1
ATOM 2785 N N . ILE A 1 368 ? -9.586 24.491 26.724 1.00 88.81 368 ILE A N 1
ATOM 2786 C CA . ILE A 1 368 ? -8.654 23.625 26.000 1.00 88.81 368 ILE A CA 1
ATOM 2787 C C . ILE A 1 368 ? -8.183 24.313 24.718 1.00 88.81 368 ILE A C 1
ATOM 2789 O O . ILE A 1 368 ? -6.983 24.370 24.460 1.00 88.81 368 ILE A O 1
ATOM 2793 N N . TRP A 1 369 ? -9.092 24.889 23.933 1.00 89.25 369 TRP A N 1
ATOM 2794 C CA . TRP A 1 369 ? -8.719 25.586 22.704 1.00 89.25 369 TRP A CA 1
ATOM 2795 C C . TRP A 1 369 ? -7.800 26.791 22.976 1.00 89.25 369 TRP A C 1
ATOM 2797 O O . TRP A 1 369 ? -6.749 26.926 22.344 1.00 89.25 369 TRP A O 1
ATOM 2807 N N . GLN A 1 370 ? -8.104 27.606 23.993 1.00 89.88 370 GLN A N 1
ATOM 2808 C CA . GLN A 1 370 ? -7.248 28.717 24.429 1.00 89.88 370 GLN A CA 1
ATOM 2809 C C . GLN A 1 370 ? -5.865 28.234 24.882 1.00 89.88 370 GLN A C 1
ATOM 2811 O O . GLN A 1 370 ? -4.855 28.873 24.581 1.00 89.88 370 GLN A O 1
ATOM 2816 N N . ARG A 1 371 ? -5.783 27.070 25.541 1.00 93.69 371 ARG A N 1
ATOM 2817 C CA . ARG A 1 371 ? -4.511 26.482 25.988 1.00 93.69 371 ARG A CA 1
ATOM 2818 C C . ARG A 1 371 ? -3.582 26.108 24.844 1.00 93.69 371 ARG A C 1
ATOM 2820 O O . ARG A 1 371 ? -2.375 26.070 25.080 1.00 93.69 371 ARG A O 1
ATOM 2827 N N . TRP A 1 372 ? -4.093 25.858 23.640 1.00 93.50 372 TRP A N 1
ATOM 2828 C CA . TRP A 1 372 ? -3.298 25.465 22.468 1.00 93.50 372 TRP A CA 1
ATOM 2829 C C . TRP A 1 372 ? -3.066 26.589 21.461 1.00 93.50 372 TRP A C 1
ATOM 2831 O O . TRP A 1 372 ? -2.309 26.396 20.508 1.00 93.50 372 TRP A O 1
ATOM 2841 N N . ARG A 1 373 ? -3.615 27.789 21.702 1.00 93.25 373 ARG A N 1
ATOM 2842 C CA . ARG A 1 373 ? -3.328 28.966 20.875 1.00 93.25 373 ARG A CA 1
ATOM 2843 C C . ARG A 1 373 ? -1.821 29.266 20.789 1.00 93.25 373 ARG A C 1
ATOM 2845 O O . ARG A 1 373 ? -1.062 28.926 21.710 1.00 93.25 373 ARG A O 1
ATOM 2852 N N . PRO A 1 374 ? -1.363 29.913 19.701 1.00 91.19 374 PRO A N 1
ATOM 2853 C CA . PRO A 1 374 ? 0.008 30.403 19.604 1.00 91.19 374 PRO A CA 1
ATOM 2854 C C . PRO A 1 374 ? 0.393 31.216 20.847 1.00 91.19 374 PRO A C 1
ATOM 2856 O O . PRO A 1 374 ? -0.410 31.998 21.347 1.00 91.19 374 PRO A O 1
ATOM 2859 N N . LEU A 1 375 ? 1.602 30.992 21.366 1.00 89.38 375 LEU A N 1
ATOM 2860 C CA . LEU A 1 375 ? 2.125 31.739 22.512 1.00 89.38 375 LEU A CA 1
ATOM 2861 C C . LEU A 1 375 ? 2.835 33.001 22.019 1.00 89.38 375 LEU A C 1
ATOM 2863 O O . LEU A 1 375 ? 3.670 32.922 21.113 1.00 89.38 375 LEU A O 1
ATOM 2867 N N . ASP A 1 376 ? 2.553 34.137 22.653 1.00 91.38 376 ASP A N 1
ATOM 2868 C CA . ASP A 1 376 ? 3.247 35.389 22.362 1.00 91.38 376 ASP A CA 1
ATOM 2869 C C . ASP A 1 376 ? 4.748 35.258 22.654 1.00 91.38 376 ASP A C 1
ATOM 2871 O O . ASP A 1 376 ? 5.168 34.713 23.675 1.00 91.38 376 ASP A O 1
ATOM 2875 N N . GLY A 1 377 ? 5.574 35.741 21.724 1.00 85.81 377 GLY A N 1
ATOM 2876 C CA . GLY A 1 377 ? 7.034 35.687 21.838 1.00 85.81 377 GLY A CA 1
ATOM 2877 C C . GLY A 1 377 ? 7.675 34.344 21.463 1.00 85.81 377 GLY A C 1
ATOM 2878 O O . GLY A 1 377 ? 8.901 34.275 21.394 1.00 85.81 377 GLY A O 1
ATOM 2879 N N . VAL A 1 378 ? 6.894 33.301 21.151 1.00 83.50 378 VAL A N 1
ATOM 2880 C CA . VAL A 1 378 ? 7.425 32.035 20.620 1.00 83.50 378 VAL A CA 1
ATOM 2881 C C . VAL A 1 378 ? 7.546 32.130 19.090 1.00 83.50 378 VAL A C 1
ATOM 2883 O O . VAL A 1 378 ? 6.537 32.339 18.414 1.00 83.50 378 VAL A O 1
ATOM 2886 N N . PRO A 1 379 ? 8.743 31.950 18.495 1.00 84.06 379 PRO A N 1
ATOM 2887 C CA . PRO A 1 379 ? 8.902 31.986 17.042 1.00 84.06 379 PRO A CA 1
ATOM 2888 C C . PRO A 1 379 ? 8.033 30.924 16.360 1.00 84.06 379 PRO A C 1
ATOM 2890 O O . PRO A 1 379 ? 8.064 29.757 16.756 1.00 84.06 379 PRO A O 1
ATOM 2893 N N . SER A 1 380 ? 7.312 31.296 15.301 1.00 72.75 380 SER A N 1
ATOM 2894 C CA . SER A 1 380 ? 6.380 30.409 14.581 1.00 72.75 380 SER A CA 1
ATOM 2895 C C . SER A 1 380 ? 7.032 29.144 14.004 1.00 72.75 380 SER A C 1
ATOM 2897 O O . SER A 1 380 ? 6.375 28.115 13.892 1.00 72.75 380 SER A O 1
ATOM 2899 N N . GLY A 1 381 ? 8.328 29.194 13.684 1.00 63.22 381 GLY A N 1
ATOM 2900 C CA . GLY A 1 381 ? 9.107 28.040 13.218 1.00 63.22 381 GLY A CA 1
ATOM 2901 C C . GLY A 1 381 ? 9.726 27.183 14.329 1.00 63.22 381 GLY A C 1
ATOM 2902 O O . GLY A 1 381 ? 10.405 26.203 14.028 1.00 63.22 381 GLY A O 1
ATOM 2903 N N . SER A 1 382 ? 9.548 27.542 15.604 1.00 74.38 382 SER A N 1
ATOM 2904 C CA . SER A 1 382 ? 10.058 26.737 16.719 1.00 74.38 382 SER A CA 1
ATOM 2905 C C . SER A 1 382 ? 9.286 25.423 16.849 1.00 74.38 382 SER A C 1
ATOM 2907 O O . SER A 1 382 ? 8.103 25.339 16.514 1.00 74.38 382 SER A O 1
ATOM 2909 N N . ARG A 1 383 ? 9.938 24.387 17.391 1.00 64.94 383 ARG A N 1
ATOM 2910 C CA . ARG A 1 383 ? 9.299 23.083 17.633 1.00 64.94 383 ARG A CA 1
ATOM 2911 C C . ARG A 1 383 ? 8.056 23.215 18.509 1.00 64.94 383 ARG A C 1
ATOM 2913 O O . ARG A 1 383 ? 7.043 22.589 18.213 1.00 64.94 383 ARG A O 1
ATOM 2920 N N . LEU A 1 384 ? 8.119 24.067 19.534 1.00 78.88 384 LEU A N 1
ATOM 2921 C CA . LEU A 1 384 ? 6.987 24.379 20.399 1.00 78.88 384 LEU A CA 1
ATOM 2922 C C . LEU A 1 384 ? 5.811 25.009 19.634 1.00 78.88 384 LEU A C 1
ATOM 2924 O O . LEU A 1 384 ? 4.675 24.576 19.818 1.00 78.88 384 LEU A O 1
ATOM 2928 N N . ALA A 1 385 ? 6.063 25.989 18.760 1.00 74.38 385 ALA A N 1
ATOM 2929 C CA . ALA A 1 385 ? 5.008 26.615 17.960 1.00 74.38 385 ALA A CA 1
ATOM 2930 C C . ALA A 1 385 ? 4.368 25.632 16.970 1.00 74.38 385 ALA A C 1
ATOM 2932 O O . ALA A 1 385 ? 3.143 25.548 16.906 1.00 74.38 385 ALA A O 1
ATOM 2933 N N . VAL A 1 386 ? 5.182 24.846 16.257 1.00 66.69 386 VAL A N 1
ATOM 2934 C CA . VAL A 1 386 ? 4.701 23.832 15.302 1.00 66.69 386 VAL A CA 1
ATOM 2935 C C . VAL A 1 386 ? 3.876 22.757 16.012 1.00 66.69 386 VAL A C 1
ATOM 2937 O O . VAL A 1 386 ? 2.808 22.379 15.535 1.00 66.69 386 VAL A O 1
ATOM 2940 N N . PHE A 1 387 ? 4.337 22.289 17.175 1.00 78.12 387 PHE A N 1
ATOM 2941 C CA . PHE A 1 387 ? 3.608 21.314 17.981 1.00 78.12 387 PHE A CA 1
ATOM 2942 C C . PHE A 1 387 ? 2.249 21.852 18.437 1.00 78.12 387 PHE A C 1
ATOM 2944 O O . PHE A 1 387 ? 1.231 21.198 18.224 1.00 78.12 387 PHE A O 1
ATOM 2951 N N . ARG A 1 388 ? 2.213 23.061 19.012 1.00 90.69 388 ARG A N 1
ATOM 2952 C CA . ARG A 1 388 ? 0.967 23.679 19.487 1.00 90.69 388 ARG A CA 1
ATOM 2953 C C . ARG A 1 388 ? -0.023 23.932 18.353 1.00 90.69 388 ARG A C 1
ATOM 2955 O O . ARG A 1 388 ? -1.195 23.622 18.522 1.00 90.69 388 ARG A O 1
ATOM 2962 N N . ALA A 1 389 ? 0.454 24.399 17.197 1.00 78.00 389 ALA A N 1
ATOM 2963 C CA . ALA A 1 389 ? -0.377 24.569 16.006 1.00 78.00 389 ALA A CA 1
ATOM 2964 C C . ALA A 1 389 ? -1.035 23.247 15.586 1.00 78.00 389 ALA A C 1
ATOM 2966 O O . ALA A 1 389 ? -2.230 23.210 15.313 1.00 78.00 389 ALA A O 1
ATOM 2967 N N . ARG A 1 390 ? -0.285 22.138 15.619 1.00 68.31 390 ARG A N 1
ATOM 2968 C CA . ARG A 1 390 ? -0.822 20.827 15.247 1.00 68.31 390 ARG A CA 1
ATOM 2969 C C . ARG A 1 390 ? -1.854 20.293 16.240 1.00 68.31 390 ARG A C 1
ATOM 2971 O O . ARG A 1 390 ? -2.822 19.666 15.823 1.00 68.31 390 ARG A O 1
ATOM 2978 N N . VAL A 1 391 ? -1.657 20.525 17.539 1.00 72.50 391 VAL A N 1
ATOM 2979 C CA . VAL A 1 391 ? -2.662 20.168 18.554 1.00 72.50 391 VAL A CA 1
ATOM 2980 C C . VAL A 1 391 ? -3.921 21.016 18.371 1.00 72.50 391 VAL A C 1
ATOM 2982 O O . VAL A 1 391 ? -5.021 20.477 18.420 1.00 72.50 391 VAL A O 1
ATOM 2985 N N . LEU A 1 392 ? -3.772 22.313 18.087 1.00 85.62 392 LEU A N 1
ATOM 2986 C CA . LEU A 1 392 ? -4.892 23.223 17.852 1.00 85.62 392 LEU A CA 1
ATOM 2987 C C . LEU A 1 392 ? -5.750 22.804 16.648 1.00 85.62 392 LEU A C 1
ATOM 2989 O O . LEU A 1 392 ? -6.970 22.788 16.772 1.00 85.62 392 LEU A O 1
ATOM 2993 N N . GLU A 1 393 ? -5.135 22.391 15.535 1.00 72.19 393 GLU A N 1
ATOM 2994 C CA . GLU A 1 393 ? -5.855 21.856 14.364 1.00 72.19 393 GLU A CA 1
ATOM 2995 C C . GLU A 1 393 ? -6.759 20.668 14.744 1.00 72.19 393 GLU A C 1
ATOM 2997 O O . GLU A 1 393 ? -7.935 20.635 14.390 1.00 72.19 393 GLU A O 1
ATOM 3002 N N . ILE A 1 394 ? -6.234 19.718 15.528 1.00 67.25 394 ILE A N 1
ATOM 3003 C CA . ILE A 1 394 ? -6.995 18.546 15.996 1.00 67.25 394 ILE A CA 1
ATOM 3004 C C . ILE A 1 394 ? -8.151 18.977 16.907 1.00 67.25 394 ILE A C 1
ATOM 3006 O O . ILE A 1 394 ? -9.264 18.459 16.802 1.00 67.25 394 ILE A O 1
ATOM 3010 N N . VAL A 1 395 ? -7.899 19.931 17.807 1.00 79.12 395 VAL A N 1
ATOM 3011 C CA . VAL A 1 395 ? -8.928 20.486 18.694 1.00 79.12 395 VAL A CA 1
ATOM 3012 C C . VAL A 1 395 ? -10.053 21.136 17.882 1.00 79.12 395 VAL A C 1
ATOM 3014 O O . VAL A 1 395 ? -11.224 20.887 18.163 1.00 79.12 395 VAL A O 1
ATOM 3017 N N . GLU A 1 396 ? -9.730 21.933 16.863 1.00 81.62 396 GLU A N 1
ATOM 3018 C CA . GLU A 1 396 ? -10.719 22.610 16.016 1.00 81.62 396 GLU A CA 1
ATOM 3019 C C . GLU A 1 396 ? -11.588 21.626 15.226 1.00 81.62 396 GLU A C 1
ATOM 3021 O O . GLU A 1 396 ? -12.809 21.794 15.184 1.00 81.62 396 GLU A O 1
ATOM 3026 N N . GLU A 1 397 ? -10.999 20.567 14.667 1.00 70.00 397 GLU A N 1
ATOM 3027 C CA . GLU A 1 397 ? -11.747 19.503 13.985 1.00 70.00 397 GLU A CA 1
ATOM 3028 C C . GLU A 1 397 ? -12.758 18.822 14.925 1.00 70.00 397 GLU A C 1
ATOM 3030 O O . GLU A 1 397 ? -13.927 18.636 14.570 1.00 70.00 397 GLU A O 1
ATOM 3035 N N . LEU A 1 398 ? -12.345 18.501 16.155 1.00 68.75 398 LEU A N 1
ATOM 3036 C CA . LEU A 1 398 ? -13.226 17.894 17.159 1.00 68.75 398 LEU A CA 1
ATOM 3037 C C . LEU A 1 398 ? -14.382 18.825 17.559 1.00 68.75 398 LEU A C 1
ATOM 3039 O O . LEU A 1 398 ? -15.513 18.368 17.755 1.00 68.75 398 LEU A O 1
ATOM 3043 N N . LEU A 1 399 ? -14.132 20.134 17.640 1.00 79.12 399 LEU A N 1
ATOM 3044 C CA . LEU A 1 399 ? -15.165 21.126 17.945 1.00 79.12 399 LEU A CA 1
ATOM 3045 C C . LEU A 1 399 ? -16.168 21.293 16.802 1.00 79.12 399 LEU A C 1
ATOM 3047 O O . LEU A 1 399 ? -17.374 21.329 17.054 1.00 79.12 399 LEU A O 1
ATOM 3051 N N . GLN A 1 400 ? -15.702 21.304 15.552 1.00 79.88 400 GLN A N 1
ATOM 3052 C CA . GLN A 1 400 ? -16.582 21.339 14.380 1.00 79.88 400 GLN A CA 1
ATOM 3053 C C . GLN A 1 400 ? -17.512 20.119 14.331 1.00 79.88 400 GLN A C 1
ATOM 3055 O O . GLN A 1 400 ? -18.706 20.261 14.055 1.00 79.88 400 GLN A O 1
ATOM 3060 N N . LEU A 1 401 ? -17.000 18.924 14.654 1.00 67.81 401 LEU A N 1
ATOM 3061 C CA . LEU A 1 401 ? -17.805 17.699 14.732 1.00 67.81 401 LEU A CA 1
ATOM 3062 C C . LEU A 1 401 ? -18.903 17.790 15.801 1.00 67.81 401 LEU A C 1
ATOM 3064 O O . LEU A 1 401 ? -20.050 17.406 15.551 1.00 67.81 401 LEU A O 1
ATOM 3068 N N . ARG A 1 402 ? -18.580 18.339 16.977 1.00 81.25 402 ARG A N 1
ATOM 3069 C CA . ARG A 1 402 ? -19.555 18.583 18.049 1.00 81.25 402 ARG A CA 1
ATOM 3070 C C . ARG A 1 402 ? -20.654 19.552 17.603 1.00 81.25 402 ARG A C 1
ATOM 3072 O O . ARG A 1 402 ? -21.837 19.287 17.824 1.00 81.25 402 ARG A O 1
ATOM 3079 N N . ASP A 1 403 ? -20.285 20.667 16.980 1.00 79.62 403 ASP A N 1
ATOM 3080 C CA . ASP A 1 403 ? -21.230 21.727 16.610 1.00 79.62 403 ASP A CA 1
ATOM 3081 C C . ASP A 1 403 ? -22.148 21.302 15.449 1.00 79.62 403 ASP A C 1
ATOM 3083 O O . ASP A 1 403 ? -23.358 21.569 15.472 1.00 79.62 403 ASP A O 1
ATOM 3087 N N . ALA A 1 404 ? -21.615 20.538 14.487 1.00 71.31 404 ALA A N 1
ATOM 3088 C CA . ALA A 1 404 ? -22.407 19.884 13.445 1.00 71.31 404 ALA A CA 1
ATOM 3089 C C . ALA A 1 404 ? -23.476 18.952 14.046 1.00 71.31 404 ALA A C 1
ATOM 3091 O O . ALA A 1 404 ? -24.610 18.901 13.566 1.00 71.31 404 ALA A O 1
ATOM 3092 N N . ARG A 1 405 ? -23.147 18.264 15.145 1.00 69.75 405 ARG A N 1
ATOM 3093 C CA . ARG A 1 405 ? -24.066 17.359 15.840 1.00 69.75 405 ARG A CA 1
ATOM 3094 C C . ARG A 1 405 ? -25.105 18.088 16.688 1.00 69.75 405 ARG A C 1
ATOM 3096 O O . ARG A 1 405 ? -26.278 17.731 16.605 1.00 69.75 405 ARG A O 1
ATOM 3103 N N . LYS A 1 406 ? -24.727 19.132 17.442 1.00 75.31 406 LYS A N 1
ATOM 3104 C CA . LYS A 1 406 ? -25.692 19.996 18.159 1.00 75.31 406 LYS A CA 1
ATOM 3105 C C . LYS A 1 406 ? -26.755 20.542 17.203 1.00 75.31 406 LYS A C 1
ATOM 3107 O O . LYS A 1 406 ? -27.940 20.534 17.523 1.00 75.31 406 LYS A O 1
ATOM 3112 N N . SER A 1 407 ? -26.333 20.928 16.000 1.00 72.81 407 SER A N 1
ATOM 3113 C CA . SER A 1 407 ? -27.218 21.416 14.938 1.00 72.81 407 SER A CA 1
ATOM 3114 C C . SER A 1 407 ? -28.161 20.346 14.368 1.00 72.81 407 SER A C 1
ATOM 3116 O O . SER A 1 407 ? -29.205 20.701 13.824 1.00 72.81 407 SER A O 1
ATOM 3118 N N . SER A 1 408 ? -27.813 19.058 14.474 1.00 64.62 408 SER A N 1
ATOM 3119 C CA . SER A 1 408 ? -28.690 17.929 14.123 1.00 64.62 408 SER A CA 1
ATOM 3120 C C . SER A 1 408 ? -29.666 17.619 15.259 1.00 64.62 408 SER A C 1
ATOM 3122 O O . SER A 1 408 ? -30.867 17.556 15.030 1.00 64.62 408 SER A O 1
ATOM 3124 N N . ALA A 1 409 ? -29.169 17.524 16.496 1.00 63.28 409 ALA A N 1
ATOM 3125 C CA . ALA A 1 409 ? -29.975 17.191 17.670 1.00 63.28 409 ALA A CA 1
ATOM 3126 C C . ALA A 1 409 ? -31.049 18.249 17.989 1.00 63.28 409 ALA A C 1
ATOM 3128 O O . ALA A 1 409 ? -32.144 17.903 18.420 1.00 63.28 409 ALA A O 1
ATOM 3129 N N . LEU A 1 410 ? -30.771 19.538 17.746 1.00 60.16 410 LEU A N 1
ATOM 3130 C CA . LEU A 1 410 ? -31.767 20.609 17.895 1.00 60.16 410 LEU A CA 1
ATOM 3131 C C . LEU A 1 410 ? -32.931 20.470 16.898 1.00 60.16 410 LEU A C 1
ATOM 3133 O O . LEU A 1 410 ? -34.072 20.726 17.270 1.00 60.16 410 LEU A O 1
ATOM 3137 N N . ARG A 1 411 ? -32.670 20.007 15.666 1.00 59.50 411 ARG A N 1
ATOM 3138 C CA . ARG A 1 411 ? -33.730 19.771 14.666 1.00 59.50 411 ARG A CA 1
ATOM 3139 C C . ARG A 1 411 ? -34.637 18.605 15.057 1.00 59.50 411 ARG A C 1
ATOM 3141 O O . ARG A 1 411 ? -35.833 18.665 14.793 1.00 59.50 411 ARG A O 1
ATOM 3148 N N . ASP A 1 412 ? -34.076 17.592 15.712 1.00 50.75 412 ASP A N 1
ATOM 3149 C CA . ASP A 1 412 ? -34.825 16.423 16.179 1.00 50.75 412 ASP A CA 1
ATOM 3150 C C . ASP A 1 412 ? -35.613 16.723 17.471 1.00 50.75 412 ASP A C 1
ATOM 3152 O O . ASP A 1 412 ? -36.749 16.275 17.624 1.00 50.75 412 ASP A O 1
ATOM 3156 N N . ASN A 1 413 ? -35.076 17.556 18.373 1.00 46.88 413 ASN A N 1
ATOM 3157 C CA . ASN A 1 413 ? -35.758 17.950 19.615 1.00 46.88 413 ASN A CA 1
ATOM 3158 C C . ASN A 1 413 ? -36.951 18.900 19.399 1.00 46.88 413 ASN A C 1
ATOM 3160 O O . ASN A 1 413 ? -37.944 18.791 20.120 1.00 46.88 413 ASN A O 1
ATOM 3164 N N . ASP A 1 414 ? -36.912 19.794 18.406 1.00 49.94 414 ASP A N 1
ATOM 3165 C CA . ASP A 1 414 ? -38.057 20.662 18.066 1.00 49.94 414 ASP A CA 1
ATOM 3166 C C . ASP A 1 414 ? -39.241 19.880 17.461 1.00 49.94 414 ASP A C 1
ATOM 3168 O O . ASP A 1 414 ? -40.396 20.322 17.517 1.00 49.94 414 ASP A O 1
ATOM 3172 N N . ALA A 1 415 ? -38.982 18.690 16.910 1.00 49.25 415 ALA A N 1
ATOM 3173 C CA . ALA A 1 415 ? -40.031 17.757 16.510 1.00 49.25 415 ALA A CA 1
ATOM 3174 C C . ALA A 1 415 ? -40.665 17.045 17.721 1.00 49.25 415 ALA A C 1
ATOM 3176 O O . ALA A 1 415 ? -41.848 16.721 17.674 1.00 49.25 415 ALA A O 1
ATOM 3177 N N . TRP A 1 416 ? -39.910 16.859 18.809 1.00 44.47 416 TRP A N 1
ATOM 3178 C CA . TRP A 1 416 ? -40.297 16.067 19.985 1.00 44.47 416 TRP A CA 1
ATOM 3179 C C . TRP A 1 416 ? -40.942 16.878 21.120 1.00 44.47 416 TRP A C 1
ATOM 3181 O O . TRP A 1 416 ? -41.859 16.403 21.787 1.00 44.47 416 TRP A O 1
ATOM 3191 N N . ASN A 1 417 ? -40.532 18.134 21.328 1.00 44.25 417 ASN A N 1
ATOM 3192 C CA . ASN A 1 417 ? -41.083 18.989 22.391 1.00 44.25 417 ASN A CA 1
ATOM 3193 C C . ASN A 1 417 ? -42.566 19.366 22.202 1.00 44.25 417 ASN A C 1
ATOM 3195 O O . ASN A 1 417 ? -43.158 19.969 23.098 1.00 44.25 417 ASN A O 1
ATOM 3199 N N . ARG A 1 418 ? -43.192 18.995 21.078 1.00 50.69 418 ARG A N 1
ATOM 3200 C CA . ARG A 1 418 ? -44.643 19.132 20.887 1.00 50.69 418 ARG A CA 1
ATOM 3201 C C . ARG A 1 418 ? -45.479 18.119 21.683 1.00 50.69 418 ARG A C 1
ATOM 3203 O O . ARG A 1 418 ? -46.657 18.392 21.884 1.00 50.69 418 ARG A O 1
ATOM 3210 N N . ASP A 1 419 ? -44.870 17.064 22.232 1.00 52.03 419 ASP A N 1
ATOM 3211 C CA . ASP A 1 419 ? -45.592 15.968 22.905 1.00 52.03 419 ASP A CA 1
ATOM 3212 C C . ASP A 1 419 ? -45.333 15.870 24.430 1.00 52.03 419 ASP A C 1
ATOM 3214 O O . ASP A 1 419 ? -45.796 14.951 25.102 1.00 52.03 419 ASP A O 1
ATOM 3218 N N . ALA A 1 420 ? -44.600 16.816 25.030 1.00 41.88 420 ALA A N 1
ATOM 3219 C CA . ALA A 1 420 ? -43.920 16.608 26.316 1.00 41.88 420 ALA A CA 1
ATOM 3220 C C . ALA A 1 420 ? -44.654 17.080 27.596 1.00 41.88 420 ALA A C 1
ATOM 3222 O O . ALA A 1 420 ? -43.994 17.530 28.538 1.00 41.88 420 ALA A O 1
ATOM 3223 N N . HIS A 1 421 ? -45.983 16.966 27.703 1.00 43.09 421 HIS A N 1
ATOM 3224 C CA . HIS A 1 421 ? -46.697 17.198 28.977 1.00 43.09 421 HIS A CA 1
ATOM 3225 C C . HIS A 1 421 ? -47.516 15.977 29.418 1.00 43.09 421 HIS A C 1
ATOM 3227 O O . HIS A 1 421 ? -48.741 15.957 29.340 1.00 43.09 421 HIS A O 1
ATOM 3233 N N . GLY A 1 422 ? -46.811 14.974 29.948 1.00 45.09 422 GLY A N 1
ATOM 3234 C CA . GLY A 1 422 ? -47.381 13.899 30.760 1.00 45.09 422 GLY A CA 1
ATOM 3235 C C . GLY A 1 422 ? -46.615 12.590 30.599 1.00 45.09 422 GLY A C 1
ATOM 3236 O O . GLY A 1 422 ? -46.456 12.118 29.479 1.00 45.09 422 GLY A O 1
ATOM 3237 N N . ASN A 1 423 ? -46.183 11.979 31.709 1.00 49.91 423 ASN A N 1
ATOM 3238 C CA . ASN A 1 423 ? -45.906 10.540 31.740 1.00 49.91 423 ASN A CA 1
ATOM 3239 C C . ASN A 1 423 ? -47.235 9.835 31.445 1.00 49.91 423 ASN A C 1
ATOM 3241 O O . ASN A 1 423 ? -48.021 9.554 32.349 1.00 49.91 423 ASN A O 1
ATOM 3245 N N . THR A 1 424 ? -47.540 9.653 30.168 1.00 45.62 424 THR A N 1
ATOM 3246 C CA . THR A 1 424 ? -48.725 8.944 29.718 1.00 45.62 424 THR A CA 1
ATOM 3247 C C . THR A 1 424 ? -48.402 7.465 29.821 1.00 45.62 424 THR A C 1
ATOM 3249 O O . THR A 1 424 ? -47.653 6.903 29.029 1.00 45.62 424 THR A O 1
ATOM 3252 N N . ALA A 1 425 ? -48.941 6.825 30.858 1.00 46.09 425 ALA A N 1
ATOM 3253 C CA . ALA A 1 425 ? -49.151 5.391 30.810 1.00 46.09 425 ALA A CA 1
ATOM 3254 C C . ALA A 1 425 ? -50.153 5.151 29.676 1.00 46.09 425 ALA A C 1
ATOM 3256 O O . ALA A 1 425 ? -51.363 5.284 29.867 1.00 46.09 425 ALA A O 1
ATOM 3257 N N . ASP A 1 426 ? -49.651 4.885 28.474 1.00 45.44 426 ASP A N 1
ATOM 3258 C CA . ASP A 1 426 ? -50.485 4.399 27.389 1.00 45.44 426 ASP A CA 1
ATOM 3259 C C . ASP A 1 426 ? -50.909 2.977 27.767 1.00 45.44 426 ASP A C 1
ATOM 3261 O O . ASP A 1 426 ? -50.219 1.996 27.492 1.00 45.44 426 ASP A O 1
ATOM 3265 N N . THR A 1 427 ? -52.025 2.889 28.498 1.00 49.44 427 THR A N 1
ATOM 3266 C CA . THR A 1 427 ? -52.614 1.656 29.060 1.00 49.44 427 THR A CA 1
ATOM 3267 C C . THR A 1 427 ? -52.900 0.566 28.019 1.00 49.44 427 THR A C 1
ATOM 3269 O O . THR A 1 427 ? -53.307 -0.535 28.384 1.00 49.44 427 THR A O 1
ATOM 3272 N N . SER A 1 428 ? -52.661 0.843 26.734 1.00 52.91 428 SER A N 1
ATOM 3273 C CA . SER A 1 428 ? -52.790 -0.093 25.624 1.00 52.91 428 SER A CA 1
ATOM 3274 C C . SER A 1 428 ? -51.488 -0.806 25.219 1.00 52.91 428 SER A C 1
ATOM 3276 O O . SER A 1 428 ? -51.557 -1.779 24.469 1.00 52.91 428 SER A O 1
ATOM 3278 N N . THR A 1 429 ? -50.311 -0.386 25.704 1.00 55.44 429 THR A N 1
ATOM 3279 C CA . THR A 1 429 ? -49.024 -0.936 25.240 1.00 55.44 429 THR A CA 1
ATOM 3280 C C . THR A 1 429 ? -48.241 -1.631 26.352 1.00 55.44 429 THR A C 1
ATOM 3282 O O . THR A 1 429 ? -48.112 -1.142 27.469 1.00 55.44 429 THR A O 1
ATOM 3285 N N . SER A 1 430 ? -47.684 -2.801 26.038 1.00 74.81 430 SER A N 1
ATOM 3286 C CA . SER A 1 430 ? -46.885 -3.655 26.929 1.00 74.81 430 SER A CA 1
ATOM 3287 C C . SER A 1 430 ? -45.525 -3.062 27.336 1.00 74.81 430 SER A C 1
ATOM 3289 O O . SER A 1 430 ? -44.677 -3.798 27.834 1.00 74.81 430 SER A O 1
ATOM 3291 N N . ASN A 1 431 ? -45.295 -1.767 27.102 1.00 81.38 431 ASN A N 1
ATOM 3292 C CA . ASN A 1 431 ? -44.010 -1.099 27.275 1.00 81.38 431 ASN A CA 1
ATOM 3293 C C . ASN A 1 431 ? -44.171 0.130 28.177 1.00 81.38 431 ASN A C 1
ATOM 3295 O O . ASN A 1 431 ? -44.899 1.063 27.849 1.00 81.38 431 ASN A O 1
ATOM 3299 N N . VAL A 1 432 ? -43.452 0.151 29.295 1.00 86.38 432 VAL A N 1
ATOM 3300 C CA . VAL A 1 432 ? -43.381 1.279 30.226 1.00 86.38 432 VAL A CA 1
ATOM 3301 C C . VAL A 1 432 ? -42.036 1.974 30.039 1.00 86.38 432 VAL A C 1
ATOM 3303 O O . VAL A 1 432 ? -40.992 1.352 30.199 1.00 86.38 432 VAL A O 1
ATOM 3306 N N . CYS A 1 433 ? -42.045 3.267 29.715 1.00 89.31 433 CYS A N 1
ATOM 3307 C CA . CYS A 1 433 ? -40.835 4.085 29.630 1.00 89.31 433 CYS A CA 1
ATOM 3308 C C . CYS A 1 433 ? -40.692 4.910 30.916 1.00 89.31 433 CYS A C 1
ATOM 3310 O O . CYS A 1 433 ? -41.491 5.810 31.177 1.00 89.31 433 CYS A O 1
ATOM 3312 N N . LEU A 1 434 ? -39.697 4.592 31.744 1.00 90.75 434 LEU A N 1
ATOM 3313 C CA . LEU A 1 434 ? -39.443 5.268 33.017 1.00 90.75 434 LEU A CA 1
ATOM 3314 C C . LEU A 1 434 ? -38.288 6.257 32.867 1.00 90.75 434 LEU A C 1
ATOM 3316 O O . LEU A 1 434 ? -37.185 5.873 32.499 1.00 90.75 434 LEU A O 1
ATOM 3320 N N . ARG A 1 435 ? -38.504 7.535 33.173 1.00 91.50 435 ARG A N 1
ATOM 3321 C CA . ARG A 1 435 ? -37.434 8.541 33.129 1.00 91.50 435 ARG A CA 1
ATOM 3322 C C . ARG A 1 435 ? -36.511 8.390 34.339 1.00 91.50 435 ARG A C 1
ATOM 3324 O O . ARG A 1 435 ? -36.990 8.407 35.468 1.00 91.50 435 ARG A O 1
ATOM 3331 N N . LEU A 1 436 ? -35.209 8.281 34.096 1.00 91.56 436 LEU A N 1
ATOM 3332 C CA . LEU A 1 436 ? -34.184 8.166 35.132 1.00 91.56 436 LEU A CA 1
ATOM 3333 C C . LEU A 1 436 ? -33.650 9.552 35.513 1.00 91.56 436 LEU A C 1
ATOM 3335 O O . LEU A 1 436 ? -33.591 10.468 34.687 1.00 91.56 436 LEU A O 1
ATOM 3339 N N . SER A 1 437 ? -33.233 9.709 36.766 1.00 91.94 437 SER A N 1
ATOM 3340 C CA . SER A 1 437 ? -32.453 10.870 37.200 1.00 91.94 437 SER A CA 1
ATOM 3341 C C . SER A 1 437 ? -31.024 10.826 36.642 1.00 91.94 437 SER A C 1
ATOM 3343 O O . SER A 1 437 ? -30.516 9.770 36.269 1.00 91.94 437 SER A O 1
ATOM 3345 N N . ALA A 1 438 ? -30.345 11.976 36.603 1.00 87.38 438 ALA A N 1
ATOM 3346 C CA . ALA A 1 438 ? -28.959 12.054 36.136 1.00 87.38 438 ALA A CA 1
ATOM 3347 C C . ALA A 1 438 ? -28.010 11.148 36.945 1.00 87.38 438 ALA A C 1
ATOM 3349 O O . ALA A 1 438 ? -27.165 10.479 36.360 1.00 87.38 438 ALA A O 1
ATOM 3350 N N . GLU A 1 439 ? -28.204 11.071 38.265 1.00 92.94 439 GLU A N 1
ATOM 3351 C CA . GLU A 1 439 ? -27.429 10.197 39.155 1.00 92.94 439 GLU A CA 1
ATOM 3352 C C . GLU A 1 439 ? -27.672 8.713 38.847 1.00 92.94 439 GLU A C 1
ATOM 3354 O O . GLU A 1 439 ? -26.737 7.916 38.813 1.00 92.94 439 GLU A O 1
ATOM 3359 N N . GLU A 1 440 ? -28.917 8.328 38.561 1.00 92.31 440 GLU A N 1
ATOM 3360 C CA . GLU A 1 440 ? -29.239 6.958 38.157 1.00 92.31 440 GLU A CA 1
ATOM 3361 C C . GLU A 1 440 ? -28.619 6.587 36.817 1.00 92.31 440 GLU A C 1
ATOM 3363 O O . GLU A 1 440 ? -28.102 5.477 36.686 1.00 92.31 440 GLU A O 1
ATOM 3368 N N . ILE A 1 441 ? -28.656 7.510 35.850 1.00 90.25 441 ILE A N 1
ATOM 3369 C CA . ILE A 1 441 ? -28.034 7.340 34.533 1.00 90.25 441 ILE A CA 1
ATOM 3370 C C . ILE A 1 441 ? -26.526 7.163 34.695 1.00 90.25 441 ILE A C 1
ATOM 3372 O O . ILE A 1 441 ? -25.965 6.228 34.131 1.00 90.25 441 ILE A O 1
ATOM 3376 N N . GLU A 1 442 ? -25.871 8.011 35.487 1.00 88.38 442 GLU A N 1
ATOM 3377 C CA . GLU A 1 442 ? -24.433 7.921 35.745 1.00 88.38 442 GLU A CA 1
ATOM 3378 C C . GLU A 1 442 ? -24.067 6.602 36.445 1.00 88.38 442 GLU A C 1
ATOM 3380 O O . GLU A 1 442 ? -23.120 5.919 36.046 1.00 88.38 442 GLU A O 1
ATOM 3385 N N . ASN A 1 443 ? -24.867 6.182 37.429 1.00 92.50 443 ASN A N 1
ATOM 3386 C CA . ASN A 1 443 ? -24.652 4.936 38.161 1.00 92.50 443 ASN A CA 1
ATOM 3387 C C . ASN A 1 443 ? -24.755 3.708 37.246 1.00 92.50 443 ASN A C 1
ATOM 3389 O O . ASN A 1 443 ? -23.832 2.886 37.209 1.00 92.50 443 ASN A O 1
ATOM 3393 N N . ILE A 1 444 ? -25.846 3.582 36.480 1.00 93.12 444 ILE A N 1
ATOM 3394 C CA . ILE A 1 444 ? -26.019 2.434 35.582 1.00 93.12 444 ILE A CA 1
ATOM 3395 C C . ILE A 1 444 ? -25.039 2.470 34.420 1.00 93.12 444 ILE A C 1
ATOM 3397 O O . ILE A 1 444 ? -24.536 1.419 34.031 1.00 93.12 444 ILE A O 1
ATOM 3401 N N . HIS A 1 445 ? -24.693 3.657 33.918 1.00 89.12 445 HIS A N 1
ATOM 3402 C CA . HIS A 1 445 ? -23.663 3.810 32.900 1.00 89.12 445 HIS A CA 1
ATOM 3403 C C . HIS A 1 445 ? -22.322 3.269 33.395 1.00 89.12 445 HIS A C 1
ATOM 3405 O O . HIS A 1 445 ? -21.738 2.418 32.732 1.00 89.12 445 HIS A O 1
ATOM 3411 N N . GLY A 1 446 ? -21.870 3.664 34.590 1.00 86.88 446 GLY A N 1
ATOM 3412 C CA . GLY A 1 446 ? -20.609 3.174 35.152 1.00 86.88 446 GLY A CA 1
ATOM 3413 C C . GLY A 1 446 ? -20.585 1.653 35.342 1.00 86.88 446 GLY A C 1
ATOM 3414 O O . GLY A 1 446 ? -19.599 0.992 35.005 1.00 86.88 446 GLY A O 1
ATOM 3415 N N . ARG A 1 447 ? -21.686 1.059 35.824 1.00 91.25 447 ARG A N 1
ATOM 3416 C CA . ARG A 1 447 ? -21.803 -0.407 35.964 1.00 91.25 447 ARG A CA 1
ATOM 3417 C C . ARG A 1 447 ? -21.796 -1.113 34.604 1.00 91.25 447 ARG A C 1
ATOM 3419 O O . ARG A 1 447 ? -21.093 -2.110 34.427 1.00 91.25 447 ARG A O 1
ATOM 3426 N N . HIS A 1 448 ? -22.555 -0.588 33.646 1.00 87.06 448 HIS A N 1
ATOM 3427 C CA . HIS A 1 448 ? -22.700 -1.166 32.315 1.00 87.06 448 HIS A CA 1
ATOM 3428 C C . HIS A 1 448 ? -21.416 -1.031 31.484 1.00 87.06 448 HIS A C 1
ATOM 3430 O O . HIS A 1 448 ? -21.021 -1.988 30.818 1.00 87.06 448 HIS A O 1
ATOM 3436 N N . ALA A 1 449 ? -20.709 0.098 31.591 1.00 83.75 449 ALA A N 1
ATOM 3437 C CA . ALA A 1 449 ? -19.391 0.304 31.001 1.00 83.75 449 ALA A CA 1
ATOM 3438 C C . ALA A 1 449 ? -18.414 -0.770 31.493 1.00 83.75 449 ALA A C 1
ATOM 3440 O O . ALA A 1 449 ? -17.847 -1.507 30.690 1.00 83.75 449 ALA A O 1
ATOM 3441 N N . VAL A 1 450 ? -18.295 -0.964 32.810 1.00 87.44 450 VAL A N 1
ATOM 3442 C CA . VAL A 1 450 ? -17.408 -1.996 33.373 1.00 87.44 450 VAL A CA 1
ATOM 3443 C C . VAL A 1 450 ? -17.765 -3.397 32.860 1.00 87.44 450 VAL A C 1
ATOM 3445 O O . VAL A 1 450 ? -16.869 -4.156 32.483 1.00 87.44 450 VAL A O 1
ATOM 3448 N N . TYR A 1 451 ? -19.055 -3.743 32.802 1.00 89.62 451 TYR A N 1
ATOM 3449 C CA . TYR A 1 451 ? -19.515 -5.016 32.238 1.00 89.62 451 TYR A CA 1
ATOM 3450 C C . TYR A 1 451 ? -19.121 -5.178 30.760 1.00 89.62 451 TYR A C 1
ATOM 3452 O O . TYR A 1 451 ? -18.552 -6.202 30.369 1.00 89.62 451 TYR A O 1
ATOM 3460 N N . MET A 1 452 ? -19.369 -4.158 29.938 1.00 84.75 452 MET A N 1
ATOM 3461 C CA . MET A 1 452 ? -19.036 -4.172 28.514 1.00 84.75 452 MET A CA 1
ATOM 3462 C C . MET A 1 452 ? -17.524 -4.222 28.273 1.00 84.75 452 MET A C 1
ATOM 3464 O O . MET A 1 452 ? -17.079 -4.935 27.371 1.00 84.75 452 MET A O 1
ATOM 3468 N N . GLY A 1 453 ? -16.734 -3.554 29.116 1.00 83.50 453 GLY A N 1
ATOM 3469 C CA . GLY A 1 453 ? -15.277 -3.621 29.097 1.00 83.50 453 GLY A CA 1
ATOM 3470 C C . GLY A 1 453 ? -14.774 -5.039 29.355 1.00 83.50 453 GLY A C 1
ATOM 3471 O O . GLY A 1 453 ? -13.989 -5.578 28.571 1.00 83.50 453 GLY A O 1
ATOM 3472 N N . TRP A 1 454 ? -15.299 -5.701 30.393 1.00 89.31 454 TRP A N 1
ATOM 3473 C CA . TRP A 1 454 ? -14.982 -7.105 30.664 1.00 89.31 454 TRP A CA 1
ATOM 3474 C C . TRP A 1 454 ? -15.392 -8.024 29.519 1.00 89.31 454 TRP A C 1
ATOM 3476 O O . TRP A 1 454 ? -14.635 -8.921 29.149 1.00 89.31 454 TRP A O 1
ATOM 3486 N N . ARG A 1 455 ? -16.570 -7.800 28.931 1.00 87.31 455 ARG A N 1
ATOM 3487 C CA . ARG A 1 455 ? -17.077 -8.619 27.827 1.00 87.31 455 ARG A CA 1
ATOM 3488 C C . ARG A 1 455 ? -16.165 -8.517 26.607 1.00 87.31 455 ARG A C 1
ATOM 3490 O O . ARG A 1 455 ? -15.799 -9.545 26.040 1.00 87.31 455 ARG A O 1
ATOM 3497 N N . ALA A 1 456 ? -15.772 -7.300 26.231 1.00 82.31 456 ALA A N 1
ATOM 3498 C CA . ALA A 1 456 ? -14.848 -7.062 25.125 1.00 82.31 456 ALA A CA 1
ATOM 3499 C C . ALA A 1 456 ? -13.489 -7.735 25.366 1.00 82.31 456 ALA A C 1
ATOM 3501 O O . ALA A 1 456 ? -12.953 -8.390 24.470 1.00 82.31 456 ALA A O 1
ATOM 3502 N N . LEU A 1 457 ? -12.964 -7.628 26.590 1.00 85.56 457 LEU A N 1
ATOM 3503 C CA . LEU A 1 457 ? -11.693 -8.236 26.967 1.00 85.56 457 LEU A CA 1
ATOM 3504 C C . LEU A 1 457 ? -11.743 -9.772 26.928 1.00 85.56 457 LEU A C 1
ATOM 3506 O O . LEU A 1 457 ? -10.828 -10.389 26.387 1.00 85.56 457 LEU A O 1
ATOM 3510 N N . VAL A 1 458 ? -12.802 -10.393 27.460 1.00 87.62 458 VAL A N 1
ATOM 3511 C CA . VAL A 1 458 ? -12.975 -11.858 27.452 1.00 87.62 458 VAL A CA 1
ATOM 3512 C C . VAL A 1 458 ? -13.067 -12.388 26.024 1.00 87.62 458 VAL A C 1
ATOM 3514 O O . VAL A 1 458 ? -12.336 -13.314 25.685 1.00 87.62 458 VAL A O 1
ATOM 3517 N N . ILE A 1 459 ? -13.904 -11.778 25.176 1.00 85.00 459 ILE A N 1
ATOM 3518 C CA . ILE A 1 459 ? -14.061 -12.194 23.772 1.00 85.00 459 ILE A CA 1
ATOM 3519 C C . ILE A 1 459 ? -12.723 -12.097 23.030 1.00 85.00 459 ILE A C 1
ATOM 3521 O O . ILE A 1 459 ? -12.336 -13.029 22.326 1.00 85.00 459 ILE A O 1
ATOM 3525 N N . SER A 1 460 ? -11.998 -10.989 23.213 1.00 80.75 460 SER A N 1
ATOM 3526 C CA . SER A 1 460 ? -10.689 -10.792 22.587 1.00 80.75 460 SER A CA 1
ATOM 3527 C C . SER A 1 460 ? -9.669 -11.831 23.059 1.00 80.75 460 SER A C 1
ATOM 3529 O O . SER A 1 460 ? -9.010 -12.476 22.252 1.00 80.75 460 SER A O 1
ATOM 3531 N N . SER A 1 461 ? -9.587 -12.078 24.368 1.00 83.81 461 SER A N 1
ATOM 3532 C CA . SER A 1 461 ? -8.657 -13.062 24.931 1.00 83.81 461 SER A CA 1
ATOM 3533 C C . SER A 1 461 ? -8.998 -14.503 24.538 1.00 83.81 461 SER A C 1
ATOM 3535 O O . SER A 1 461 ? -8.093 -15.296 24.306 1.00 83.81 461 SER A O 1
ATOM 3537 N N . GLN A 1 462 ? -10.279 -14.861 24.408 1.00 85.56 462 GLN A N 1
ATOM 3538 C CA . GLN A 1 462 ? -10.683 -16.181 23.908 1.00 85.56 462 GLN A CA 1
ATOM 3539 C C . GLN A 1 462 ? -10.265 -16.387 22.447 1.00 85.56 462 GLN A C 1
ATOM 3541 O O . GLN A 1 462 ? -9.761 -17.458 22.109 1.00 85.56 462 GLN A O 1
ATOM 3546 N N . ARG A 1 463 ? -10.428 -15.361 21.602 1.00 80.06 463 ARG A N 1
ATOM 3547 C CA . ARG A 1 463 ? -9.981 -15.392 20.204 1.00 80.06 463 ARG A CA 1
ATOM 3548 C C . ARG A 1 463 ? -8.466 -15.539 20.108 1.00 80.06 463 ARG A C 1
ATOM 3550 O O . ARG A 1 463 ? -7.983 -16.457 19.461 1.00 80.06 463 ARG A O 1
ATOM 3557 N N . ASP A 1 464 ? -7.733 -14.711 20.838 1.00 75.75 464 ASP A N 1
ATOM 3558 C CA . ASP A 1 464 ? -6.273 -14.747 20.830 1.00 75.75 464 ASP A CA 1
ATOM 3559 C C . ASP A 1 464 ? -5.733 -16.079 21.369 1.00 75.75 464 ASP A C 1
ATOM 3561 O O . ASP A 1 464 ? -4.760 -16.619 20.847 1.00 75.75 464 ASP A O 1
ATOM 3565 N N . LYS A 1 465 ? -6.395 -16.672 22.370 1.00 80.00 465 LYS A N 1
ATOM 3566 C CA . LYS A 1 465 ? -6.067 -18.022 22.839 1.00 80.00 465 LYS A CA 1
ATOM 3567 C C . LYS A 1 465 ? -6.290 -19.079 21.756 1.00 80.00 465 LYS A C 1
ATOM 3569 O O . LYS A 1 465 ? -5.479 -19.996 21.648 1.00 80.00 465 LYS A O 1
ATOM 3574 N N . ALA A 1 466 ? -7.368 -18.971 20.977 1.00 76.06 466 ALA A N 1
ATOM 3575 C CA . ALA A 1 466 ? -7.619 -19.864 19.844 1.00 76.06 466 ALA A CA 1
ATOM 3576 C C . ALA A 1 466 ? -6.540 -19.721 18.754 1.00 76.06 466 ALA A C 1
ATOM 3578 O O . ALA A 1 466 ? -6.167 -20.714 18.135 1.00 76.06 466 ALA A O 1
ATOM 3579 N N . ASP A 1 467 ? -5.979 -18.519 18.608 1.00 71.31 467 ASP A N 1
ATOM 3580 C CA . ASP A 1 467 ? -4.873 -18.209 17.697 1.00 71.31 467 ASP A CA 1
ATOM 3581 C C . ASP A 1 467 ? -3.476 -18.518 18.294 1.00 71.31 467 ASP A C 1
ATOM 3583 O O . ASP A 1 467 ? -2.452 -18.293 17.648 1.00 71.31 467 ASP A O 1
ATOM 3587 N N . GLY A 1 468 ? -3.406 -19.069 19.514 1.00 80.12 468 GLY A N 1
ATOM 3588 C CA . GLY A 1 468 ? -2.165 -19.525 20.155 1.00 80.12 468 GLY A CA 1
ATOM 3589 C C . GLY A 1 468 ? -1.405 -18.471 20.970 1.00 80.12 468 GLY A C 1
ATOM 3590 O O . GLY A 1 468 ? -0.268 -18.719 21.375 1.00 80.12 468 GLY A O 1
ATOM 3591 N N . PHE A 1 469 ? -2.000 -17.309 21.242 1.00 69.69 469 PHE A N 1
ATOM 3592 C CA . PHE A 1 469 ? -1.378 -16.261 22.053 1.00 69.69 469 PHE A CA 1
ATOM 3593 C C . PHE A 1 469 ? -1.581 -16.483 23.561 1.00 69.69 469 PHE A C 1
ATOM 3595 O O . PHE A 1 469 ? -2.659 -16.859 24.030 1.00 69.69 469 PHE A O 1
ATOM 3602 N N . ASP A 1 470 ? -0.547 -16.164 24.346 1.00 77.25 470 ASP A N 1
ATOM 3603 C CA . ASP A 1 470 ? -0.630 -16.106 25.808 1.00 77.25 470 ASP A CA 1
ATOM 3604 C C . ASP A 1 470 ? -1.315 -14.804 26.263 1.00 77.25 470 ASP A C 1
ATOM 3606 O O . ASP A 1 470 ? -0.725 -13.717 26.270 1.00 77.25 470 ASP A O 1
ATOM 3610 N N . CYS A 1 471 ? -2.588 -14.931 26.634 1.00 77.19 471 CYS A N 1
ATOM 3611 C CA . CYS A 1 471 ? -3.469 -13.842 27.054 1.00 77.19 471 CYS A CA 1
ATOM 3612 C C . CYS A 1 471 ? -3.747 -13.824 28.574 1.00 77.19 471 CYS A C 1
ATOM 3614 O O . CYS A 1 471 ? -4.654 -13.118 29.022 1.00 77.19 471 CYS A O 1
ATOM 3616 N N . GLY A 1 472 ? -2.965 -14.554 29.381 1.00 79.25 472 GLY A N 1
ATOM 3617 C CA . GLY A 1 472 ? -3.193 -14.703 30.825 1.00 79.25 472 GLY A CA 1
ATOM 3618 C C . GLY A 1 472 ? -4.198 -15.812 31.159 1.00 79.25 472 GLY A C 1
ATOM 3619 O O . GLY A 1 472 ? -4.271 -16.809 30.448 1.00 79.25 472 GLY A O 1
ATOM 3620 N N . GLU A 1 473 ? -4.962 -15.668 32.250 1.00 84.50 473 GLU A N 1
ATOM 3621 C CA . GLU A 1 473 ? -5.972 -16.649 32.689 1.00 84.50 473 GLU A CA 1
ATOM 3622 C C . GLU A 1 473 ? -7.405 -16.219 32.291 1.00 84.50 473 GLU A C 1
ATOM 3624 O O . GLU A 1 473 ? -8.026 -15.421 33.004 1.00 84.50 473 GLU A O 1
ATOM 3629 N N . PRO A 1 474 ? -7.989 -16.752 31.193 1.00 83.81 474 PRO A N 1
ATOM 3630 C CA . PRO A 1 474 ? -9.355 -16.424 30.774 1.00 83.81 474 PRO A CA 1
ATOM 3631 C C . PRO A 1 474 ? -10.419 -16.699 31.842 1.00 83.81 474 PRO A C 1
ATOM 3633 O O . PRO A 1 474 ? -11.379 -15.946 31.955 1.00 83.81 474 PRO A O 1
ATOM 3636 N N . SER A 1 475 ? -10.234 -17.739 32.661 1.00 85.31 475 SER A N 1
ATOM 3637 C CA . SER A 1 475 ? -11.159 -18.122 33.738 1.00 85.31 475 SER A CA 1
ATOM 3638 C C . SER A 1 475 ? -11.351 -17.007 34.770 1.00 85.31 475 SER A C 1
ATOM 3640 O O . SER A 1 475 ? -12.464 -16.775 35.254 1.00 85.31 475 SER A O 1
ATOM 3642 N N . TRP A 1 476 ? -10.282 -16.275 35.092 1.00 86.00 476 TRP A N 1
ATOM 3643 C CA . TRP A 1 476 ? -10.364 -15.123 35.981 1.00 86.00 476 TRP A CA 1
ATOM 3644 C C . TRP A 1 476 ? -11.150 -13.979 35.334 1.00 86.00 476 TRP A C 1
ATOM 3646 O O . TRP A 1 476 ? -12.053 -13.433 35.968 1.00 86.00 476 TRP A O 1
ATOM 3656 N N . MET A 1 477 ? -10.872 -13.659 34.065 1.00 87.75 477 MET A N 1
ATOM 3657 C CA . MET A 1 477 ? -11.606 -12.620 33.328 1.00 87.75 477 MET A CA 1
ATOM 3658 C C . MET A 1 477 ? -13.097 -12.966 33.200 1.00 87.75 477 MET A C 1
ATOM 3660 O O . MET A 1 477 ? -13.949 -12.106 33.404 1.00 87.75 477 MET A O 1
ATOM 3664 N N . GLU A 1 478 ? -13.430 -14.233 32.943 1.00 90.06 478 GLU A N 1
ATOM 3665 C CA . GLU A 1 478 ? -14.811 -14.729 32.926 1.00 90.06 478 GLU A CA 1
ATOM 3666 C C . GLU A 1 478 ? -15.491 -14.593 34.291 1.00 90.06 478 GLU A C 1
ATOM 3668 O O . GLU A 1 478 ? -16.666 -14.233 34.367 1.00 90.06 478 GLU A O 1
ATOM 3673 N N . THR A 1 479 ? -14.757 -14.832 35.379 1.00 90.25 479 THR A N 1
ATOM 3674 C CA . THR A 1 479 ? -15.270 -14.615 36.737 1.00 90.25 479 THR A CA 1
ATOM 3675 C C . THR A 1 479 ? -15.595 -13.137 36.960 1.00 90.25 479 THR A C 1
ATOM 3677 O O . THR A 1 479 ? -16.680 -12.818 37.440 1.00 90.25 479 THR A O 1
ATOM 3680 N N . GLN A 1 480 ? -14.710 -12.224 36.545 1.00 90.69 480 GLN A N 1
ATOM 3681 C CA . GLN A 1 480 ? -14.957 -10.781 36.650 1.00 90.69 480 GLN A CA 1
ATOM 3682 C C . GLN A 1 480 ? -16.110 -10.308 35.747 1.00 90.69 480 GLN A C 1
ATOM 3684 O O . GLN A 1 480 ? -16.914 -9.463 36.149 1.00 90.69 480 GLN A O 1
ATOM 3689 N N . LEU A 1 481 ? -16.250 -10.890 34.553 1.00 91.06 481 LEU A N 1
ATOM 3690 C CA . LEU A 1 481 ? -17.388 -10.654 33.667 1.00 91.06 481 LEU A CA 1
ATOM 3691 C C . LEU A 1 481 ? -18.711 -11.084 34.321 1.00 91.06 481 LEU A C 1
ATOM 3693 O O . LEU A 1 481 ? -19.693 -10.347 34.271 1.00 91.06 481 LEU A O 1
ATOM 3697 N N . ARG A 1 482 ? -18.746 -12.248 34.982 1.00 91.00 482 ARG A N 1
ATOM 3698 C CA . ARG A 1 482 ? -19.935 -12.695 35.729 1.00 91.00 482 ARG A CA 1
ATOM 3699 C C . ARG A 1 482 ? -20.248 -11.759 36.894 1.00 91.00 482 ARG A C 1
ATOM 3701 O O . ARG A 1 482 ? -21.397 -11.362 37.044 1.00 91.00 482 ARG A O 1
ATOM 3708 N N . SER A 1 483 ? -19.245 -11.361 37.678 1.00 90.12 483 SER A N 1
ATOM 3709 C CA . SER A 1 483 ? -19.436 -10.434 38.802 1.00 90.12 483 SER A CA 1
ATOM 3710 C C . SER A 1 483 ? -19.939 -9.056 38.362 1.00 90.12 483 SER A C 1
ATOM 3712 O O . SER A 1 483 ? -20.824 -8.499 39.002 1.00 90.12 483 SER A O 1
ATOM 3714 N N . SER A 1 484 ? -19.417 -8.508 37.261 1.00 88.25 484 SER A N 1
ATOM 3715 C CA . SER A 1 484 ? -19.892 -7.222 36.725 1.00 88.25 484 SER A CA 1
ATOM 3716 C C . SER A 1 484 ? -21.310 -7.308 36.160 1.00 88.25 484 SER A C 1
ATOM 3718 O O . SER A 1 484 ? -22.081 -6.369 36.334 1.00 88.25 484 SER A O 1
ATOM 3720 N N . ARG A 1 485 ? -21.692 -8.446 35.563 1.00 91.19 485 ARG A N 1
ATOM 3721 C CA . ARG A 1 485 ? -23.079 -8.698 35.149 1.00 91.19 485 ARG A CA 1
ATOM 3722 C C . ARG A 1 485 ? -24.041 -8.698 36.337 1.00 91.19 485 ARG A C 1
ATOM 3724 O O . ARG A 1 485 ? -25.072 -8.044 36.261 1.00 91.19 485 ARG A O 1
ATOM 3731 N N . ILE A 1 486 ? -23.680 -9.370 37.434 1.00 89.31 486 ILE A N 1
ATOM 3732 C CA . ILE A 1 486 ? -24.495 -9.396 38.661 1.00 89.31 486 ILE A CA 1
ATOM 3733 C C . ILE A 1 486 ? -24.766 -7.970 39.153 1.00 89.31 486 ILE A C 1
ATOM 3735 O O . ILE A 1 486 ? -25.910 -7.638 39.431 1.00 89.31 486 ILE A O 1
ATOM 3739 N N . ALA A 1 487 ? -23.755 -7.098 39.165 1.00 88.00 487 ALA A N 1
ATOM 3740 C CA . ALA A 1 487 ? -23.931 -5.710 39.595 1.00 88.00 487 ALA A CA 1
ATOM 3741 C C . ALA A 1 487 ? -24.900 -4.903 38.704 1.00 88.00 487 ALA A C 1
ATOM 3743 O O . ALA A 1 487 ? -25.571 -3.990 39.193 1.00 88.00 487 ALA A O 1
ATOM 3744 N N . VAL A 1 488 ? -24.964 -5.208 37.403 1.00 88.31 488 VAL A N 1
ATOM 3745 C CA . VAL A 1 488 ? -25.932 -4.614 36.466 1.00 88.31 488 VAL A CA 1
ATOM 3746 C C . VAL A 1 488 ? -27.336 -5.171 36.726 1.00 88.31 488 VAL A C 1
ATOM 3748 O O . VAL A 1 488 ? -28.285 -4.398 36.845 1.00 88.31 488 VAL A O 1
ATOM 3751 N N . ASP A 1 489 ? -27.464 -6.490 36.884 1.00 88.69 489 ASP A N 1
ATOM 3752 C CA . ASP A 1 489 ? -28.741 -7.166 37.152 1.00 88.69 489 ASP A CA 1
ATOM 3753 C C . ASP A 1 489 ? -29.351 -6.722 38.500 1.00 88.69 489 ASP A C 1
ATOM 3755 O O . ASP A 1 489 ? -30.554 -6.463 38.586 1.00 88.69 489 ASP A O 1
ATOM 3759 N N . GLU A 1 490 ? -28.522 -6.556 39.536 1.00 90.69 490 GLU A N 1
ATOM 3760 C CA . GLU A 1 490 ? -28.906 -5.995 40.839 1.00 90.69 490 GLU A CA 1
ATOM 3761 C C . GLU A 1 490 ? -29.432 -4.567 40.699 1.00 90.69 490 GLU A C 1
ATOM 3763 O O . GLU A 1 490 ? -30.487 -4.250 41.243 1.00 90.69 490 GLU A O 1
ATOM 3768 N N . TRP A 1 491 ? -28.763 -3.719 39.908 1.00 94.06 491 TRP A N 1
ATOM 3769 C CA . TRP A 1 491 ? -29.244 -2.358 39.669 1.00 94.06 491 TRP A CA 1
ATOM 3770 C C . TRP A 1 491 ? -30.612 -2.356 38.979 1.00 94.06 491 TRP A C 1
ATOM 3772 O O . TRP A 1 491 ? -31.503 -1.612 39.384 1.00 94.06 491 TRP A O 1
ATOM 3782 N N . PHE A 1 492 ? -30.824 -3.212 37.972 1.00 89.44 492 PHE A N 1
ATOM 3783 C CA . PHE A 1 492 ? -32.134 -3.343 37.326 1.00 89.44 492 PHE A CA 1
ATOM 3784 C C . PHE A 1 492 ? -33.204 -3.859 38.291 1.00 89.44 492 PHE A C 1
ATOM 3786 O O . PHE A 1 492 ? -34.366 -3.457 38.207 1.00 89.44 492 PHE A O 1
ATOM 3793 N N . HIS A 1 493 ? -32.842 -4.756 39.207 1.00 87.94 493 HIS A N 1
ATOM 3794 C CA . HIS A 1 493 ? -33.745 -5.225 40.250 1.00 87.94 493 HIS A CA 1
ATOM 3795 C C . HIS A 1 493 ? -34.133 -4.092 41.213 1.00 87.94 493 HIS A C 1
ATOM 3797 O O . HIS A 1 493 ? -35.321 -3.860 41.432 1.00 87.94 493 HIS A O 1
ATOM 3803 N N . GLU A 1 494 ? -33.157 -3.331 41.709 1.00 90.44 494 GLU A N 1
ATOM 3804 C CA . GLU A 1 494 ? -33.372 -2.166 42.575 1.00 90.44 494 GLU A CA 1
ATOM 3805 C C . GLU A 1 494 ? -34.177 -1.064 41.876 1.00 90.44 494 GLU A C 1
ATOM 3807 O O . GLU A 1 494 ? -35.080 -0.476 42.469 1.00 90.44 494 GLU A O 1
ATOM 3812 N N . ALA A 1 495 ? -33.884 -0.773 40.605 1.00 88.81 495 ALA A N 1
ATOM 3813 C CA . ALA A 1 495 ? -34.640 0.187 39.809 1.00 88.81 495 ALA A CA 1
ATOM 3814 C C . ALA A 1 495 ? -36.107 -0.243 39.691 1.00 88.81 495 ALA A C 1
ATOM 3816 O O . ALA A 1 495 ? -36.997 0.535 40.023 1.00 88.81 495 ALA A O 1
ATOM 3817 N N . ARG A 1 496 ? -36.378 -1.501 39.325 1.00 87.31 496 ARG A N 1
ATOM 3818 C CA . ARG A 1 496 ? -37.750 -2.027 39.247 1.00 87.31 496 ARG A CA 1
ATOM 3819 C C . ARG A 1 496 ? -38.509 -1.891 40.564 1.00 87.31 496 ARG A C 1
ATOM 3821 O O . ARG A 1 496 ? -39.626 -1.380 40.559 1.00 87.31 496 ARG A O 1
ATOM 3828 N N . GLN A 1 497 ? -37.890 -2.267 41.685 1.00 88.56 497 GLN A N 1
ATOM 3829 C CA . GLN A 1 497 ? -38.502 -2.112 43.006 1.00 88.56 497 GLN A CA 1
ATOM 3830 C C . GLN A 1 497 ? -38.849 -0.648 43.310 1.00 88.56 497 GLN A C 1
ATOM 3832 O O . GLN A 1 497 ? -39.951 -0.364 43.777 1.00 88.56 497 GLN A O 1
ATOM 3837 N N . ARG A 1 498 ? -37.942 0.288 43.000 1.00 91.25 498 ARG A N 1
ATOM 3838 C CA . ARG A 1 498 ? -38.157 1.729 43.220 1.00 91.25 498 ARG A CA 1
ATOM 3839 C C . ARG A 1 498 ? -39.311 2.294 42.392 1.00 91.25 498 ARG A C 1
ATOM 3841 O O . ARG A 1 498 ? -40.013 3.177 42.875 1.00 91.25 498 ARG A O 1
ATOM 3848 N N . TYR A 1 499 ? -39.535 1.766 41.191 1.00 87.75 499 TYR A N 1
ATOM 3849 C CA . TYR A 1 499 ? -40.633 2.177 40.310 1.00 87.75 499 TYR A CA 1
ATOM 3850 C C . TYR A 1 499 ? -41.904 1.320 40.459 1.00 87.75 499 TYR A C 1
ATOM 3852 O O . TYR A 1 499 ? -42.824 1.454 39.657 1.00 87.75 499 TYR A O 1
ATOM 3860 N N . GLY A 1 500 ? -41.986 0.456 41.480 1.00 88.81 500 GLY A N 1
ATOM 3861 C CA . GLY A 1 500 ? -43.179 -0.357 41.749 1.00 88.81 500 GLY A CA 1
ATOM 3862 C C . GLY A 1 500 ? -43.434 -1.471 40.727 1.00 88.81 500 GLY A C 1
ATOM 3863 O O . GLY A 1 500 ? -44.557 -1.954 40.612 1.00 88.81 500 GLY A O 1
ATOM 3864 N N . LEU A 1 501 ? -42.408 -1.886 39.981 1.00 85.38 501 LEU A N 1
ATOM 3865 C CA . LEU A 1 501 ? -42.470 -3.019 39.059 1.00 85.38 501 LEU A CA 1
ATOM 3866 C C . LEU A 1 501 ? -42.095 -4.295 39.828 1.00 85.38 501 LEU A C 1
ATOM 3868 O O . LEU A 1 501 ? -40.921 -4.538 40.117 1.00 85.38 501 LEU A O 1
ATOM 3872 N N . HIS A 1 502 ? -43.091 -5.093 40.215 1.00 80.12 502 HIS A N 1
ATOM 3873 C CA . HIS A 1 502 ? -42.872 -6.324 40.980 1.00 80.12 502 HIS A CA 1
ATOM 3874 C C . HIS A 1 502 ? -42.233 -7.443 40.130 1.00 80.12 502 HIS A C 1
ATOM 3876 O O . HIS A 1 502 ? -42.345 -7.475 38.907 1.00 80.12 502 HIS A O 1
ATOM 3882 N N . ALA A 1 503 ? -41.488 -8.333 40.793 1.00 58.06 503 ALA A N 1
ATOM 3883 C CA . ALA A 1 503 ? -40.452 -9.179 40.192 1.00 58.06 503 ALA A CA 1
ATOM 3884 C C . ALA A 1 503 ? -40.945 -10.401 39.387 1.00 58.06 503 ALA A C 1
ATOM 3886 O O . ALA A 1 503 ? -40.120 -11.041 38.734 1.00 58.06 503 ALA A O 1
ATOM 3887 N N . ASP A 1 504 ? -42.241 -10.712 39.393 1.00 60.56 504 ASP A N 1
ATOM 3888 C CA . ASP A 1 504 ? -42.730 -12.040 38.985 1.00 60.56 504 ASP A CA 1
ATOM 3889 C C . ASP A 1 504 ? -43.050 -12.184 37.484 1.00 60.56 504 ASP A C 1
ATOM 3891 O O . ASP A 1 504 ? -43.269 -13.289 36.994 1.00 60.56 504 ASP A O 1
ATOM 3895 N N . ASP A 1 505 ? -42.985 -11.100 36.714 1.00 61.91 505 ASP A N 1
ATOM 3896 C CA . ASP A 1 505 ? -43.638 -11.040 35.400 1.00 61.91 505 ASP A CA 1
ATOM 3897 C C . ASP A 1 505 ? -42.678 -11.069 34.196 1.00 61.91 505 ASP A C 1
ATOM 3899 O O . ASP A 1 505 ? -43.008 -10.552 33.137 1.00 61.91 505 ASP A O 1
ATOM 3903 N N . GLY A 1 506 ? -41.469 -11.632 34.319 1.00 76.88 506 GLY A N 1
ATOM 3904 C CA . GLY A 1 506 ? -40.569 -11.874 33.171 1.00 76.88 506 GLY A CA 1
ATOM 3905 C C . GLY A 1 506 ? -40.208 -10.643 32.316 1.00 76.88 506 GLY A C 1
ATOM 3906 O O . GLY A 1 506 ? -39.818 -10.798 31.160 1.00 76.88 506 GLY A O 1
ATOM 3907 N N . TRP A 1 507 ? -40.354 -9.433 32.863 1.00 80.62 507 TRP A N 1
ATOM 3908 C CA . TRP A 1 507 ? -40.091 -8.170 32.170 1.00 80.62 507 TRP A CA 1
ATOM 3909 C C . TRP A 1 507 ? -38.647 -8.075 31.679 1.00 80.62 507 TRP A C 1
ATOM 3911 O O . TRP A 1 507 ? -37.702 -8.376 32.415 1.00 80.62 507 TRP A O 1
ATOM 3921 N N . THR A 1 508 ? -38.479 -7.574 30.459 1.00 82.44 508 THR A N 1
ATOM 3922 C CA . THR A 1 508 ? -37.185 -7.152 29.928 1.00 82.44 508 THR A CA 1
ATOM 3923 C C . THR A 1 508 ? -36.991 -5.663 30.178 1.00 82.44 508 THR A C 1
ATOM 3925 O O . THR A 1 508 ? -37.874 -4.857 29.901 1.00 82.44 508 THR A O 1
ATOM 3928 N N . CYS A 1 509 ? -35.836 -5.298 30.729 1.00 85.06 509 CYS A N 1
ATOM 3929 C CA . CYS A 1 509 ? -35.465 -3.913 30.990 1.00 85.06 509 CYS A CA 1
ATOM 3930 C C . CYS A 1 509 ? -34.284 -3.525 30.102 1.00 85.06 509 CYS A C 1
ATOM 3932 O O . CYS A 1 509 ? -33.277 -4.233 30.073 1.00 85.06 509 CYS A O 1
ATOM 3934 N N . GLU A 1 510 ? -34.387 -2.390 29.421 1.00 87.19 510 GLU A N 1
ATOM 3935 C CA . GLU A 1 510 ? -33.324 -1.822 28.596 1.00 87.19 510 GLU A CA 1
ATOM 3936 C C . GLU A 1 510 ? -33.130 -0.347 28.958 1.00 87.19 510 GLU A C 1
ATOM 3938 O O . GLU A 1 510 ? -34.090 0.413 29.059 1.00 87.19 510 GLU A O 1
ATOM 3943 N N . VAL A 1 511 ? -31.885 0.076 29.191 1.00 85.31 511 VAL A N 1
ATOM 3944 C CA . VAL A 1 511 ? -31.588 1.493 29.441 1.00 85.31 511 VAL A CA 1
ATOM 3945 C C . VAL A 1 511 ? -31.378 2.199 28.112 1.00 85.31 511 VAL A C 1
ATOM 3947 O O . VAL A 1 511 ? -30.465 1.874 27.353 1.00 85.31 511 VAL A O 1
ATOM 3950 N N . ASN A 1 512 ? -32.175 3.229 27.871 1.00 84.12 512 ASN A N 1
ATOM 3951 C CA . ASN A 1 512 ? -31.988 4.156 26.778 1.00 84.12 512 ASN A CA 1
ATOM 3952 C C . ASN A 1 512 ? -31.156 5.351 27.257 1.00 84.12 512 ASN A C 1
ATOM 3954 O O . ASN A 1 512 ? -31.689 6.353 27.739 1.00 84.12 512 ASN A O 1
ATOM 3958 N N . PHE A 1 513 ? -29.832 5.242 27.129 1.00 80.94 513 PHE A N 1
ATOM 3959 C CA . PHE A 1 513 ? -28.901 6.293 27.555 1.00 80.94 513 PHE A CA 1
ATOM 3960 C C . PHE A 1 513 ? -29.104 7.623 26.814 1.00 80.94 513 PHE A C 1
ATOM 3962 O O . PHE A 1 513 ? -28.858 8.677 27.391 1.00 80.94 513 PHE A O 1
ATOM 3969 N N . GLU A 1 514 ? -29.591 7.597 25.568 1.00 78.06 514 GLU A N 1
ATOM 3970 C CA . GLU A 1 514 ? -29.868 8.816 24.795 1.00 78.06 514 GLU A CA 1
ATOM 3971 C C . GLU A 1 514 ? -31.085 9.569 25.340 1.00 78.06 514 GLU A C 1
ATOM 3973 O O . GLU A 1 514 ? -31.075 10.796 25.423 1.00 78.06 514 GLU A O 1
ATOM 3978 N N . LYS A 1 515 ? -32.127 8.834 25.742 1.00 84.38 515 LYS A N 1
ATOM 3979 C CA . LYS A 1 515 ? -33.347 9.411 26.325 1.00 84.38 515 LYS A CA 1
ATOM 3980 C C . LYS A 1 515 ? -33.257 9.620 27.835 1.00 84.38 515 LYS A C 1
ATOM 3982 O O . LYS A 1 515 ? -34.119 10.286 28.407 1.00 84.38 515 LYS A O 1
ATOM 3987 N N . GLY A 1 516 ? -32.246 9.042 28.484 1.00 88.00 516 GLY A N 1
ATOM 3988 C CA . GLY A 1 516 ? -32.171 8.979 29.939 1.00 88.00 516 GLY A CA 1
ATOM 3989 C C . GLY A 1 516 ? -33.368 8.236 30.535 1.00 88.00 516 GLY A C 1
ATOM 3990 O O . GLY A 1 516 ? -33.952 8.690 31.519 1.00 88.00 516 GLY A O 1
ATOM 3991 N N . SER A 1 517 ? -33.782 7.136 29.903 1.00 91.81 517 SER A N 1
ATOM 3992 C CA . SER A 1 517 ? -34.948 6.353 30.317 1.00 91.81 517 SER A CA 1
ATOM 3993 C C . SER A 1 517 ? -34.631 4.868 30.460 1.00 91.81 517 SER A C 1
ATOM 3995 O O . SER A 1 517 ? -33.654 4.360 29.917 1.00 91.81 517 SER A O 1
ATOM 3997 N N . LEU A 1 518 ? -35.466 4.174 31.220 1.00 90.31 518 LEU A N 1
ATOM 3998 C CA . LEU A 1 518 ? -35.509 2.734 31.374 1.00 90.31 518 LEU A CA 1
ATOM 3999 C C . LEU A 1 518 ? -36.768 2.236 30.663 1.00 90.31 518 LEU A C 1
ATOM 4001 O O . LEU A 1 518 ? -37.884 2.470 31.128 1.00 90.31 518 LEU A O 1
ATOM 4005 N N . ASP A 1 519 ? -36.578 1.576 29.529 1.00 88.94 519 ASP A N 1
ATOM 4006 C CA . ASP A 1 519 ? -37.644 0.956 28.758 1.00 88.94 519 ASP A CA 1
ATOM 4007 C C . ASP A 1 519 ? -37.900 -0.442 29.341 1.00 88.94 519 ASP A C 1
ATOM 4009 O O . ASP A 1 519 ? -37.009 -1.292 29.392 1.00 88.94 519 ASP A O 1
ATOM 4013 N N . VAL A 1 520 ? -39.109 -0.669 29.845 1.00 87.75 520 VAL A N 1
ATOM 4014 C CA . VAL A 1 520 ? -39.518 -1.916 30.495 1.00 87.75 520 VAL A CA 1
ATOM 4015 C C . VAL A 1 520 ? -40.624 -2.545 29.668 1.00 87.75 520 VAL A C 1
ATOM 4017 O O . VAL A 1 520 ? -41.720 -2.002 29.571 1.00 87.75 520 VAL A O 1
ATOM 4020 N N . SER A 1 521 ? -40.342 -3.686 29.058 1.00 84.56 521 SER A N 1
ATOM 4021 C CA . SER A 1 521 ? -41.274 -4.405 28.195 1.00 84.56 521 SER A CA 1
ATOM 4022 C C . SER A 1 521 ? -41.740 -5.697 28.855 1.00 84.56 521 SER A C 1
ATOM 4024 O O . SER A 1 521 ? -40.944 -6.469 29.395 1.00 84.56 521 SER A O 1
ATOM 4026 N N . SER A 1 522 ? -43.055 -5.907 28.861 1.00 81.81 522 SER A N 1
ATOM 4027 C CA . SER A 1 522 ? -43.665 -7.132 29.373 1.00 81.81 522 SER A CA 1
ATOM 4028 C C . SER A 1 522 ? -43.336 -8.266 28.405 1.00 81.81 522 SER A C 1
ATOM 4030 O O . SER A 1 522 ? -43.369 -8.036 27.189 1.00 81.81 522 SER A O 1
ATOM 4032 N N . PRO A 1 523 ? -43.045 -9.487 28.883 1.00 73.88 523 PRO A N 1
ATOM 4033 C CA . PRO A 1 523 ? -43.002 -10.649 28.017 1.00 73.88 523 PRO A CA 1
ATOM 4034 C C . PRO A 1 523 ? -44.394 -10.785 27.406 1.00 73.88 523 PRO A C 1
ATOM 4036 O O . PRO A 1 523 ? -45.364 -11.129 28.077 1.00 73.88 523 PRO A O 1
ATOM 4039 N N . CYS A 1 524 ? -44.500 -10.410 26.134 1.00 55.53 524 CYS A N 1
ATOM 4040 C CA . CYS A 1 524 ? -45.763 -10.349 25.422 1.00 55.53 524 CYS A CA 1
ATOM 4041 C C . CYS A 1 524 ? -46.502 -11.685 25.609 1.00 55.53 524 CYS A C 1
ATOM 4043 O O . CYS A 1 524 ? -45.970 -12.743 25.272 1.00 55.53 524 CYS A O 1
ATOM 4045 N N . SER A 1 525 ? -47.730 -11.657 26.131 1.00 47.28 525 SER A N 1
ATOM 4046 C CA . SER A 1 525 ? -48.580 -12.841 26.329 1.00 47.28 525 SER A CA 1
ATOM 4047 C C . SER A 1 525 ? -49.082 -13.455 25.009 1.00 47.28 525 SER A C 1
ATOM 4049 O O . SER A 1 525 ? -49.986 -14.293 25.000 1.00 47.28 525 SER A O 1
ATOM 4051 N N . SER A 1 526 ? -48.462 -13.110 23.876 1.00 44.69 526 SER A N 1
ATOM 4052 C CA . SER A 1 526 ? -48.717 -13.644 22.540 1.00 44.69 526 SER A CA 1
ATOM 4053 C C . SER A 1 526 ? -48.137 -15.056 22.348 1.00 44.69 526 SER A C 1
ATOM 4055 O O . SER A 1 526 ? -47.482 -15.367 21.360 1.00 44.69 526 SER A O 1
ATOM 4057 N N . SER A 1 527 ? -48.501 -15.969 23.252 1.00 40.97 527 SER A N 1
ATOM 4058 C CA . SER A 1 527 ? -48.686 -17.386 22.906 1.00 40.97 527 SER A CA 1
ATOM 4059 C C . SER A 1 527 ? -50.028 -17.627 22.185 1.00 40.97 527 SER A C 1
ATOM 4061 O O . SER A 1 527 ? -50.424 -18.773 21.972 1.00 40.97 527 SER A O 1
ATOM 4063 N N . GLN A 1 528 ? -50.752 -16.577 21.770 1.00 40.69 528 GLN A N 1
ATOM 4064 C CA . GLN A 1 528 ? -51.862 -16.719 20.828 1.00 40.69 528 GLN A CA 1
ATOM 4065 C C . GLN A 1 528 ? -51.328 -16.945 19.412 1.00 40.69 528 GLN A C 1
ATOM 4067 O O . GLN A 1 528 ? -51.018 -16.011 18.682 1.00 40.69 528 GLN A O 1
ATOM 4072 N N . MET A 1 529 ? -51.233 -18.232 19.071 1.00 37.12 529 MET A N 1
ATOM 4073 C CA . MET A 1 529 ? -51.456 -18.813 17.746 1.00 37.12 529 MET A CA 1
ATOM 4074 C C . MET A 1 529 ? -51.295 -17.842 16.564 1.00 37.12 529 MET A C 1
ATOM 4076 O O . MET A 1 529 ? -52.277 -17.377 15.985 1.00 37.12 529 MET A O 1
ATOM 4080 N N . CYS A 1 530 ? -50.065 -17.681 16.082 1.00 33.00 530 CYS A N 1
ATOM 4081 C CA . CYS A 1 530 ? -49.876 -17.591 14.639 1.00 33.00 530 CYS A CA 1
ATOM 4082 C C . CYS A 1 530 ? -50.294 -18.946 14.050 1.00 33.00 530 CYS A C 1
ATOM 4084 O O . CYS A 1 530 ? -49.485 -19.864 13.923 1.00 33.00 530 CYS A O 1
ATOM 4086 N N . LEU A 1 531 ? -51.589 -19.097 13.752 1.00 36.91 531 LEU A N 1
ATOM 4087 C CA . LEU A 1 531 ? -52.078 -20.120 12.838 1.00 36.91 531 LEU A CA 1
ATOM 4088 C C . LEU A 1 531 ? -51.421 -19.848 11.487 1.00 36.91 531 LEU A C 1
ATOM 4090 O O . LEU A 1 531 ? -51.877 -19.016 10.708 1.00 36.91 531 LEU A O 1
ATOM 4094 N N . ALA A 1 532 ? -50.322 -20.555 11.242 1.00 37.47 532 ALA A N 1
ATOM 4095 C CA . ALA A 1 532 ? -49.788 -20.764 9.915 1.00 37.47 532 ALA A CA 1
ATOM 4096 C C . ALA A 1 532 ? -50.895 -21.402 9.066 1.00 37.47 532 ALA A C 1
ATOM 4098 O O 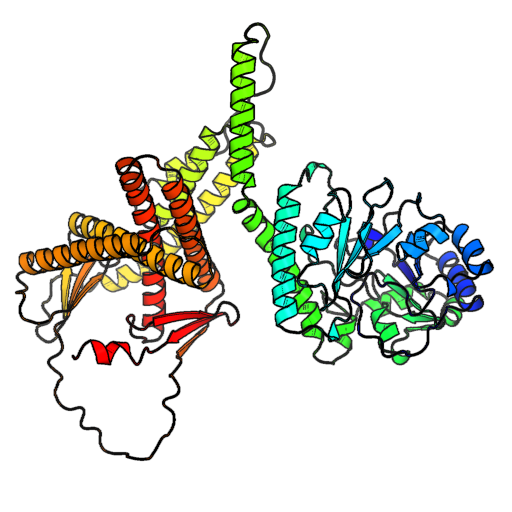. ALA A 1 532 ? -51.186 -22.595 9.178 1.00 37.47 532 ALA A O 1
ATOM 4099 N N . THR A 1 533 ? -51.554 -20.596 8.238 1.00 35.88 533 THR A N 1
ATOM 4100 C CA . THR A 1 533 ? -52.315 -21.109 7.106 1.00 35.88 533 THR A CA 1
ATOM 4101 C C . THR A 1 533 ? -51.329 -21.814 6.181 1.00 35.88 533 THR A C 1
ATOM 4103 O O . THR A 1 533 ? -50.296 -21.275 5.788 1.00 35.88 533 THR A O 1
ATOM 4106 N N . GLY A 1 534 ? -51.603 -23.095 5.950 1.00 42.12 534 GLY A N 1
ATOM 4107 C CA . GLY A 1 534 ? -50.639 -24.041 5.422 1.00 42.12 534 GLY A CA 1
ATOM 4108 C C . GLY A 1 534 ? -50.188 -23.739 3.999 1.00 42.12 534 GLY A C 1
ATOM 4109 O O . GLY A 1 534 ? -50.995 -23.678 3.080 1.00 42.12 534 GLY A O 1
ATOM 4110 N N . PHE A 1 535 ? -48.872 -23.702 3.825 1.00 36.91 535 PHE A N 1
ATOM 4111 C CA . PHE A 1 535 ? -48.206 -24.226 2.641 1.00 36.91 535 PHE A CA 1
ATOM 4112 C C . PHE A 1 535 ? -47.053 -25.110 3.112 1.00 36.91 535 PHE A C 1
ATOM 4114 O O . PHE A 1 535 ? -45.917 -24.680 3.286 1.00 36.91 535 PHE A O 1
ATOM 4121 N N . ALA A 1 536 ? -47.378 -26.376 3.363 1.00 44.47 536 ALA A N 1
ATOM 4122 C CA . ALA A 1 536 ? -46.385 -27.429 3.441 1.00 44.47 536 ALA A CA 1
ATOM 4123 C C . ALA A 1 536 ? -45.926 -27.750 2.010 1.00 44.47 536 ALA A C 1
ATOM 4125 O O . ALA A 1 536 ? -46.553 -28.544 1.313 1.00 44.47 536 ALA A O 1
ATOM 4126 N N . SER A 1 537 ? -44.824 -27.143 1.572 1.00 39.38 537 SER A N 1
ATOM 4127 C CA . SER A 1 537 ? -44.003 -27.709 0.504 1.00 39.38 537 SER A CA 1
ATOM 4128 C C . SER A 1 537 ? -42.536 -27.652 0.914 1.00 39.38 537 SER A C 1
ATOM 4130 O O . SER A 1 537 ? -41.953 -26.580 1.032 1.00 39.38 537 SER A O 1
ATOM 4132 N N . GLN A 1 538 ? -42.000 -28.841 1.182 1.00 45.72 538 GLN A N 1
ATOM 4133 C CA . GLN A 1 538 ? -40.596 -29.249 1.114 1.00 45.72 538 GLN A CA 1
ATOM 4134 C C . GLN A 1 538 ? -39.614 -28.137 0.704 1.00 45.72 538 GLN A C 1
ATOM 4136 O O . GLN A 1 538 ? -39.533 -27.795 -0.471 1.00 45.72 538 GLN A O 1
ATOM 4141 N N . ASN A 1 539 ? -38.822 -27.635 1.654 1.00 39.00 539 ASN A N 1
ATOM 4142 C CA . ASN A 1 539 ? -37.605 -26.893 1.334 1.00 39.00 539 ASN A CA 1
ATOM 4143 C C . ASN A 1 539 ? -36.432 -27.497 2.127 1.00 39.00 539 ASN A C 1
ATOM 4145 O O . ASN A 1 539 ? -36.398 -27.368 3.354 1.00 39.00 539 ASN A O 1
ATOM 4149 N N . PRO A 1 540 ? -35.515 -28.233 1.475 1.00 46.56 540 PRO A N 1
ATOM 4150 C CA . PRO A 1 540 ? -34.277 -28.684 2.088 1.00 46.56 540 PRO A CA 1
ATOM 4151 C C . PRO A 1 540 ? -33.270 -27.522 2.091 1.00 46.56 540 PRO A C 1
ATOM 4153 O O . PRO A 1 540 ? -33.141 -26.831 1.088 1.00 46.56 540 PRO A O 1
ATOM 4156 N N . LEU A 1 541 ? -32.538 -27.372 3.201 1.00 42.25 541 LEU A N 1
ATOM 4157 C CA . LEU A 1 541 ? -31.532 -26.335 3.502 1.00 42.25 541 LEU A CA 1
ATOM 4158 C C . LEU A 1 541 ? -32.121 -25.006 4.011 1.00 42.25 541 LEU A C 1
ATOM 4160 O O . LEU A 1 541 ? -32.382 -24.073 3.260 1.00 42.25 541 LEU A O 1
ATOM 4164 N N . LEU A 1 542 ? -32.244 -24.904 5.340 1.00 47.59 542 LEU A N 1
ATOM 4165 C CA . LEU A 1 542 ? -32.216 -23.634 6.075 1.00 47.59 542 LEU A CA 1
ATOM 4166 C C . LEU A 1 542 ? -30.819 -23.017 5.899 1.00 47.59 542 LEU A C 1
ATOM 4168 O O . LEU A 1 542 ? -29.949 -23.109 6.765 1.00 47.59 542 LEU A O 1
ATOM 4172 N N . GLU A 1 543 ? -30.574 -22.459 4.721 1.00 51.22 543 GLU A N 1
ATOM 4173 C CA . GLU A 1 543 ? -29.436 -21.592 4.468 1.00 51.22 543 GLU A CA 1
ATOM 4174 C C . GLU A 1 543 ? -29.577 -20.398 5.423 1.00 51.22 543 GLU A C 1
ATOM 4176 O O . GLU A 1 543 ? -30.630 -19.757 5.454 1.00 51.22 543 GLU A O 1
ATOM 4181 N N . LYS A 1 544 ? -28.571 -20.159 6.283 1.00 60.84 544 LYS A N 1
ATOM 4182 C CA . LYS A 1 544 ? -28.561 -19.024 7.221 1.00 60.84 544 LYS A CA 1
ATOM 4183 C C . LYS A 1 544 ? -28.904 -17.764 6.430 1.00 60.84 544 LYS A C 1
ATOM 4185 O O . LYS A 1 544 ? -28.066 -17.303 5.657 1.00 60.84 544 LYS A O 1
ATOM 4190 N N . GLN A 1 545 ? -30.108 -17.221 6.618 1.00 66.12 545 GLN A N 1
ATOM 4191 C CA . GLN A 1 545 ? -30.467 -15.937 6.032 1.00 66.12 545 GLN A CA 1
ATOM 4192 C C . GLN A 1 545 ? -29.455 -14.916 6.557 1.00 66.12 545 GLN A C 1
ATOM 4194 O O . GLN A 1 545 ? -29.363 -14.669 7.758 1.00 66.12 545 GLN A O 1
ATOM 4199 N N . ARG A 1 546 ? -28.597 -14.432 5.661 1.00 79.19 546 ARG A N 1
ATOM 4200 C CA . ARG A 1 546 ? -27.644 -13.361 5.932 1.00 79.19 546 ARG A CA 1
ATOM 4201 C C . ARG A 1 546 ? -28.262 -12.091 5.397 1.00 79.19 546 ARG A C 1
ATOM 4203 O O . ARG A 1 546 ? -28.437 -11.957 4.189 1.00 79.19 546 ARG A O 1
ATOM 4210 N N . GLU A 1 547 ? -28.578 -11.173 6.293 1.00 86.00 547 GLU A N 1
ATOM 4211 C CA . GLU A 1 547 ? -28.986 -9.830 5.905 1.00 86.00 547 GLU A CA 1
ATOM 4212 C C . GLU A 1 547 ? -27.746 -8.934 5.883 1.00 86.00 547 GLU A C 1
ATOM 4214 O O . GLU A 1 547 ? -26.893 -9.008 6.771 1.00 86.00 547 GLU A O 1
ATOM 4219 N N . THR A 1 548 ? -27.605 -8.117 4.840 1.00 88.62 548 THR A N 1
ATOM 4220 C CA . THR A 1 548 ? -26.422 -7.272 4.634 1.00 88.62 548 THR A CA 1
ATOM 4221 C C . THR A 1 548 ? -26.815 -5.821 4.398 1.00 88.62 548 THR A C 1
ATOM 4223 O O . THR A 1 548 ? -27.751 -5.548 3.649 1.00 88.62 548 THR A O 1
ATOM 4226 N N . MET A 1 549 ? -26.063 -4.884 4.977 1.00 88.62 549 MET A N 1
ATOM 4227 C CA . MET A 1 549 ? -26.216 -3.445 4.752 1.00 88.62 549 MET A CA 1
ATOM 4228 C C . MET A 1 549 ? -24.883 -2.839 4.310 1.00 88.62 549 MET A C 1
ATOM 4230 O O . MET A 1 549 ? -23.887 -2.944 5.026 1.00 88.62 549 MET A O 1
ATOM 4234 N N . ALA A 1 550 ? -24.870 -2.157 3.163 1.00 89.25 550 ALA A N 1
ATOM 4235 C CA . ALA A 1 550 ? -23.705 -1.401 2.713 1.00 89.25 550 ALA A CA 1
ATOM 4236 C C . ALA A 1 550 ? -23.438 -0.204 3.642 1.00 89.25 550 ALA A C 1
ATOM 4238 O O . ALA A 1 550 ? -24.345 0.563 3.972 1.00 89.25 550 ALA A O 1
ATOM 4239 N N . LEU A 1 551 ? -22.185 -0.033 4.055 1.00 86.25 551 LEU A N 1
ATOM 4240 C CA . LEU A 1 551 ? -21.743 1.063 4.909 1.00 86.25 551 LEU A CA 1
ATOM 4241 C C . LEU A 1 551 ? -21.211 2.222 4.064 1.00 86.25 551 LEU A C 1
ATOM 4243 O O . LEU A 1 551 ? -20.476 2.027 3.096 1.00 86.25 551 LEU A O 1
ATOM 4247 N N . SER A 1 552 ? -21.547 3.453 4.457 1.00 88.00 552 SER A N 1
ATOM 4248 C CA . SER A 1 552 ? -20.921 4.636 3.865 1.00 88.00 552 SER A CA 1
ATOM 4249 C C . SER A 1 552 ? -19.448 4.743 4.283 1.00 88.00 552 SER A C 1
ATOM 4251 O O . SER A 1 552 ? -19.054 4.242 5.336 1.00 88.00 552 SER A O 1
ATOM 4253 N N . ASP A 1 553 ? -18.624 5.464 3.515 1.00 72.75 553 ASP A N 1
ATOM 4254 C CA . ASP A 1 553 ? -17.218 5.689 3.892 1.00 72.75 553 ASP A CA 1
ATOM 4255 C C . ASP A 1 553 ? -17.083 6.392 5.256 1.00 72.75 553 ASP A C 1
ATOM 4257 O O . ASP A 1 553 ? -16.151 6.111 6.006 1.00 72.75 553 ASP A O 1
ATOM 4261 N N . LYS A 1 554 ? -18.039 7.263 5.613 1.00 77.12 554 LYS A N 1
ATOM 4262 C CA . LYS A 1 554 ? -18.084 7.904 6.936 1.00 77.12 554 LYS A CA 1
ATOM 4263 C C . LYS A 1 554 ? -18.384 6.899 8.044 1.00 77.12 554 LYS A C 1
ATOM 4265 O O . LYS A 1 554 ? -17.746 6.947 9.091 1.00 77.12 554 LYS A O 1
ATOM 4270 N N . ASP A 1 555 ? -19.326 5.987 7.809 1.00 81.25 555 ASP A N 1
ATOM 4271 C CA . ASP A 1 555 ? -19.653 4.926 8.764 1.00 81.25 555 ASP A CA 1
ATOM 4272 C C . ASP A 1 555 ? -18.464 3.999 8.986 1.00 81.25 555 ASP A C 1
ATOM 4274 O O . ASP A 1 555 ? -18.155 3.675 10.129 1.00 81.25 555 ASP A O 1
ATOM 4278 N N . LEU A 1 556 ? -17.767 3.634 7.905 1.00 73.75 556 LEU A N 1
ATOM 4279 C CA . LEU A 1 556 ? -16.549 2.831 7.968 1.00 73.75 556 LEU A CA 1
ATOM 4280 C C . LEU A 1 556 ? -15.451 3.536 8.754 1.00 73.75 556 LEU A C 1
ATOM 4282 O O . LEU A 1 556 ? -14.874 2.930 9.646 1.00 73.75 556 LEU A O 1
ATOM 4286 N N . GLN A 1 557 ? -15.176 4.810 8.468 1.00 71.06 557 GLN A N 1
ATOM 4287 C CA . GLN A 1 557 ? -14.173 5.581 9.208 1.00 71.06 557 GLN A CA 1
ATOM 4288 C C . GLN A 1 557 ? -14.505 5.654 10.700 1.00 71.06 557 GLN A C 1
ATOM 4290 O O . GLN A 1 557 ? -13.629 5.446 11.539 1.00 71.06 557 GLN A O 1
ATOM 4295 N N . PHE A 1 558 ? -15.772 5.908 11.028 1.00 78.31 558 PHE A N 1
ATOM 4296 C CA . PHE A 1 558 ? -16.230 6.007 12.405 1.00 78.31 558 PHE A CA 1
ATOM 4297 C C . PHE A 1 558 ? -16.115 4.675 13.153 1.00 78.31 558 PHE A C 1
ATOM 4299 O O . PHE A 1 558 ? -15.483 4.610 14.210 1.00 78.31 558 PHE A O 1
ATOM 4306 N N . ILE A 1 559 ? -16.684 3.598 12.603 1.00 83.25 559 ILE A N 1
ATOM 4307 C CA . ILE A 1 559 ? -16.659 2.295 13.272 1.00 83.25 559 ILE A CA 1
ATOM 4308 C C . ILE A 1 559 ? -15.240 1.742 13.358 1.00 83.25 559 ILE A C 1
ATOM 4310 O O . ILE A 1 559 ? -14.874 1.136 14.362 1.00 83.25 559 ILE A O 1
ATOM 4314 N N . TYR A 1 560 ? -14.410 2.017 12.352 1.00 75.94 560 TYR A N 1
ATOM 4315 C CA . TYR A 1 560 ? -13.002 1.662 12.369 1.00 75.94 560 TYR A CA 1
ATOM 4316 C C . TYR A 1 560 ? -12.266 2.370 13.507 1.00 75.94 560 TYR A C 1
ATOM 4318 O O . TYR A 1 560 ? -11.609 1.698 14.295 1.00 75.94 560 TYR A O 1
ATOM 4326 N N . ALA A 1 561 ? -12.446 3.684 13.675 1.00 70.94 561 ALA A N 1
ATOM 4327 C CA . ALA A 1 561 ? -11.834 4.428 14.776 1.00 70.94 561 ALA A CA 1
ATOM 4328 C C . ALA A 1 561 ? -12.217 3.856 16.155 1.00 70.94 561 ALA A C 1
ATOM 4330 O O . ALA A 1 561 ? -11.355 3.695 17.020 1.00 70.94 561 ALA A O 1
ATOM 4331 N N . LEU A 1 562 ? -13.486 3.477 16.349 1.00 73.19 562 LEU A N 1
ATOM 4332 C CA . LEU A 1 562 ? -13.938 2.850 17.595 1.00 73.19 562 LEU A CA 1
ATOM 4333 C C . LEU A 1 562 ? -13.340 1.454 17.808 1.00 73.19 562 LEU A C 1
ATOM 4335 O O . LEU A 1 562 ? -12.901 1.132 18.912 1.00 73.19 562 LEU A O 1
ATOM 4339 N N . LEU A 1 563 ? -13.301 0.620 16.766 1.00 76.44 563 LEU A N 1
ATOM 4340 C CA . LEU A 1 563 ? -12.696 -0.712 16.837 1.00 76.44 563 LEU A CA 1
ATOM 4341 C C . LEU A 1 563 ? -11.190 -0.630 17.120 1.00 76.44 563 LEU A C 1
ATOM 4343 O O . LEU A 1 563 ? -10.672 -1.424 17.906 1.00 76.44 563 LEU A O 1
ATOM 4347 N N . GLU A 1 564 ? -10.494 0.338 16.524 1.00 72.31 564 GLU A N 1
ATOM 4348 C CA . GLU A 1 564 ? -9.077 0.584 16.787 1.00 72.31 564 GLU A CA 1
ATOM 4349 C C . GLU A 1 564 ? -8.835 1.034 18.224 1.00 72.31 564 GLU A C 1
ATOM 4351 O O . GLU A 1 564 ? -7.943 0.495 18.881 1.00 72.31 564 GLU A O 1
ATOM 4356 N N . LEU A 1 565 ? -9.641 1.973 18.726 1.00 72.56 565 LEU A N 1
ATOM 4357 C CA . LEU A 1 565 ? -9.549 2.437 20.105 1.00 72.56 565 LEU A CA 1
ATOM 4358 C C . LEU A 1 565 ? -9.813 1.293 21.092 1.00 72.56 565 LEU A C 1
ATOM 4360 O O . LEU A 1 565 ? -9.045 1.103 22.033 1.00 72.56 565 LEU A O 1
ATOM 4364 N N . ARG A 1 566 ? -10.835 0.467 20.833 1.00 84.94 566 ARG A N 1
ATOM 4365 C CA . ARG A 1 566 ? -11.140 -0.729 21.631 1.00 84.94 566 ARG A CA 1
ATOM 4366 C C . ARG A 1 566 ? -9.939 -1.672 21.702 1.00 84.94 566 ARG A C 1
ATOM 4368 O O . ARG A 1 566 ? -9.570 -2.120 22.783 1.00 84.94 566 ARG A O 1
ATOM 4375 N N . ASN A 1 567 ? -9.326 -1.972 20.559 1.00 76.81 567 ASN A N 1
ATOM 4376 C CA . ASN A 1 567 ? -8.184 -2.881 20.503 1.00 76.81 567 ASN A CA 1
ATOM 4377 C C . ASN A 1 567 ? -6.957 -2.284 21.216 1.00 76.81 567 ASN A C 1
ATOM 4379 O O . ASN A 1 567 ? -6.305 -2.982 21.987 1.00 76.81 567 ASN A O 1
ATOM 4383 N N . ALA A 1 568 ? -6.697 -0.982 21.055 1.00 71.69 568 ALA A N 1
ATOM 4384 C CA . ALA A 1 568 ? -5.611 -0.295 21.756 1.00 71.69 568 ALA A CA 1
ATOM 4385 C C . ALA A 1 568 ? -5.793 -0.310 23.286 1.00 71.69 568 ALA A C 1
ATOM 4387 O O . ALA A 1 568 ? -4.825 -0.510 24.025 1.00 71.69 568 ALA A O 1
ATOM 4388 N N . LEU A 1 569 ? -7.027 -0.144 23.770 1.00 74.56 569 LEU A N 1
ATOM 4389 C CA . LEU A 1 569 ? -7.357 -0.248 25.194 1.00 74.56 569 LEU A CA 1
ATOM 4390 C C . LEU A 1 569 ? -7.168 -1.676 25.721 1.00 74.56 569 LEU A C 1
ATOM 4392 O O . LEU A 1 569 ? -6.625 -1.850 26.810 1.00 74.56 569 LEU A O 1
ATOM 4396 N N . ILE A 1 570 ? -7.533 -2.698 24.940 1.00 78.62 570 ILE A N 1
ATOM 4397 C CA . ILE A 1 570 ? -7.281 -4.109 25.279 1.00 78.62 570 ILE A CA 1
ATOM 4398 C C . ILE A 1 570 ? -5.776 -4.395 25.382 1.00 78.62 570 ILE A C 1
ATOM 4400 O O . ILE A 1 570 ? -5.330 -5.025 26.343 1.00 78.62 570 ILE A O 1
ATOM 4404 N N . ASP A 1 571 ? -4.974 -3.909 24.437 1.00 77.94 571 ASP A N 1
ATOM 4405 C CA . ASP A 1 571 ? -3.521 -4.103 24.462 1.00 77.94 571 ASP A CA 1
ATOM 4406 C C . ASP A 1 571 ? -2.873 -3.373 25.643 1.00 77.94 571 ASP A C 1
ATOM 4408 O O . ASP A 1 571 ? -2.023 -3.928 26.349 1.00 77.94 571 ASP A O 1
ATOM 4412 N N . THR A 1 572 ? -3.331 -2.150 25.914 1.00 76.00 572 THR A N 1
ATOM 4413 C CA . THR A 1 572 ? -2.909 -1.361 27.077 1.00 76.00 572 THR A CA 1
ATOM 4414 C C . THR A 1 572 ? -3.247 -2.089 28.371 1.00 76.00 572 THR A C 1
ATOM 4416 O O . THR A 1 572 ? -2.387 -2.225 29.245 1.00 76.00 572 THR A O 1
ATOM 4419 N N . PHE A 1 573 ? -4.466 -2.622 28.471 1.00 84.81 573 PHE A N 1
ATOM 4420 C CA . PHE A 1 573 ? -4.901 -3.434 29.597 1.00 84.81 573 PHE A CA 1
ATOM 4421 C C . PHE A 1 573 ? -3.961 -4.614 29.823 1.00 84.81 573 PHE A C 1
ATOM 4423 O O . PHE A 1 573 ? -3.463 -4.804 30.930 1.00 84.81 573 PHE A O 1
ATOM 4430 N N . ARG A 1 574 ? -3.661 -5.382 28.773 1.00 81.19 574 ARG A N 1
ATOM 4431 C CA . ARG A 1 574 ? -2.798 -6.569 28.860 1.00 81.19 574 ARG A CA 1
ATOM 4432 C C . ARG A 1 574 ? -1.384 -6.228 29.312 1.00 81.19 574 ARG A C 1
ATOM 4434 O O . ARG A 1 574 ? -0.840 -6.932 30.162 1.00 81.19 574 ARG A O 1
ATOM 4441 N N . SER A 1 575 ? -0.809 -5.145 28.786 1.00 78.50 575 SER A N 1
ATOM 4442 C CA . SER A 1 575 ? 0.516 -4.677 29.204 1.00 78.50 575 SER A CA 1
ATOM 4443 C C . SER A 1 575 ? 0.510 -4.271 30.676 1.00 78.50 575 SER A C 1
ATOM 4445 O O . SER A 1 575 ? 1.275 -4.806 31.473 1.00 78.50 575 SER A O 1
ATOM 4447 N N . GLN A 1 576 ? -0.404 -3.381 31.068 1.00 78.62 576 GLN A N 1
ATOM 4448 C CA . GLN A 1 576 ? -0.447 -2.865 32.436 1.00 78.62 576 GLN A CA 1
ATOM 4449 C C . GLN A 1 576 ? -0.796 -3.945 33.464 1.00 78.62 576 GLN A C 1
ATOM 4451 O O . GLN A 1 576 ? -0.291 -3.920 34.588 1.00 78.62 576 GLN A O 1
ATOM 4456 N N . TYR A 1 577 ? -1.644 -4.902 33.088 1.00 79.69 577 TYR A N 1
ATOM 4457 C CA . TYR A 1 577 ? -2.009 -6.029 33.937 1.00 79.69 577 TYR A CA 1
ATOM 4458 C C . TYR A 1 577 ? -0.809 -6.938 34.228 1.00 79.69 577 TYR A C 1
ATOM 4460 O O . TYR A 1 577 ? -0.657 -7.417 35.358 1.00 79.69 577 TYR A O 1
ATOM 4468 N N . ARG A 1 578 ? 0.055 -7.150 33.227 1.00 79.25 578 ARG A N 1
ATOM 4469 C CA . ARG A 1 578 ? 1.289 -7.934 33.356 1.00 79.25 578 ARG A CA 1
ATOM 4470 C C . ARG A 1 578 ? 2.309 -7.240 34.264 1.00 79.25 578 ARG A C 1
ATOM 4472 O O . ARG A 1 578 ? 2.933 -7.911 35.079 1.00 79.25 578 ARG A O 1
ATOM 4479 N N . ASP A 1 579 ? 2.413 -5.915 34.173 1.00 77.12 579 ASP A N 1
ATOM 4480 C CA . ASP A 1 579 ? 3.432 -5.126 34.881 1.00 77.12 579 ASP A CA 1
ATOM 4481 C C . ASP A 1 579 ? 3.068 -4.787 36.341 1.00 77.12 579 ASP A C 1
ATOM 4483 O O . ASP A 1 579 ? 3.922 -4.396 37.140 1.00 77.12 579 ASP A O 1
ATOM 4487 N N . ALA A 1 580 ? 1.797 -4.908 36.726 1.00 78.75 580 ALA A N 1
ATOM 4488 C CA . ALA A 1 580 ? 1.352 -4.553 38.069 1.00 78.75 580 ALA A CA 1
ATOM 4489 C C . ALA A 1 580 ? 1.764 -5.608 39.119 1.00 78.75 580 ALA A C 1
ATOM 4491 O O . ALA A 1 580 ? 1.348 -6.764 39.067 1.00 78.75 580 ALA A O 1
ATOM 4492 N N . GLN A 1 581 ? 2.537 -5.184 40.125 1.00 75.38 581 GLN A N 1
ATOM 4493 C CA . GLN A 1 581 ? 3.099 -6.079 41.150 1.00 75.38 581 GLN A CA 1
ATOM 4494 C C . GLN A 1 581 ? 2.120 -6.458 42.272 1.00 75.38 581 GLN A C 1
ATOM 4496 O O . GLN A 1 581 ? 2.294 -7.492 42.912 1.00 75.38 581 GLN A O 1
ATOM 4501 N N . THR A 1 582 ? 1.084 -5.651 42.529 1.00 81.62 582 THR A N 1
ATOM 4502 C CA . THR A 1 582 ? 0.135 -5.885 43.632 1.00 81.62 582 THR A CA 1
ATOM 4503 C C . THR A 1 582 ? -1.294 -6.062 43.130 1.00 81.62 582 THR A C 1
ATOM 4505 O O . THR A 1 582 ? -1.700 -5.483 42.121 1.00 81.62 582 THR A O 1
ATOM 4508 N N . ALA A 1 583 ? -2.094 -6.840 43.864 1.00 75.06 583 ALA A N 1
ATOM 4509 C CA . ALA A 1 583 ? -3.499 -7.074 43.530 1.00 75.06 583 ALA A CA 1
ATOM 4510 C C . ALA A 1 583 ? -4.339 -5.781 43.537 1.00 75.06 583 ALA A C 1
ATOM 4512 O O . ALA A 1 583 ? -5.227 -5.627 42.701 1.00 75.06 583 ALA A O 1
ATOM 4513 N N . ASN A 1 584 ? -4.041 -4.831 44.431 1.00 76.31 584 ASN A N 1
ATOM 4514 C CA . ASN A 1 584 ? -4.731 -3.538 44.464 1.00 76.31 584 ASN A CA 1
ATOM 4515 C C . ASN A 1 584 ? -4.343 -2.647 43.278 1.00 76.31 584 ASN A C 1
ATOM 4517 O O . ASN A 1 584 ? -5.237 -2.123 42.619 1.00 76.31 584 ASN A O 1
ATOM 4521 N N . ALA A 1 585 ? -3.051 -2.552 42.937 1.00 74.06 585 ALA A N 1
ATOM 4522 C CA . ALA A 1 585 ? -2.618 -1.802 41.755 1.00 74.06 585 ALA A CA 1
ATOM 4523 C C . ALA A 1 585 ? -3.207 -2.391 40.465 1.00 74.06 585 ALA A C 1
ATOM 4525 O O . ALA A 1 585 ? -3.609 -1.641 39.576 1.00 74.06 585 ALA A O 1
ATOM 4526 N N . LYS A 1 586 ? -3.326 -3.729 40.393 1.00 75.88 586 LYS A N 1
ATOM 4527 C CA . LYS A 1 586 ? -4.070 -4.406 39.326 1.00 75.88 586 LYS A CA 1
ATOM 4528 C C . LYS A 1 586 ? -5.514 -3.928 39.298 1.00 75.88 586 LYS A C 1
ATOM 4530 O O . LYS A 1 586 ? -5.932 -3.433 38.263 1.00 75.88 586 LYS A O 1
ATOM 4535 N N . ARG A 1 587 ? -6.257 -4.021 40.406 1.00 77.06 587 ARG A N 1
ATOM 4536 C CA . ARG A 1 587 ? -7.685 -3.648 40.470 1.00 77.06 587 ARG A CA 1
ATOM 4537 C C . ARG A 1 587 ? -7.956 -2.198 40.075 1.00 77.06 587 ARG A C 1
ATOM 4539 O O . ARG A 1 587 ? -8.897 -1.954 39.330 1.00 77.06 587 ARG A O 1
ATOM 4546 N N . GLU A 1 588 ? -7.157 -1.256 40.558 1.00 77.06 588 GLU A N 1
ATOM 4547 C CA . GLU A 1 588 ? -7.414 0.172 40.352 1.00 77.06 588 GLU A CA 1
ATOM 4548 C C . GLU A 1 588 ? -7.134 0.608 38.909 1.00 77.06 588 GLU A C 1
ATOM 4550 O O . GLU A 1 588 ? -8.003 1.198 38.268 1.00 77.06 588 GLU A O 1
ATOM 4555 N N . ARG A 1 589 ? -5.992 0.192 38.340 1.00 76.62 589 ARG A N 1
ATOM 4556 C CA . ARG A 1 589 ? -5.679 0.423 36.916 1.00 76.62 589 ARG A CA 1
ATOM 4557 C C . ARG A 1 589 ? -6.635 -0.320 35.986 1.00 76.62 589 ARG A C 1
ATOM 4559 O O . ARG A 1 589 ? -7.058 0.218 34.969 1.00 76.62 589 ARG A O 1
ATOM 4566 N N . THR A 1 590 ? -7.018 -1.537 36.375 1.00 80.00 590 THR A N 1
ATOM 4567 C CA . THR A 1 590 ? -8.016 -2.349 35.667 1.00 80.00 590 THR A CA 1
ATOM 4568 C C . THR A 1 590 ? -9.351 -1.617 35.599 1.00 80.00 590 THR A C 1
ATOM 4570 O O . THR A 1 590 ? -9.945 -1.564 34.532 1.00 80.00 590 THR A O 1
ATOM 4573 N N . ARG A 1 591 ? -9.813 -0.999 36.693 1.00 84.12 591 ARG A N 1
ATOM 4574 C CA . ARG A 1 591 ? -11.121 -0.332 36.727 1.00 84.12 591 ARG A CA 1
ATOM 4575 C C . ARG A 1 591 ? -11.212 0.848 35.756 1.00 84.12 591 ARG A C 1
ATOM 4577 O O . ARG A 1 591 ? -12.203 0.930 35.041 1.00 84.12 591 ARG A O 1
AT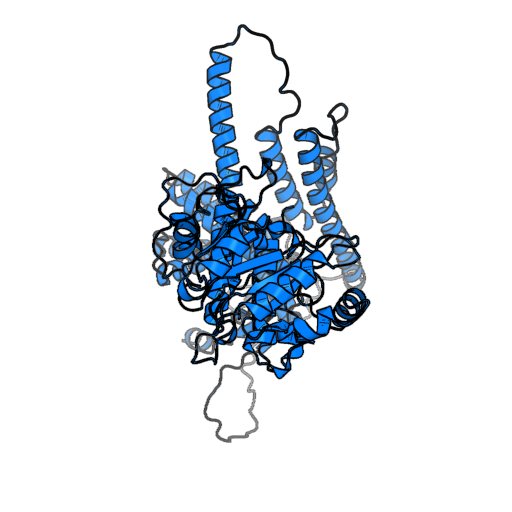OM 4584 N N . ALA A 1 592 ? -10.204 1.721 35.715 1.00 81.44 592 ALA A N 1
ATOM 4585 C CA . ALA A 1 592 ? -10.207 2.878 34.815 1.00 81.44 592 ALA A CA 1
ATOM 4586 C C . ALA A 1 592 ? -10.206 2.448 33.338 1.00 81.44 592 ALA A C 1
ATOM 4588 O O . ALA A 1 592 ? -11.086 2.841 32.577 1.00 81.44 592 ALA A O 1
ATOM 4589 N N . LEU A 1 593 ? -9.294 1.544 32.961 1.00 81.69 593 LEU A N 1
ATOM 4590 C CA . LEU A 1 593 ? -9.215 1.029 31.590 1.00 81.69 593 LEU A CA 1
ATOM 4591 C C . LEU A 1 593 ? -10.465 0.251 31.172 1.00 81.69 593 LEU A C 1
ATOM 4593 O O . LEU A 1 593 ? -10.862 0.305 30.013 1.00 81.69 593 LEU A O 1
ATOM 4597 N N . LEU A 1 594 ? -11.093 -0.479 32.097 1.00 83.44 594 LEU A N 1
ATOM 4598 C CA . LEU A 1 594 ? -12.349 -1.174 31.820 1.00 83.44 594 LEU A CA 1
ATOM 4599 C C . LEU A 1 594 ? -13.510 -0.217 31.603 1.00 83.44 594 LEU A C 1
ATOM 4601 O O . LEU A 1 594 ? -14.384 -0.536 30.805 1.00 83.44 594 LEU A O 1
ATOM 4605 N N . HIS A 1 595 ? -13.530 0.917 32.303 1.00 87.06 595 HIS A N 1
ATOM 4606 C CA . HIS A 1 595 ? -14.538 1.941 32.070 1.00 87.06 595 HIS A CA 1
ATOM 4607 C C . HIS A 1 595 ? -14.384 2.509 30.659 1.00 87.06 595 HIS A C 1
ATOM 4609 O O . HIS A 1 595 ? -15.328 2.452 29.881 1.00 87.06 595 HIS A O 1
ATOM 4615 N N . GLU A 1 596 ? -13.171 2.926 30.284 1.00 82.88 596 GLU A N 1
ATOM 4616 C CA . GLU A 1 596 ? -12.883 3.432 28.934 1.00 82.88 596 GLU A CA 1
ATOM 4617 C C . GLU A 1 596 ? -13.198 2.389 27.850 1.00 82.88 596 GLU A C 1
ATOM 4619 O O . GLU A 1 596 ? -13.859 2.682 26.854 1.00 82.88 596 GLU A O 1
ATOM 4624 N N . LEU A 1 597 ? -12.773 1.136 28.049 1.00 83.12 597 LEU A N 1
ATOM 4625 C CA . LEU A 1 597 ? -13.064 0.040 27.122 1.00 83.12 597 LEU A CA 1
ATOM 4626 C C . LEU A 1 597 ? -14.571 -0.233 27.028 1.00 83.12 597 LEU A C 1
ATOM 4628 O O . LEU A 1 597 ? -15.088 -0.562 25.955 1.00 83.12 597 LEU A O 1
ATOM 4632 N N . GLY A 1 598 ? -15.264 -0.090 28.153 1.00 81.94 598 GLY A N 1
ATOM 4633 C CA . GLY A 1 598 ? -16.707 -0.138 28.281 1.00 81.94 598 GLY A CA 1
ATOM 4634 C C . GLY A 1 598 ? -17.407 0.915 27.448 1.00 81.94 598 GLY A C 1
ATOM 4635 O O . GLY A 1 598 ? -18.245 0.565 26.621 1.00 81.94 598 GLY A O 1
ATOM 4636 N N . ASP A 1 599 ? -17.014 2.173 27.609 1.00 81.62 599 ASP A N 1
ATOM 4637 C CA . ASP A 1 599 ? -17.579 3.323 26.903 1.00 81.62 599 ASP A CA 1
ATOM 4638 C C . ASP A 1 599 ? -17.430 3.170 25.390 1.00 81.62 599 ASP A C 1
ATOM 4640 O O . ASP A 1 599 ? -18.395 3.321 24.638 1.00 81.62 599 ASP A O 1
ATOM 4644 N N . VAL A 1 600 ? -16.247 2.754 24.932 1.00 78.88 600 VAL A N 1
ATOM 4645 C CA . VAL A 1 600 ? -16.003 2.476 23.511 1.00 78.88 600 VAL A CA 1
ATOM 4646 C C . VAL A 1 600 ? -16.878 1.325 23.017 1.00 78.88 600 VAL A C 1
ATOM 4648 O O . VAL A 1 600 ? -17.460 1.398 21.934 1.00 78.88 600 VAL A O 1
ATOM 4651 N N . SER A 1 601 ? -17.020 0.266 23.815 1.00 82.56 601 SER A N 1
ATOM 4652 C CA . SER A 1 601 ? -17.853 -0.891 23.466 1.00 82.56 601 SER A CA 1
ATOM 4653 C C . SER A 1 601 ? -19.345 -0.547 23.436 1.00 82.56 601 SER A C 1
ATOM 4655 O O . SER A 1 601 ? -20.069 -1.035 22.566 1.00 82.56 601 SER A O 1
ATOM 4657 N N . MET A 1 602 ? -19.808 0.324 24.333 1.00 82.06 602 MET A N 1
ATOM 4658 C CA . MET A 1 602 ? -21.164 0.871 24.310 1.00 82.06 602 MET A CA 1
ATOM 4659 C C . MET A 1 602 ? -21.374 1.774 23.097 1.00 82.06 602 MET A C 1
ATOM 4661 O O . MET A 1 602 ? -22.396 1.638 22.434 1.00 82.06 602 MET A O 1
ATOM 4665 N N . GLY A 1 603 ? -20.398 2.612 22.736 1.00 81.06 603 GLY A N 1
ATOM 4666 C CA . GLY A 1 603 ? -20.441 3.431 21.522 1.00 81.06 603 GLY A CA 1
ATOM 4667 C C . GLY A 1 603 ? -20.572 2.592 20.247 1.00 81.06 603 GLY A C 1
ATOM 4668 O O . GLY A 1 603 ? -21.400 2.893 19.388 1.00 81.06 603 GLY A O 1
ATOM 4669 N N . ILE A 1 604 ? -19.825 1.486 20.157 1.00 81.56 604 ILE A N 1
ATOM 4670 C CA . ILE A 1 604 ? -19.950 0.502 19.069 1.00 81.56 604 ILE A CA 1
ATOM 4671 C C . ILE A 1 604 ? -21.359 -0.108 19.049 1.00 81.56 604 ILE A C 1
ATOM 4673 O O . ILE A 1 604 ? -21.982 -0.198 17.990 1.00 81.56 604 ILE A O 1
ATOM 4677 N N . SER A 1 605 ? -21.874 -0.510 20.214 1.00 81.00 605 SER A N 1
ATOM 4678 C CA . SER A 1 605 ? -23.207 -1.109 20.338 1.00 81.00 605 SER A CA 1
ATOM 4679 C C . SER A 1 605 ? -24.323 -0.127 19.976 1.00 81.00 605 SER A C 1
ATOM 4681 O O . SER A 1 605 ? -25.278 -0.510 19.306 1.00 81.00 605 SER A O 1
ATOM 4683 N N . ALA A 1 606 ? -24.205 1.137 20.384 1.00 82.50 606 ALA A N 1
ATOM 4684 C CA . ALA A 1 606 ? -25.166 2.193 20.084 1.00 82.50 606 ALA A CA 1
ATOM 4685 C C . ALA A 1 606 ? -25.181 2.521 18.587 1.00 82.50 606 ALA A C 1
ATOM 4687 O O . ALA A 1 606 ? -26.251 2.580 17.980 1.00 82.50 606 ALA A O 1
ATOM 4688 N N . TRP A 1 607 ? -23.999 2.648 17.972 1.00 89.19 607 TRP A N 1
ATOM 4689 C CA . TRP A 1 607 ? -23.867 2.808 16.524 1.00 89.19 607 TRP A CA 1
ATOM 4690 C C . TRP A 1 607 ? -24.530 1.653 15.772 1.00 89.19 607 TRP A C 1
ATOM 4692 O O . TRP A 1 607 ? -25.337 1.884 14.871 1.00 89.19 607 TRP A O 1
ATOM 4702 N N . TYR A 1 608 ? -24.254 0.412 16.180 1.00 85.50 608 TYR A N 1
ATOM 4703 C CA . TYR A 1 608 ? -24.884 -0.757 15.578 1.00 85.50 608 TYR A CA 1
ATOM 4704 C C . TYR A 1 608 ? -26.404 -0.723 15.758 1.00 85.50 608 TYR A C 1
ATOM 4706 O O . TYR A 1 608 ? -27.130 -0.887 14.784 1.00 85.50 608 TYR A O 1
ATOM 4714 N N . GLY A 1 609 ? -26.894 -0.442 16.968 1.00 82.00 609 GLY A N 1
ATOM 4715 C CA . GLY A 1 609 ? -28.325 -0.334 17.250 1.00 82.00 609 GLY A CA 1
ATOM 4716 C C . GLY A 1 609 ? -29.016 0.717 16.379 1.00 82.00 609 GLY A C 1
ATOM 4717 O O . GLY A 1 609 ? -30.119 0.484 15.888 1.00 82.00 609 GLY A O 1
ATOM 4718 N N . GLN A 1 610 ? -28.357 1.847 16.111 1.00 85.56 610 GLN A N 1
ATOM 4719 C CA . GLN A 1 610 ? -28.860 2.861 15.185 1.00 85.56 610 GLN A CA 1
ATOM 4720 C C . GLN A 1 610 ? -28.964 2.325 13.750 1.00 85.56 610 GLN A C 1
ATOM 4722 O O . GLN A 1 610 ? -29.989 2.527 13.097 1.00 85.56 610 GLN A O 1
ATOM 4727 N N . LYS A 1 611 ? -27.931 1.628 13.261 1.00 88.44 611 LYS A N 1
ATOM 4728 C CA . LYS A 1 611 ? -27.929 1.031 11.916 1.00 88.44 611 LYS A CA 1
ATOM 4729 C C . LYS A 1 611 ? -28.947 -0.097 11.776 1.00 88.44 611 LYS A C 1
ATOM 4731 O O . LYS A 1 611 ? -29.691 -0.116 10.803 1.00 88.44 611 LYS A O 1
ATOM 4736 N N . ALA A 1 612 ? -29.040 -0.967 12.775 1.00 82.06 612 ALA A N 1
ATOM 4737 C CA . ALA A 1 612 ? -30.027 -2.034 12.849 1.00 82.06 612 ALA A CA 1
ATOM 4738 C C . ALA A 1 612 ? -31.453 -1.469 12.782 1.00 82.06 612 ALA A C 1
ATOM 4740 O O . ALA A 1 612 ? -32.237 -1.882 11.932 1.00 82.06 612 ALA A O 1
ATOM 4741 N N . ARG A 1 613 ? -31.768 -0.443 13.588 1.00 83.56 613 ARG A N 1
ATOM 4742 C CA . ARG A 1 613 ? -33.077 0.232 13.548 1.00 83.56 613 ARG A CA 1
ATOM 4743 C C . ARG A 1 613 ? -33.388 0.843 12.182 1.00 83.56 613 ARG A C 1
ATOM 4745 O O . ARG A 1 613 ? -34.518 0.725 11.724 1.00 83.56 613 ARG A O 1
ATOM 4752 N N . ALA A 1 614 ? -32.401 1.451 11.521 1.00 85.12 614 ALA A N 1
ATOM 4753 C CA . ALA A 1 614 ? -32.579 2.004 10.177 1.00 85.12 614 ALA A CA 1
ATOM 4754 C C . ALA A 1 614 ? -32.924 0.931 9.125 1.00 85.12 614 ALA A C 1
ATOM 4756 O O . ALA A 1 614 ? -33.585 1.242 8.139 1.00 85.12 614 ALA A O 1
ATOM 4757 N N . MET A 1 615 ? -32.514 -0.319 9.357 1.00 84.62 615 MET A N 1
ATOM 4758 C CA . MET A 1 615 ? -32.794 -1.468 8.490 1.00 84.62 615 MET A CA 1
ATOM 4759 C C . MET A 1 615 ? -34.010 -2.296 8.932 1.00 84.62 615 MET A C 1
ATOM 4761 O O . MET A 1 615 ? -34.369 -3.255 8.257 1.00 84.62 615 MET A O 1
ATOM 4765 N N . GLY A 1 616 ? -34.646 -1.954 10.057 1.00 85.38 616 GLY A N 1
ATOM 4766 C CA . GLY A 1 616 ? -35.703 -2.775 10.656 1.00 85.38 616 GLY A CA 1
ATOM 4767 C C . GLY A 1 616 ? -35.197 -4.067 11.311 1.00 85.38 616 GLY A C 1
ATOM 4768 O O . GLY A 1 616 ? -35.987 -4.972 11.566 1.00 85.38 616 GLY A O 1
ATOM 4769 N N . TRP A 1 617 ? -33.896 -4.168 11.593 1.00 85.06 617 TRP A N 1
ATOM 4770 C CA . TRP A 1 617 ? -33.291 -5.319 12.262 1.00 85.06 617 TRP A CA 1
ATOM 4771 C C . TRP A 1 617 ? -33.544 -5.299 13.766 1.00 85.06 617 TRP A C 1
ATOM 4773 O O . TRP A 1 617 ? -33.541 -4.243 14.405 1.00 85.06 617 TRP A O 1
ATOM 4783 N N . VAL A 1 618 ? -33.674 -6.490 14.354 1.00 77.44 618 VAL A N 1
ATOM 4784 C CA . VAL A 1 618 ? -33.739 -6.641 15.810 1.00 77.44 618 VAL A CA 1
ATOM 4785 C C . VAL A 1 618 ? -32.319 -6.489 16.385 1.00 77.44 618 VAL A C 1
ATOM 4787 O O . VAL A 1 618 ? -31.440 -7.282 16.034 1.00 77.44 618 VAL A O 1
ATOM 4790 N N . PRO A 1 619 ? -32.058 -5.522 17.288 1.00 67.25 619 PRO A N 1
ATOM 4791 C CA . PRO A 1 619 ? -30.708 -5.238 17.797 1.00 67.25 619 PRO A CA 1
ATOM 4792 C C . PRO A 1 619 ? -30.031 -6.391 18.556 1.00 67.25 619 PRO A C 1
ATOM 4794 O O . PRO A 1 619 ? -28.837 -6.321 18.838 1.00 67.25 619 PRO A O 1
ATOM 4797 N N . THR A 1 620 ? -30.769 -7.448 18.902 1.00 66.88 620 THR A N 1
ATOM 4798 C CA . THR A 1 620 ? -30.270 -8.606 19.658 1.00 66.88 620 THR A CA 1
ATOM 4799 C C . THR A 1 620 ? -29.538 -9.638 18.803 1.00 66.88 620 THR A C 1
ATOM 4801 O O . THR A 1 620 ? -28.912 -10.537 19.362 1.00 66.88 620 THR A O 1
ATOM 4804 N N . ALA A 1 621 ? -29.616 -9.548 17.473 1.00 67.06 621 ALA A N 1
ATOM 4805 C CA . ALA A 1 621 ? -28.931 -10.474 16.578 1.00 67.06 621 ALA A CA 1
ATOM 4806 C C . ALA A 1 621 ? -27.409 -10.243 16.580 1.00 67.06 621 ALA A C 1
ATOM 4808 O O . ALA A 1 621 ? -26.930 -9.111 16.718 1.00 67.06 621 ALA A O 1
ATOM 4809 N N . SER A 1 622 ? -26.643 -11.331 16.443 1.00 76.56 622 SER A N 1
ATOM 4810 C CA . SER A 1 622 ? -25.195 -11.241 16.289 1.00 76.56 622 SER A CA 1
ATOM 4811 C C . SER A 1 622 ? -24.866 -10.590 14.948 1.00 76.56 622 SER A C 1
ATOM 4813 O O . SER A 1 622 ? -25.584 -10.737 13.958 1.00 76.56 622 SER A O 1
ATOM 4815 N N . TRP A 1 623 ? -23.794 -9.808 14.930 1.00 83.56 623 TRP A N 1
ATOM 4816 C CA . TRP A 1 623 ? -23.407 -9.044 13.757 1.00 83.56 623 TRP A CA 1
ATOM 4817 C C . TRP A 1 623 ? -21.902 -9.066 13.569 1.00 83.56 623 TRP A C 1
ATOM 4819 O O . TRP A 1 623 ? -21.122 -9.210 14.514 1.00 83.56 623 TRP A O 1
ATOM 4829 N N . THR A 1 624 ? -21.497 -8.903 12.318 1.00 84.62 624 THR A N 1
ATOM 4830 C CA . THR A 1 624 ? -20.101 -8.782 11.908 1.00 84.62 624 THR A CA 1
ATOM 4831 C C . THR A 1 624 ? -19.973 -7.664 10.882 1.00 84.62 624 THR A C 1
ATOM 4833 O O . THR A 1 624 ? -20.942 -7.315 10.212 1.00 84.62 624 THR A O 1
ATOM 4836 N N . ILE A 1 625 ? -18.791 -7.058 10.783 1.00 81.69 625 ILE A N 1
ATOM 4837 C CA . ILE A 1 625 ? -18.489 -6.097 9.719 1.00 81.69 625 ILE A CA 1
ATOM 4838 C C . ILE A 1 625 ? -17.525 -6.773 8.762 1.00 81.69 625 ILE A C 1
ATOM 4840 O O . ILE A 1 625 ? -16.421 -7.156 9.155 1.00 81.69 625 ILE A O 1
ATOM 4844 N N . ASP A 1 626 ? -17.951 -6.894 7.514 1.00 80.38 626 ASP A N 1
ATOM 4845 C CA . ASP A 1 626 ? -17.084 -7.230 6.404 1.00 80.38 626 ASP A CA 1
ATOM 4846 C C . ASP A 1 626 ? -16.402 -5.949 5.918 1.00 80.38 626 ASP A C 1
ATOM 4848 O O . ASP A 1 626 ? -16.997 -5.096 5.254 1.00 80.38 626 ASP A O 1
ATOM 4852 N N . MET A 1 627 ? -15.141 -5.790 6.312 1.00 72.62 627 MET A N 1
ATOM 4853 C CA . MET A 1 627 ? -14.345 -4.617 5.957 1.00 72.62 627 MET A CA 1
ATOM 4854 C C . MET A 1 627 ? -13.942 -4.609 4.477 1.00 72.62 627 MET A C 1
ATOM 4856 O O . MET A 1 627 ? -13.658 -3.534 3.953 1.00 72.62 627 MET A O 1
ATOM 4860 N N . GLN A 1 628 ? -13.901 -5.773 3.817 1.00 70.81 628 GLN A N 1
ATOM 4861 C CA . GLN A 1 628 ? -13.535 -5.880 2.403 1.00 70.81 628 GLN A CA 1
ATOM 4862 C C . GLN A 1 628 ? -14.712 -5.454 1.532 1.00 70.81 628 GLN A C 1
ATOM 4864 O O . GLN A 1 628 ? -14.575 -4.568 0.690 1.00 70.81 628 GLN A O 1
ATOM 4869 N N . GLU A 1 629 ? -15.888 -6.002 1.829 1.00 79.44 629 GLU A N 1
ATOM 4870 C CA . GLU A 1 629 ? -17.121 -5.710 1.096 1.00 79.44 629 GLU A CA 1
ATOM 4871 C C . GLU A 1 629 ? -17.813 -4.427 1.571 1.00 79.44 629 GLU A C 1
ATOM 4873 O O . GLU A 1 629 ? -18.822 -4.009 1.005 1.00 79.44 629 GLU A O 1
ATOM 4878 N N . LYS A 1 630 ? -17.278 -3.771 2.612 1.00 87.25 630 LYS A N 1
ATOM 4879 C CA . LYS A 1 630 ? -17.875 -2.581 3.234 1.00 87.25 630 LYS A CA 1
ATOM 4880 C C . LYS A 1 630 ? -19.311 -2.837 3.708 1.00 87.25 630 LYS A C 1
ATOM 4882 O O . LYS A 1 630 ? -20.176 -1.969 3.582 1.00 87.25 630 LYS A O 1
ATOM 4887 N N . MET A 1 631 ? -19.575 -4.021 4.258 1.00 88.50 631 MET A N 1
ATOM 4888 C CA . MET A 1 631 ? -20.921 -4.440 4.651 1.00 88.50 631 MET A CA 1
ATOM 4889 C C . MET A 1 631 ? -21.025 -4.743 6.142 1.00 88.50 631 MET A C 1
ATOM 4891 O O . MET A 1 631 ? -20.152 -5.366 6.739 1.00 88.50 631 MET A O 1
ATOM 4895 N N . LEU A 1 632 ? -22.139 -4.341 6.744 1.00 86.00 632 LEU A N 1
ATOM 4896 C CA . LEU A 1 632 ? -22.597 -4.873 8.020 1.00 86.00 632 LEU A CA 1
ATOM 4897 C C . LEU A 1 632 ? -23.412 -6.137 7.734 1.00 86.00 632 LEU A C 1
ATOM 4899 O O . LEU A 1 632 ? -24.379 -6.078 6.977 1.00 86.00 632 LEU A O 1
ATOM 4903 N N . VAL A 1 633 ? -23.014 -7.264 8.316 1.00 85.62 633 VAL A N 1
ATOM 4904 C CA . VAL A 1 633 ? -23.641 -8.573 8.112 1.00 85.62 633 VAL A CA 1
ATOM 4905 C C . VAL A 1 633 ? -24.330 -8.998 9.400 1.00 85.62 633 VAL A C 1
ATOM 4907 O O . VAL A 1 633 ? -23.677 -9.167 10.434 1.00 85.62 633 VAL A O 1
ATOM 4910 N N . LEU A 1 634 ? -25.642 -9.193 9.322 1.00 85.31 634 LEU A N 1
ATOM 4911 C CA . LEU A 1 634 ? -26.451 -9.778 10.379 1.00 85.31 634 LEU A CA 1
ATOM 4912 C C . LEU A 1 634 ? -26.372 -11.302 10.293 1.00 85.31 634 LEU A C 1
ATOM 4914 O O . LEU A 1 634 ? -26.584 -11.892 9.229 1.00 85.31 634 LEU A O 1
ATOM 4918 N N . THR A 1 635 ? -26.086 -11.953 11.414 1.00 81.25 635 THR A N 1
ATOM 4919 C CA . THR A 1 635 ? -26.153 -13.406 11.535 1.00 81.25 635 THR A CA 1
ATOM 4920 C C . THR A 1 635 ? -27.255 -13.779 12.510 1.00 81.25 635 THR A C 1
ATOM 4922 O O . THR A 1 635 ? -27.201 -13.466 13.696 1.00 81.25 635 THR A O 1
ATOM 4925 N N . HIS A 1 636 ? -28.274 -14.477 12.016 1.00 78.50 636 HIS A N 1
ATOM 4926 C CA . HIS A 1 636 ? -29.261 -15.096 12.890 1.00 78.50 636 HIS A CA 1
ATOM 4927 C C . HIS A 1 636 ? -28.648 -16.361 13.496 1.00 78.50 636 HIS A C 1
ATOM 4929 O O . HIS A 1 636 ? -28.443 -17.364 12.807 1.00 78.50 636 HIS A O 1
ATOM 4935 N N . ASP A 1 637 ? -28.322 -16.309 14.786 1.00 63.72 637 ASP A N 1
ATOM 4936 C CA . ASP A 1 637 ? -27.918 -17.497 15.530 1.00 63.72 637 ASP A CA 1
ATOM 4937 C C . ASP A 1 637 ? -29.161 -18.339 15.830 1.00 63.72 637 ASP A C 1
ATOM 4939 O O . ASP A 1 637 ? -29.879 -18.114 16.799 1.00 63.72 637 ASP A O 1
ATOM 4943 N N . SER A 1 638 ? -29.418 -19.335 14.980 1.00 50.53 638 SER A N 1
ATOM 4944 C CA . SER A 1 638 ? -30.532 -20.278 15.139 1.00 50.53 638 SER A CA 1
ATOM 4945 C C . SER A 1 638 ? -30.417 -21.167 16.387 1.00 50.53 638 SER A C 1
ATOM 4947 O O . SER A 1 638 ? -31.376 -21.847 16.738 1.00 50.53 638 SER A O 1
ATOM 4949 N N . GLU A 1 639 ? -29.262 -21.191 17.061 1.00 45.53 639 GLU A N 1
ATOM 4950 C CA . GLU A 1 639 ? -28.989 -22.103 18.182 1.00 45.53 639 GLU A CA 1
ATOM 4951 C C . GLU A 1 639 ? -29.217 -21.486 19.574 1.00 45.53 639 GLU A C 1
ATOM 4953 O O . GLU A 1 639 ? -29.489 -22.228 20.518 1.00 45.53 639 GLU A O 1
ATOM 4958 N N . SER A 1 640 ? -29.184 -20.155 19.743 1.00 45.59 640 SER A N 1
ATOM 4959 C CA . SER A 1 640 ? -29.274 -19.559 21.092 1.00 45.59 640 SER A CA 1
ATOM 4960 C C . SER A 1 640 ? -30.685 -19.552 21.691 1.00 45.59 640 SER A C 1
ATOM 4962 O O . SER A 1 640 ? -30.830 -19.488 22.915 1.00 45.59 640 SER A O 1
ATOM 4964 N N . ASP A 1 641 ? -31.726 -19.650 20.859 1.00 38.09 641 ASP A N 1
ATOM 4965 C CA . ASP A 1 641 ? -33.121 -19.700 21.322 1.00 38.09 641 ASP A CA 1
ATOM 4966 C C . ASP A 1 641 ? -33.540 -21.088 21.828 1.00 38.09 641 ASP A C 1
ATOM 4968 O O . ASP A 1 641 ? -34.420 -21.191 22.685 1.00 38.09 641 ASP A O 1
ATOM 4972 N N . ALA A 1 642 ? -32.873 -22.159 21.386 1.00 36.91 642 ALA A N 1
ATOM 4973 C CA . ALA A 1 642 ? -33.161 -23.515 21.855 1.00 36.91 642 ALA A CA 1
ATOM 4974 C C . ALA A 1 642 ? -32.680 -23.749 23.300 1.00 36.91 642 ALA A C 1
ATOM 4976 O O . ALA A 1 642 ? -33.346 -24.441 24.065 1.00 36.91 642 ALA A O 1
ATOM 4977 N N . SER A 1 643 ? -31.575 -23.118 23.718 1.00 36.00 643 SER A N 1
ATOM 4978 C CA . SER A 1 643 ? -31.038 -23.244 25.084 1.00 36.00 643 SER A CA 1
ATOM 4979 C C . SER A 1 643 ? -31.720 -22.355 26.130 1.00 36.00 643 SER A C 1
ATOM 4981 O O . SER A 1 643 ? -31.475 -22.527 27.318 1.00 36.00 643 SER A O 1
ATOM 4983 N N . ARG A 1 644 ? -32.556 -21.389 25.718 1.00 36.09 644 ARG A N 1
ATOM 4984 C CA . ARG A 1 644 ? -33.311 -20.512 26.638 1.00 36.09 644 ARG A CA 1
ATOM 4985 C C . ARG A 1 644 ? -34.727 -21.012 26.947 1.00 36.09 644 ARG A C 1
ATOM 4987 O O . ARG A 1 644 ? -35.390 -20.424 27.794 1.00 36.09 644 ARG A O 1
ATOM 4994 N N . ARG A 1 645 ? -35.186 -22.080 26.282 1.00 31.28 645 ARG A N 1
ATOM 4995 C CA . ARG A 1 645 ? -36.490 -22.732 26.524 1.00 31.28 645 ARG A CA 1
ATOM 4996 C C . ARG A 1 645 ? -36.374 -24.102 27.215 1.00 31.28 645 ARG A C 1
ATOM 4998 O O . ARG A 1 645 ? -37.338 -24.863 27.181 1.00 31.28 645 ARG A O 1
ATOM 5005 N N . GLY A 1 646 ? -35.209 -24.418 27.789 1.00 29.48 646 GLY A N 1
ATOM 5006 C CA . GLY A 1 646 ? -34.941 -25.651 28.540 1.00 29.48 646 GLY A CA 1
ATOM 5007 C C . GLY A 1 646 ? -34.948 -25.423 30.039 1.00 29.48 646 GLY A C 1
ATOM 5008 O O . GLY A 1 646 ? -34.244 -24.480 30.466 1.00 29.48 646 GLY A O 1
#

Foldseek 3Di:
DCVVCVQFDDDDDDFFAAEEEEQKLQWDFLAAAADFPDPDIFGADPVLVVLLVLLQCPPPVHGHAYEYTYRDPVSCDVVNLVVVVVDPHAYEYAPVVCVVSVVLQPQHYAHEDDVVRDAQPPPDRPRHAEYEYEDELVCLQCVLVSCVRRPDQRYEYEYHYYNLVPDDPVSLVSNLVSLLVNLLVQLVPDPCVVVGGNYCLQADPDQGFRCFLPRYWYCYSVQFIASGSRLVSVHDVRTPGGSNVCSVDPPVSVVSNVVPPPQPDRFDSCLVPVPPVSVVSRVSVSVSSVVSNVCSVVSSVVHCCVVVVLVVCVVVVVVVVVVCVVVVPDDDDDDPFAQDPVNVVLLVVLLVCLLVCLPPDDDSLVVSLVVLDADPPHDCPGNNNVVSVVSNVSSVVSVVSSVVVVVVVVVVVVVVVVPPDDLDPPVPAQKHKAAADPVLLVQLLLLQLLLLLLVLLLVVLVVVVVVVDDQDDSVVSVVSNVVSVVVNVVSVVVVCVVVVNDDDFPWDWDQDSVRNIIMIGTPPPPPPDPPPPDDDDDDPDPDFPKDKDAADPVRLVVLVVLVVQLVVLSVVLSVQCVVDPDPVSNVVVSSVSSSVNSVSSVVNLVSQVVVCVVVVHDSPFDWDADSPRNMIITTHPPPPVVVVVD

Secondary structure (DSSP, 8-state):
--HHHHSS----S-PPPEEEEESBTTPPPSS--------S--B--HHHHHHHHHHHHT-TTSPPPEEEE-S-GGG--HHHHHHHTTS--EEEEEHHHHHHHT-TTSS-EEEEE-TTS-----SS-TT--EEEEEE-TTTTTTHHHHHHHH--TTSEEEEEESSGGG--HHHHHHHHHHHHHHHHHHHHH--GGGS--S-HHHH-SSPPPP-BTTTEEEE-TTSEEESSHHHHHH-GGG--EEHHHHHHSTTHHHHHHHHTTT---SS-HHHHHS-SSTHHHHHHHHHHHHHHHHHHHHHHHHSHHHHHHHHHHHHHHHHHHHHHHH--SS---S-TTS--HHHHHHHHHHHHHHHHHTTS-SSHHHHHHHHHSPPTTS-TTSHHHHHHHHHHHHHHHHHHHHHHHHHHHHHHHHHHTTS-S-----TTSSEEEEEPPHHHHHHHHHHHHHHHHHHHHHHHHHHHHHTT-----HHHHHHHHHHHHHHHHHHHHHHHHHTT--TTS--EEEEETTTTEEEEE------S-----------------EEEEEPPHHHHHHHHHHHHHHHHHHHHHHHHHHH--SHHHHHHHHHHHHHHHHHHHHHHHHHHHHHHHHHT--TTSEEEEETTTTEEEEE--TTTTTTT--